Protein AF-A0A2H0S7E0-F1 (afdb_monomer_lite)

Structure (mmCIF, N/CA/C/O backbone):
data_AF-A0A2H0S7E0-F1
#
_entry.id   AF-A0A2H0S7E0-F1
#
loop_
_atom_site.group_PDB
_atom_site.id
_atom_site.type_symbol
_atom_site.label_atom_id
_atom_site.label_alt_id
_atom_site.label_comp_id
_atom_site.label_asym_id
_atom_site.label_entity_id
_atom_site.label_seq_id
_atom_site.pdbx_PDB_ins_code
_atom_site.Cartn_x
_atom_site.Cartn_y
_atom_site.Cartn_z
_atom_site.occupancy
_atom_site.B_iso_or_equiv
_atom_site.auth_seq_id
_atom_site.auth_comp_id
_atom_site.auth_asym_id
_atom_site.auth_atom_id
_atom_site.pdbx_PDB_model_num
ATOM 1 N N . MET A 1 1 ? -24.364 42.333 -24.624 1.00 38.41 1 MET A N 1
ATOM 2 C CA . MET A 1 1 ? -24.048 42.840 -25.977 1.00 38.41 1 MET A CA 1
ATOM 3 C C . MET A 1 1 ? -22.869 43.788 -25.869 1.00 38.41 1 MET A C 1
ATOM 5 O O . MET A 1 1 ? -23.035 44.830 -25.264 1.00 38.41 1 MET A O 1
ATOM 9 N N . ASN A 1 2 ? -21.713 43.408 -26.412 1.00 25.42 2 ASN A N 1
ATOM 10 C CA . ASN A 1 2 ? -20.671 44.312 -26.907 1.00 25.42 2 ASN A CA 1
ATOM 11 C C . ASN A 1 2 ? -19.902 43.526 -27.978 1.00 25.42 2 ASN A C 1
ATOM 13 O O . ASN A 1 2 ? -19.299 42.498 -27.681 1.00 25.42 2 ASN A O 1
ATOM 17 N N . LYS A 1 3 ? -20.063 43.947 -29.238 1.00 29.61 3 LYS A N 1
ATOM 18 C CA . LYS A 1 3 ? -19.468 43.339 -30.435 1.00 29.61 3 LYS A CA 1
ATOM 19 C C . LYS A 1 3 ? -18.003 43.768 -30.545 1.00 29.61 3 LYS A C 1
ATOM 21 O O . LYS A 1 3 ? -17.718 44.956 -30.428 1.00 29.61 3 LYS A O 1
ATOM 26 N N . ILE A 1 4 ? -17.112 42.821 -30.820 1.00 30.34 4 ILE A N 1
ATOM 27 C CA . ILE A 1 4 ? -15.749 43.094 -31.296 1.00 30.34 4 ILE A CA 1
ATOM 28 C C . ILE A 1 4 ? -15.795 43.114 -32.842 1.00 30.34 4 ILE A C 1
ATOM 30 O O . ILE A 1 4 ? -16.546 42.313 -33.403 1.00 30.34 4 ILE A O 1
ATOM 34 N N . PRO A 1 5 ? -15.085 44.027 -33.538 1.00 34.25 5 PRO A N 1
ATOM 35 C CA . PRO A 1 5 ? -15.232 44.235 -34.980 1.00 34.25 5 PRO A CA 1
ATOM 36 C C . PRO A 1 5 ? -14.496 43.184 -35.821 1.00 34.25 5 PRO A C 1
ATOM 38 O O . PRO A 1 5 ? -13.392 42.764 -35.476 1.00 34.25 5 PRO A O 1
ATOM 41 N N . ASP A 1 6 ? -15.097 42.842 -36.962 1.00 32.34 6 ASP A N 1
ATOM 42 C CA . ASP A 1 6 ? -14.528 42.012 -38.025 1.00 32.34 6 ASP A CA 1
ATOM 43 C C . ASP A 1 6 ? -13.213 42.590 -38.571 1.00 32.34 6 ASP A C 1
ATOM 45 O O . ASP A 1 6 ? -13.176 43.698 -39.112 1.00 32.34 6 ASP A O 1
ATOM 49 N N . ALA A 1 7 ? -12.148 41.790 -38.515 1.00 29.88 7 ALA A N 1
ATOM 50 C CA . ALA A 1 7 ? -10.954 41.976 -39.329 1.00 29.88 7 ALA A CA 1
ATOM 51 C C . ALA A 1 7 ? -10.809 40.773 -40.270 1.00 29.88 7 ALA A C 1
ATOM 53 O O . ALA A 1 7 ? -10.492 39.657 -39.864 1.00 29.88 7 ALA A O 1
ATOM 54 N N . ASN A 1 8 ? -11.084 41.040 -41.545 1.00 29.36 8 ASN A N 1
ATOM 55 C CA . ASN A 1 8 ? -10.976 40.131 -42.678 1.00 29.36 8 ASN A CA 1
ATOM 56 C C . ASN A 1 8 ? -9.623 39.397 -42.735 1.00 29.36 8 ASN A C 1
ATOM 58 O O . ASN A 1 8 ? -8.596 40.015 -43.010 1.00 29.36 8 ASN A O 1
ATOM 62 N N . LEU A 1 9 ? -9.646 38.067 -42.636 1.00 26.81 9 LEU A N 1
ATOM 63 C CA . LEU A 1 9 ? -8.590 37.198 -43.158 1.00 26.81 9 LEU A CA 1
ATOM 64 C C . LEU A 1 9 ? -9.186 36.361 -44.291 1.00 26.81 9 LEU A C 1
ATOM 66 O O . LEU A 1 9 ? -9.972 35.441 -44.077 1.00 26.81 9 LEU A O 1
ATOM 70 N N . LYS A 1 10 ? -8.839 36.745 -45.522 1.00 26.80 10 LYS A N 1
ATOM 71 C CA . LYS A 1 10 ? -9.172 36.010 -46.742 1.00 26.80 10 LYS A CA 1
ATOM 72 C C . LYS A 1 10 ? -8.582 34.599 -46.655 1.00 26.80 10 LYS A C 1
ATOM 74 O O . LYS A 1 10 ? -7.368 34.448 -46.567 1.00 26.80 10 LYS A O 1
ATOM 79 N N . MET A 1 11 ? -9.443 33.584 -46.710 1.00 24.55 11 MET A N 1
ATOM 80 C CA . MET A 1 11 ? -9.044 32.216 -47.034 1.00 24.55 11 MET A CA 1
ATOM 81 C C . MET A 1 11 ? -8.699 32.143 -48.520 1.00 24.55 11 MET A C 1
ATOM 83 O O . MET A 1 11 ? -9.587 32.312 -49.358 1.00 24.55 11 MET A O 1
ATOM 87 N N . ASP A 1 12 ? -7.438 31.852 -48.834 1.00 25.16 12 ASP A N 1
ATOM 88 C CA . ASP A 1 12 ? -7.070 31.341 -50.151 1.00 25.16 12 ASP A CA 1
ATOM 89 C C . ASP A 1 12 ? -7.205 29.815 -50.161 1.00 25.16 12 ASP A C 1
ATOM 91 O O . ASP A 1 12 ? -6.786 29.113 -49.236 1.00 25.16 12 ASP A O 1
ATOM 95 N N . LYS A 1 13 ? -7.883 29.316 -51.193 1.00 28.92 13 LYS A N 1
ATOM 96 C CA . LYS A 1 13 ? -8.259 27.913 -51.364 1.00 28.92 13 LYS A CA 1
ATOM 97 C C . LYS A 1 13 ? -7.081 27.063 -51.848 1.00 28.92 13 LYS A C 1
ATOM 99 O O . LYS A 1 13 ? -6.323 27.477 -52.712 1.00 28.92 13 LYS A O 1
ATOM 104 N N . ALA A 1 14 ? -7.119 25.809 -51.393 1.00 29.17 14 ALA A N 1
ATOM 105 C CA . ALA A 1 14 ? -6.654 24.596 -52.067 1.00 29.17 14 ALA A CA 1
ATOM 106 C C . ALA A 1 14 ? -5.143 24.421 -52.296 1.00 29.17 14 ALA A C 1
ATOM 108 O O . ALA A 1 14 ? -4.569 24.957 -53.235 1.00 29.17 14 ALA A O 1
ATOM 109 N N . VAL A 1 15 ? -4.553 23.486 -51.542 1.00 24.22 15 VAL A N 1
ATOM 110 C CA . VAL A 1 15 ? -3.498 22.610 -52.072 1.00 24.22 15 VAL A CA 1
ATOM 111 C C . VAL A 1 15 ? -3.780 21.182 -51.602 1.00 24.22 15 VAL A C 1
ATOM 113 O O . VAL A 1 15 ? -3.557 20.835 -50.443 1.00 24.22 15 VAL A O 1
ATOM 116 N N . GLU A 1 16 ? -4.288 20.358 -52.521 1.00 26.03 16 GLU A N 1
ATOM 117 C CA . GLU A 1 16 ? -4.188 18.899 -52.455 1.00 26.03 16 GLU A CA 1
ATOM 118 C C . GLU A 1 16 ? -2.715 18.505 -52.277 1.00 26.03 16 GLU A C 1
ATOM 120 O O . GLU A 1 16 ? -1.874 18.837 -53.116 1.00 26.03 16 GLU A O 1
ATOM 125 N N . ARG A 1 17 ? -2.375 17.758 -51.223 1.00 24.02 17 ARG A N 1
ATOM 126 C CA . ARG A 1 17 ? -1.083 17.064 -51.167 1.00 24.02 17 ARG A CA 1
ATOM 127 C C . ARG A 1 17 ? -1.238 15.681 -51.789 1.00 24.02 17 ARG A C 1
ATOM 129 O O . ARG A 1 17 ? -1.711 14.748 -51.149 1.00 24.02 17 ARG A O 1
ATOM 136 N N . LYS A 1 18 ? -0.831 15.581 -53.056 1.00 22.14 18 LYS A N 1
ATOM 137 C CA . LYS A 1 18 ? -0.541 14.319 -53.744 1.00 22.14 18 LYS A CA 1
ATOM 138 C C . LYS A 1 18 ? 0.566 13.567 -52.999 1.00 22.14 18 LYS A C 1
ATOM 140 O O . LYS A 1 18 ? 1.616 14.139 -52.715 1.00 22.14 18 LYS A O 1
ATOM 145 N N . TYR A 1 19 ? 0.344 12.281 -52.743 1.00 21.81 19 TYR A N 1
ATOM 146 C CA . TYR A 1 19 ? 1.407 11.329 -52.437 1.00 21.81 19 TYR A CA 1
ATOM 147 C C . TYR A 1 19 ? 2.214 11.080 -53.717 1.00 21.81 19 TYR A C 1
ATOM 149 O O . TYR A 1 19 ? 1.636 10.740 -54.748 1.00 21.81 19 TYR A O 1
ATOM 157 N N . VAL A 1 20 ? 3.534 11.255 -53.663 1.00 21.77 20 VAL A N 1
ATOM 158 C CA . VAL A 1 20 ? 4.455 10.837 -54.728 1.00 21.77 20 VAL A CA 1
ATOM 159 C C . VAL A 1 20 ? 5.477 9.895 -54.101 1.00 21.77 20 VAL A C 1
ATOM 161 O O . VAL A 1 20 ? 6.266 10.307 -53.255 1.00 21.77 20 VAL A O 1
ATOM 164 N N . SER A 1 21 ? 5.432 8.623 -54.495 1.00 23.16 21 SER A N 1
ATOM 165 C CA . SER A 1 21 ? 6.522 7.667 -54.299 1.00 23.16 21 SER A CA 1
ATOM 166 C C . SER A 1 21 ? 7.617 7.956 -55.324 1.00 23.16 21 SER A C 1
ATOM 168 O O . SER A 1 21 ? 7.308 8.057 -56.511 1.00 23.16 21 SER A O 1
ATOM 170 N N . ILE A 1 22 ? 8.876 8.051 -54.898 1.00 22.92 22 ILE A N 1
ATOM 171 C CA . ILE A 1 22 ? 10.021 8.106 -55.816 1.00 22.92 22 ILE A CA 1
ATOM 172 C C . ILE A 1 22 ? 10.898 6.886 -55.544 1.00 22.92 22 ILE A C 1
ATOM 174 O O . ILE A 1 22 ? 11.694 6.859 -54.610 1.00 22.92 22 ILE A O 1
ATOM 178 N N . SER A 1 23 ? 10.687 5.861 -56.363 1.00 24.27 23 SER A N 1
ATOM 179 C CA . SER A 1 23 ? 11.694 4.878 -56.744 1.00 24.27 23 SER A CA 1
ATOM 180 C C . SER A 1 23 ? 12.572 5.481 -57.849 1.00 24.27 23 SER A C 1
ATOM 182 O O . SER A 1 23 ? 12.039 6.112 -58.756 1.00 24.27 23 SER A O 1
ATOM 184 N N . GLU A 1 24 ? 13.884 5.240 -57.765 1.00 29.78 24 GLU A N 1
ATOM 185 C CA . GLU A 1 24 ? 14.904 5.411 -58.820 1.00 29.78 24 GLU A CA 1
ATOM 186 C C . GLU A 1 24 ? 15.216 6.833 -59.333 1.00 29.78 24 GLU A C 1
ATOM 188 O O . GLU A 1 24 ? 14.558 7.342 -60.231 1.00 29.78 24 GLU A O 1
ATOM 193 N N . VAL A 1 25 ? 16.329 7.410 -58.853 1.00 24.59 25 VAL A N 1
ATOM 194 C CA . VAL A 1 25 ? 17.223 8.351 -59.574 1.00 24.59 25 VAL A CA 1
ATOM 195 C C . VAL A 1 25 ? 18.600 8.190 -58.892 1.00 24.59 25 VAL A C 1
ATOM 197 O O . VAL A 1 25 ? 18.664 8.289 -57.673 1.00 24.59 25 VAL A O 1
ATOM 200 N N . GLY A 1 26 ? 19.725 7.819 -59.506 1.00 24.05 26 GLY A N 1
ATOM 201 C CA . GLY A 1 26 ? 20.268 8.160 -60.818 1.00 24.05 26 GLY A CA 1
ATOM 202 C C . GLY A 1 26 ? 21.510 9.036 -60.588 1.00 24.05 26 GLY A C 1
ATOM 203 O O . GLY A 1 26 ? 21.386 10.166 -60.123 1.00 24.05 26 GLY A O 1
ATOM 204 N N . GLU A 1 27 ? 22.703 8.497 -60.849 1.00 32.00 27 GLU A N 1
ATOM 205 C CA . GLU A 1 27 ? 23.993 9.189 -60.725 1.00 32.00 27 GLU A CA 1
ATOM 206 C C . GLU A 1 27 ? 24.068 10.412 -61.653 1.00 32.00 27 GLU A C 1
ATOM 208 O O . GLU A 1 27 ? 24.402 10.284 -62.825 1.00 32.00 27 GLU A O 1
ATOM 213 N N . SER A 1 28 ? 23.797 11.613 -61.141 1.00 27.38 28 SER A N 1
ATOM 214 C CA . SER A 1 28 ? 24.413 12.854 -61.630 1.00 27.38 28 SER A CA 1
ATOM 215 C C . SER A 1 28 ? 23.982 14.054 -60.790 1.00 27.38 28 SER A C 1
ATOM 217 O O . SER A 1 28 ? 22.812 14.411 -60.768 1.00 27.38 28 SER A O 1
ATOM 219 N N . GLY A 1 29 ? 24.965 14.686 -60.147 1.00 28.75 29 GLY A N 1
ATOM 220 C CA . GLY A 1 29 ? 25.114 16.136 -59.994 1.00 28.75 29 GLY A CA 1
ATOM 221 C C . GLY A 1 29 ? 23.901 17.017 -59.664 1.00 28.75 29 GLY A C 1
ATOM 222 O O . GLY A 1 29 ? 23.070 17.287 -60.517 1.00 28.75 29 GLY A O 1
ATOM 223 N N . LYS A 1 30 ? 24.011 17.672 -58.498 1.00 36.41 30 LYS A N 1
ATOM 224 C CA . LYS A 1 30 ? 23.370 18.944 -58.117 1.00 36.41 30 LYS A CA 1
ATOM 225 C C . LYS A 1 30 ? 21.843 18.923 -58.105 1.00 36.41 30 LYS A C 1
ATOM 227 O O . LYS A 1 30 ? 21.233 19.266 -59.105 1.00 36.41 30 LYS A O 1
ATOM 232 N N . ASP A 1 31 ? 21.244 18.752 -56.924 1.00 25.94 31 ASP A N 1
ATOM 233 C CA . ASP A 1 31 ? 19.941 19.373 -56.707 1.00 25.94 31 ASP A CA 1
ATOM 234 C C . ASP A 1 31 ? 19.626 19.801 -55.271 1.00 25.94 31 ASP A C 1
ATOM 236 O O . ASP A 1 31 ? 20.167 19.321 -54.277 1.00 25.94 31 ASP A O 1
ATOM 240 N N . ARG A 1 32 ? 18.784 20.832 -55.242 1.00 29.50 32 ARG A N 1
ATOM 241 C CA . ARG A 1 32 ? 18.413 21.741 -54.156 1.00 29.50 32 ARG A CA 1
ATOM 242 C C . ARG A 1 32 ? 17.862 21.039 -52.910 1.00 29.50 32 ARG A C 1
ATOM 244 O O . ARG A 1 32 ? 16.850 20.351 -52.977 1.00 29.50 32 ARG A O 1
ATOM 251 N N . ILE A 1 33 ? 18.412 21.380 -51.741 1.00 28.86 33 ILE A N 1
ATOM 252 C CA . ILE A 1 33 ? 17.736 21.174 -50.452 1.00 28.86 33 ILE A CA 1
ATOM 253 C C . ILE A 1 33 ? 16.547 22.145 -50.393 1.00 28.86 33 ILE A C 1
ATOM 255 O O . ILE A 1 33 ? 16.711 23.354 -50.215 1.00 28.86 33 ILE A O 1
ATOM 259 N N . THR A 1 34 ? 15.331 21.638 -50.577 1.00 29.30 34 THR A N 1
ATOM 260 C CA . THR A 1 34 ? 14.104 22.431 -50.462 1.00 29.30 34 THR A CA 1
ATOM 261 C C . THR A 1 34 ? 13.776 22.732 -48.994 1.00 29.30 34 THR A C 1
ATOM 263 O O . THR A 1 34 ? 13.286 21.887 -48.260 1.00 29.30 34 THR A O 1
ATOM 266 N N . ASN A 1 35 ? 14.104 23.958 -48.587 1.00 32.62 35 ASN A N 1
ATOM 267 C CA . ASN A 1 35 ? 13.504 24.907 -47.630 1.00 32.62 35 ASN A CA 1
ATOM 268 C C . ASN A 1 35 ? 12.440 24.521 -46.552 1.00 32.62 35 ASN A C 1
ATOM 270 O O . ASN A 1 35 ? 11.690 25.416 -46.163 1.00 32.62 35 ASN A O 1
ATOM 274 N N . THR A 1 36 ? 12.342 23.295 -46.018 1.00 32.62 36 THR A N 1
ATOM 275 C CA . THR A 1 36 ? 11.379 22.993 -44.917 1.00 32.62 36 THR A CA 1
ATOM 276 C C . THR A 1 36 ? 11.966 22.633 -43.547 1.00 32.62 36 THR A C 1
ATOM 278 O O . THR A 1 36 ? 11.242 22.739 -42.560 1.00 32.62 36 THR A O 1
ATOM 281 N N . ASP A 1 37 ? 13.271 22.368 -43.424 1.00 41.31 37 ASP A N 1
ATOM 282 C CA . ASP A 1 37 ? 13.897 22.008 -42.135 1.00 41.31 37 ASP A CA 1
ATOM 283 C C . ASP A 1 37 ? 15.139 22.856 -41.829 1.00 41.31 37 ASP A C 1
ATOM 285 O O . ASP A 1 37 ? 16.273 22.383 -41.862 1.00 41.31 37 ASP A O 1
ATOM 289 N N . ALA A 1 38 ? 14.961 24.154 -41.574 1.00 38.25 38 ALA A N 1
ATOM 290 C CA . ALA A 1 38 ? 16.074 25.024 -41.191 1.00 38.25 38 ALA A CA 1
ATOM 291 C C . ALA A 1 38 ? 16.447 24.815 -39.715 1.00 38.25 38 ALA A C 1
ATOM 293 O O . ALA A 1 38 ? 15.890 25.464 -38.829 1.00 38.25 38 ALA A O 1
ATOM 294 N N . GLN A 1 39 ? 17.422 23.942 -39.451 1.00 50.84 39 GLN A N 1
ATOM 295 C CA . GLN A 1 39 ? 17.995 23.793 -38.115 1.00 50.84 39 GLN A CA 1
ATOM 296 C C . GLN A 1 39 ? 18.913 24.978 -37.780 1.00 50.84 39 GLN A C 1
ATOM 298 O O . GLN A 1 39 ? 19.820 25.313 -38.550 1.00 50.84 39 GLN A O 1
ATOM 303 N N . THR A 1 40 ? 18.673 25.637 -36.644 1.00 52.00 40 THR A N 1
ATOM 304 C CA . THR A 1 40 ? 19.529 26.723 -36.138 1.00 52.00 40 THR A CA 1
ATOM 305 C C . THR A 1 40 ? 20.355 26.214 -34.963 1.00 52.00 40 THR A C 1
ATOM 307 O O . THR A 1 40 ? 19.797 25.725 -33.987 1.00 52.00 40 THR A O 1
ATOM 310 N N . ILE A 1 41 ? 21.676 26.351 -35.048 1.00 53.12 41 ILE A N 1
ATOM 311 C CA . ILE A 1 41 ? 22.608 26.071 -33.956 1.00 53.12 41 ILE A CA 1
ATOM 312 C C . ILE A 1 41 ? 22.913 27.368 -33.213 1.00 53.12 41 ILE A C 1
ATOM 314 O O . ILE A 1 41 ? 23.200 28.395 -33.834 1.00 53.12 41 ILE A O 1
ATOM 318 N N . TYR A 1 42 ? 22.891 27.288 -31.888 1.00 53.78 42 TYR A N 1
ATOM 319 C CA . TYR A 1 42 ? 23.338 28.306 -30.952 1.00 53.78 42 TYR A CA 1
ATOM 320 C C . TYR A 1 42 ? 24.473 27.744 -30.099 1.00 53.78 42 TYR A C 1
ATOM 322 O O . TYR A 1 42 ? 24.359 26.633 -29.584 1.00 53.78 42 TYR A O 1
ATOM 330 N N . CYS A 1 43 ? 25.534 28.517 -29.907 1.00 56.22 43 CYS A N 1
ATOM 331 C CA . CYS A 1 43 ? 26.610 28.176 -28.985 1.00 56.22 43 CYS A CA 1
ATOM 332 C C . CYS A 1 43 ? 26.690 29.232 -27.884 1.00 56.22 43 CYS A C 1
ATOM 334 O O . CYS A 1 43 ? 26.717 30.427 -28.183 1.00 56.22 43 CYS A O 1
ATOM 336 N N . TYR A 1 44 ? 26.742 28.790 -26.631 1.00 52.19 44 TYR A N 1
ATOM 337 C CA . TYR A 1 44 ? 26.816 29.647 -25.452 1.00 52.19 44 TYR A CA 1
ATOM 338 C C . TYR A 1 44 ? 28.062 29.332 -24.632 1.00 52.19 44 TYR A C 1
ATOM 340 O O . TYR A 1 44 ? 28.443 28.163 -24.520 1.00 52.19 44 TYR A O 1
ATOM 348 N N . ARG A 1 45 ? 28.639 30.357 -24.005 1.00 58.69 45 ARG A N 1
ATOM 349 C CA . ARG A 1 45 ? 29.683 30.231 -22.981 1.00 58.69 45 ARG A CA 1
ATOM 350 C C . ARG A 1 45 ? 29.137 30.718 -21.642 1.00 58.69 45 ARG A C 1
ATOM 352 O O . ARG A 1 45 ? 28.393 31.694 -21.597 1.00 58.69 45 ARG A O 1
ATOM 359 N N . SER A 1 46 ? 29.484 30.035 -20.559 1.00 50.44 46 SER A N 1
ATOM 360 C CA . SER A 1 46 ? 29.176 30.487 -19.202 1.00 50.44 46 SER A CA 1
ATOM 361 C C . SER A 1 46 ? 30.264 31.437 -18.713 1.00 50.44 46 SER A C 1
ATOM 363 O O . SER A 1 46 ? 31.392 31.001 -18.497 1.00 50.44 46 SER A O 1
ATOM 365 N N . VAL A 1 47 ? 29.921 32.698 -18.461 1.00 56.59 47 VAL A N 1
ATOM 366 C CA . VAL A 1 47 ? 30.819 33.695 -17.858 1.00 56.59 47 VAL A CA 1
ATOM 367 C C . VAL A 1 47 ? 30.201 34.136 -16.533 1.00 56.59 47 VAL A C 1
ATOM 369 O O . VAL A 1 47 ? 29.068 34.600 -16.504 1.00 56.59 47 VAL A O 1
ATOM 372 N N . ASN A 1 48 ? 30.909 33.931 -15.416 1.00 51.12 48 ASN A N 1
ATOM 373 C CA . ASN A 1 48 ? 30.424 34.225 -14.053 1.00 51.12 48 ASN A CA 1
ATOM 374 C C . ASN A 1 48 ? 29.060 33.593 -13.688 1.00 51.12 48 ASN A C 1
ATOM 376 O O . ASN A 1 48 ? 28.335 34.116 -12.847 1.00 51.12 48 ASN A O 1
ATOM 380 N N . GLY A 1 49 ? 28.718 32.453 -14.299 1.00 48.88 49 GLY A N 1
ATOM 381 C CA . GLY A 1 49 ? 27.457 31.737 -14.063 1.00 48.88 49 GLY A CA 1
ATOM 382 C C . GLY A 1 49 ? 26.304 32.137 -14.990 1.00 48.88 49 GLY A C 1
ATOM 383 O O . GLY A 1 49 ? 25.248 31.508 -14.928 1.00 48.88 49 GLY A O 1
ATOM 384 N N . GLU A 1 50 ? 26.504 33.114 -15.880 1.00 43.62 50 GLU A N 1
ATOM 385 C CA . GLU A 1 50 ? 25.525 33.517 -16.894 1.00 43.62 50 GLU A CA 1
ATOM 386 C C . GLU A 1 50 ? 25.887 32.976 -18.284 1.00 43.62 50 GLU A C 1
ATOM 388 O O . GLU A 1 50 ? 27.051 32.973 -18.688 1.00 43.62 50 GLU A O 1
ATOM 393 N N . TRP A 1 51 ? 24.880 32.514 -19.033 1.00 54.16 51 TRP A N 1
ATOM 394 C CA . TRP A 1 51 ? 25.058 31.936 -20.368 1.00 54.16 51 TRP A CA 1
ATOM 395 C C . TRP A 1 51 ? 24.968 33.003 -21.456 1.00 54.16 51 TRP A C 1
ATOM 397 O O . TRP A 1 51 ? 23.883 33.493 -21.773 1.00 54.16 51 TRP A O 1
ATOM 407 N N . ILE A 1 52 ? 26.102 33.303 -22.082 1.00 59.28 52 ILE A N 1
ATOM 408 C CA . ILE A 1 52 ? 26.212 34.311 -23.134 1.00 59.28 52 ILE A CA 1
ATOM 409 C C . ILE A 1 52 ? 26.231 33.612 -24.500 1.00 59.28 52 ILE A C 1
ATOM 411 O O . ILE A 1 52 ? 27.079 32.744 -24.721 1.00 59.28 52 ILE A O 1
ATOM 415 N N . PRO A 1 53 ? 25.311 33.940 -25.428 1.00 60.09 53 PRO A N 1
ATOM 416 C CA . PRO A 1 53 ? 25.339 33.404 -26.784 1.00 60.09 53 PRO A CA 1
ATOM 417 C C . PRO A 1 53 ? 26.505 34.014 -27.569 1.00 60.09 53 PRO A C 1
ATOM 419 O O . PRO A 1 53 ? 26.546 35.222 -27.782 1.00 60.09 53 PRO A O 1
ATOM 422 N N . GLU A 1 54 ? 27.420 33.177 -28.047 1.00 61.16 54 GLU A N 1
ATOM 423 C CA . GLU A 1 54 ? 28.590 33.614 -28.823 1.00 61.16 54 GLU A CA 1
ATOM 424 C C . GLU A 1 54 ? 28.488 33.253 -30.306 1.00 61.16 54 GLU A C 1
ATOM 426 O O . GLU A 1 54 ? 29.059 33.939 -31.152 1.00 61.16 54 GLU A O 1
ATOM 431 N N . LEU A 1 55 ? 27.730 32.208 -30.655 1.00 61.38 55 LEU A N 1
ATOM 432 C CA . LEU A 1 55 ? 27.561 31.795 -32.046 1.00 61.38 55 LEU A CA 1
ATOM 433 C C . LEU A 1 55 ? 26.106 31.467 -32.370 1.00 61.38 55 LEU A C 1
ATOM 435 O O . LEU A 1 55 ? 25.418 30.800 -31.600 1.00 61.38 55 LEU A O 1
ATOM 439 N N . ARG A 1 56 ? 25.663 31.874 -33.562 1.00 65.25 56 ARG A N 1
ATOM 440 C CA . ARG A 1 56 ? 24.402 31.448 -34.168 1.00 65.25 56 ARG A CA 1
ATOM 441 C C . ARG A 1 56 ? 24.609 31.129 -35.645 1.00 65.25 56 ARG A C 1
ATOM 443 O O . ARG A 1 56 ? 25.176 31.940 -36.375 1.00 65.25 56 ARG A O 1
ATOM 450 N N . GLY A 1 57 ? 24.094 29.996 -36.113 1.00 56.22 57 GLY A N 1
ATOM 451 C CA . GLY A 1 57 ? 24.142 29.643 -37.534 1.00 56.22 57 GLY A CA 1
ATOM 452 C C . GLY A 1 57 ? 23.016 28.716 -37.966 1.00 56.22 57 GLY A C 1
ATOM 453 O O . GLY A 1 57 ? 22.514 27.934 -37.169 1.00 56.22 57 GLY A O 1
ATOM 454 N N . ARG A 1 58 ? 22.601 28.808 -39.234 1.00 52.47 58 ARG A N 1
ATOM 455 C CA . ARG A 1 58 ? 21.621 27.894 -39.841 1.00 52.47 58 ARG A CA 1
ATOM 456 C C . ARG A 1 58 ? 22.342 26.845 -40.680 1.00 52.47 58 ARG A C 1
ATOM 458 O O . ARG A 1 58 ? 23.138 27.224 -41.538 1.00 52.47 58 ARG A O 1
ATOM 465 N N . LEU A 1 59 ? 22.022 25.566 -40.475 1.00 51.62 59 LEU A N 1
ATOM 466 C CA . LEU A 1 59 ? 22.636 24.456 -41.219 1.00 51.62 59 LEU A CA 1
ATOM 467 C C . LEU A 1 59 ? 22.420 24.574 -42.737 1.00 51.62 59 LEU A C 1
ATOM 469 O O . LEU A 1 59 ? 23.320 24.266 -43.508 1.00 51.62 59 LEU A O 1
ATOM 473 N N . ASN A 1 60 ? 21.270 25.084 -43.175 1.00 52.31 60 ASN A N 1
ATOM 474 C CA . ASN A 1 60 ? 20.881 25.021 -44.590 1.00 52.31 60 ASN A CA 1
ATOM 475 C C . ASN A 1 60 ? 21.574 26.060 -45.487 1.00 52.31 60 ASN A C 1
ATOM 477 O O . ASN A 1 60 ? 21.394 26.016 -46.700 1.00 52.31 60 ASN A O 1
ATOM 481 N N . ASN A 1 61 ? 22.339 26.993 -44.910 1.00 48.41 61 ASN A N 1
ATOM 482 C CA . ASN A 1 61 ? 22.907 28.119 -45.657 1.00 48.41 61 ASN A CA 1
ATOM 483 C C . ASN A 1 61 ? 24.430 28.033 -45.838 1.00 48.41 61 ASN A C 1
ATOM 485 O O . ASN A 1 61 ? 24.935 28.567 -46.818 1.00 48.41 61 ASN A O 1
ATOM 489 N N . ASP A 1 62 ? 25.154 27.412 -44.899 1.00 50.09 62 ASP A N 1
ATOM 490 C CA . ASP A 1 62 ? 26.624 27.347 -44.910 1.00 50.09 62 ASP A CA 1
ATOM 491 C C . ASP A 1 62 ? 27.138 26.333 -43.868 1.00 50.09 62 ASP A C 1
ATOM 493 O O . ASP A 1 62 ? 27.604 26.690 -42.783 1.00 50.09 62 ASP A O 1
ATOM 497 N N . ILE A 1 63 ? 27.009 25.040 -44.173 1.00 45.62 63 ILE A N 1
ATOM 498 C CA . ILE A 1 63 ? 27.440 23.948 -43.283 1.00 45.62 63 ILE A CA 1
ATOM 499 C C . ILE A 1 63 ? 28.953 23.997 -43.013 1.00 45.62 63 ILE A C 1
ATOM 501 O O . ILE A 1 63 ? 29.398 23.760 -41.889 1.00 45.62 63 ILE A O 1
ATOM 505 N N . VAL A 1 64 ? 29.752 24.324 -44.033 1.00 46.22 64 VAL A N 1
ATOM 506 C CA . VAL A 1 64 ? 31.219 24.276 -43.961 1.00 46.22 64 VAL A CA 1
ATOM 507 C C . VAL A 1 64 ? 31.759 25.440 -43.132 1.00 46.22 64 VAL A C 1
ATOM 509 O O . VAL A 1 64 ? 32.612 25.235 -42.265 1.00 46.22 64 VAL A O 1
ATOM 512 N N . GLY A 1 65 ? 31.240 26.653 -43.333 1.00 48.94 65 GLY A N 1
ATOM 513 C CA . GLY A 1 65 ? 31.601 27.809 -42.520 1.00 48.94 65 GLY A CA 1
ATOM 514 C C . GLY A 1 65 ? 31.004 27.754 -41.114 1.00 48.94 65 GLY A C 1
ATOM 515 O O . GLY A 1 65 ? 31.619 28.238 -40.163 1.00 48.94 65 GLY A O 1
ATOM 516 N N . LEU A 1 66 ? 29.839 27.127 -40.915 1.00 51.94 66 LEU A N 1
ATOM 517 C CA . LEU A 1 66 ? 29.311 26.864 -39.571 1.00 51.94 66 LEU A CA 1
ATOM 518 C C . LEU A 1 66 ? 30.210 25.895 -38.787 1.00 51.94 66 LEU A C 1
ATOM 520 O O . LEU A 1 66 ? 30.551 26.185 -37.642 1.00 51.94 66 LEU A O 1
ATOM 524 N N . ASN A 1 67 ? 30.670 24.810 -39.414 1.00 49.00 67 ASN A N 1
ATOM 525 C CA . ASN A 1 67 ? 31.604 23.870 -38.792 1.00 49.00 67 ASN A CA 1
ATOM 526 C C . ASN A 1 67 ? 32.936 24.521 -38.406 1.00 49.00 67 ASN A C 1
ATOM 528 O O . ASN A 1 67 ? 33.435 24.271 -37.310 1.00 49.00 67 ASN A O 1
ATOM 532 N N . HIS A 1 68 ? 33.504 25.370 -39.268 1.00 49.81 68 HIS A N 1
ATOM 533 C CA . HIS A 1 68 ? 34.724 26.110 -38.931 1.00 49.81 68 HIS A CA 1
ATOM 534 C C . HIS A 1 68 ? 34.520 27.014 -37.718 1.00 49.81 68 HIS A C 1
ATOM 536 O O . HIS A 1 68 ? 35.286 26.936 -36.763 1.00 49.81 68 HIS A O 1
ATOM 542 N N . ARG A 1 69 ? 33.432 27.785 -37.687 1.00 54.59 69 ARG A N 1
ATOM 543 C CA . ARG A 1 69 ? 33.170 28.693 -36.567 1.00 54.59 69 ARG A CA 1
ATOM 544 C C . ARG A 1 69 ? 32.869 27.968 -35.253 1.00 54.59 69 ARG A C 1
ATOM 546 O O . ARG A 1 69 ? 33.255 28.455 -34.198 1.00 54.59 69 ARG A O 1
ATOM 553 N N . ILE A 1 70 ? 32.217 26.802 -35.295 1.00 54.09 70 ILE A N 1
ATOM 554 C CA . ILE A 1 70 ? 32.029 25.958 -34.102 1.00 54.09 70 ILE A CA 1
ATOM 555 C C . ILE A 1 70 ? 33.380 25.417 -33.614 1.00 54.09 70 ILE A C 1
ATOM 557 O O . ILE A 1 70 ? 33.643 25.434 -32.413 1.00 54.09 70 ILE A O 1
ATOM 561 N N . ARG A 1 71 ? 34.261 24.980 -34.525 1.00 53.19 71 ARG A N 1
ATOM 562 C CA . ARG A 1 71 ? 35.622 24.546 -34.169 1.00 53.19 71 ARG A CA 1
ATOM 563 C C . ARG A 1 71 ? 36.426 25.676 -33.536 1.00 53.19 71 ARG A C 1
ATOM 565 O O . ARG A 1 71 ? 37.068 25.443 -32.518 1.00 53.19 71 ARG A O 1
ATOM 572 N N . ASP A 1 72 ? 36.369 26.877 -34.099 1.00 53.69 72 ASP A N 1
ATOM 573 C CA . ASP A 1 72 ? 37.081 28.038 -33.563 1.00 53.69 72 ASP A CA 1
ATOM 574 C C . ASP A 1 72 ? 36.521 28.458 -32.199 1.00 53.69 72 ASP A C 1
ATOM 576 O O . ASP A 1 72 ? 37.287 28.742 -31.281 1.00 53.69 72 ASP A O 1
ATOM 580 N N . PHE A 1 73 ? 35.198 28.409 -32.019 1.00 57.69 73 PHE A N 1
ATOM 581 C CA . PHE A 1 73 ? 34.547 28.643 -30.727 1.00 57.69 73 PHE A CA 1
ATOM 582 C C . PHE A 1 73 ? 35.065 27.685 -29.641 1.00 57.69 73 PHE A C 1
ATOM 584 O O . PHE A 1 73 ? 35.416 28.135 -28.555 1.00 57.69 73 PHE A O 1
ATOM 591 N N . VAL A 1 74 ? 35.188 26.386 -29.948 1.00 53.62 74 VAL A N 1
ATOM 592 C CA . VAL A 1 74 ? 35.709 25.370 -29.012 1.00 53.62 74 VAL A CA 1
ATOM 593 C C . VAL A 1 74 ? 37.214 25.513 -28.774 1.00 53.62 74 VAL A C 1
ATOM 595 O O . VAL A 1 74 ? 37.664 25.388 -27.639 1.00 53.62 74 VAL A O 1
ATOM 598 N N . LYS A 1 75 ? 38.007 25.806 -29.812 1.00 54.12 75 LYS A N 1
ATOM 599 C CA . LYS A 1 75 ? 39.462 26.005 -29.680 1.00 54.12 75 LYS A CA 1
ATOM 600 C C . LYS A 1 75 ? 39.823 27.224 -28.832 1.00 54.12 75 LYS A C 1
ATOM 602 O O . LYS A 1 75 ? 40.847 27.204 -28.162 1.00 54.12 75 LYS A O 1
ATOM 607 N N . ASN A 1 76 ? 38.986 28.258 -28.855 1.00 55.31 76 ASN A N 1
ATOM 608 C CA . ASN A 1 76 ? 39.182 29.490 -28.091 1.00 55.31 76 ASN A CA 1
ATOM 609 C C . ASN A 1 76 ? 38.565 29.431 -26.676 1.00 55.31 76 ASN A C 1
ATOM 611 O O . ASN A 1 76 ? 38.394 30.469 -26.030 1.00 55.31 76 ASN A O 1
ATOM 615 N N . ALA A 1 77 ? 38.177 28.247 -26.195 1.00 53.72 77 ALA A N 1
ATOM 616 C CA . ALA A 1 77 ? 37.693 28.054 -24.833 1.00 53.72 77 ALA A CA 1
ATOM 617 C C . ALA A 1 77 ? 38.863 27.922 -23.851 1.00 53.72 77 ALA A C 1
ATOM 619 O O . ALA A 1 77 ? 39.787 27.139 -24.075 1.00 53.72 77 ALA A O 1
ATOM 620 N N . ALA A 1 78 ? 38.821 28.676 -22.753 1.00 49.00 78 ALA A N 1
ATOM 621 C CA . ALA A 1 78 ? 39.805 28.548 -21.689 1.00 49.00 78 ALA A CA 1
ATOM 622 C C . ALA A 1 78 ? 39.504 27.315 -20.821 1.00 49.00 78 ALA A C 1
ATOM 624 O O . ALA A 1 78 ? 38.369 26.842 -20.721 1.00 49.00 78 ALA A O 1
ATOM 625 N N . THR A 1 79 ? 40.531 26.777 -20.163 1.00 44.56 79 THR A N 1
ATOM 626 C CA . THR A 1 79 ? 40.372 25.677 -19.204 1.00 44.56 79 THR A CA 1
ATOM 627 C C . THR A 1 79 ? 39.411 26.089 -18.086 1.00 44.56 79 THR A C 1
ATOM 629 O O . THR A 1 79 ? 39.670 27.057 -17.377 1.00 44.56 79 THR A O 1
ATOM 632 N N . GLY A 1 80 ? 38.317 25.340 -17.913 1.00 42.19 80 GLY A N 1
ATOM 633 C CA . GLY A 1 80 ? 37.264 25.637 -16.934 1.00 42.19 80 GLY A CA 1
ATOM 634 C C . GLY A 1 80 ? 36.016 26.317 -17.509 1.00 42.19 80 GLY A C 1
ATOM 635 O O . GLY A 1 80 ? 35.000 26.372 -16.813 1.00 42.19 80 GLY A O 1
ATOM 636 N N . ASP A 1 81 ? 36.043 26.756 -18.772 1.00 47.91 81 ASP A N 1
ATOM 637 C CA . ASP A 1 81 ? 34.854 27.277 -19.449 1.00 47.91 81 ASP A CA 1
ATOM 638 C C . ASP A 1 81 ? 33.777 26.185 -19.567 1.00 47.91 81 ASP A C 1
ATOM 640 O O . ASP A 1 81 ? 34.049 25.032 -19.931 1.00 47.91 81 ASP A O 1
ATOM 644 N N . GLN A 1 82 ? 32.525 26.554 -19.277 1.00 45.94 82 GLN A N 1
ATOM 645 C CA . GLN A 1 82 ? 31.367 25.715 -19.585 1.00 45.94 82 GLN A CA 1
ATOM 646 C C . GLN A 1 82 ? 30.730 26.200 -20.878 1.00 45.94 82 GLN A C 1
ATOM 648 O O . GLN A 1 82 ? 30.484 27.396 -21.050 1.00 45.94 82 GLN A O 1
ATOM 653 N N . MET A 1 83 ? 30.433 25.263 -21.772 1.00 51.34 83 MET A N 1
ATOM 654 C CA . MET A 1 83 ? 29.909 25.562 -23.100 1.00 51.34 83 MET A CA 1
ATOM 655 C C . MET A 1 83 ? 28.631 24.770 -23.347 1.00 51.34 83 MET A C 1
ATOM 657 O O . MET A 1 83 ? 28.491 23.625 -22.909 1.00 51.34 83 MET A O 1
ATOM 661 N N . LEU A 1 84 ? 27.690 25.381 -24.058 1.00 45.69 84 LEU A N 1
ATOM 662 C CA . LEU A 1 84 ? 26.410 24.772 -24.396 1.00 45.69 84 LEU A CA 1
ATOM 663 C C . LEU A 1 84 ? 26.149 24.945 -25.889 1.00 45.69 84 LEU A C 1
ATOM 665 O O . LEU A 1 84 ? 26.088 26.069 -26.381 1.00 45.69 84 LEU A O 1
ATOM 669 N N . LEU A 1 85 ? 25.960 23.834 -26.597 1.00 49.38 85 LEU A N 1
ATOM 670 C CA . LEU A 1 85 ? 25.488 23.825 -27.977 1.00 49.38 85 LEU A CA 1
ATOM 671 C C . LEU A 1 85 ? 23.996 23.480 -27.980 1.00 49.38 85 LEU A C 1
ATOM 673 O O . LEU A 1 85 ? 23.597 22.477 -27.386 1.00 49.38 85 LEU A O 1
ATOM 677 N N . ARG A 1 86 ? 23.169 24.291 -28.641 1.00 48.47 86 ARG A N 1
ATOM 678 C CA . ARG A 1 86 ? 21.728 24.055 -28.797 1.00 48.47 86 ARG A CA 1
ATOM 679 C C . ARG A 1 86 ? 21.326 24.039 -30.260 1.00 48.47 86 ARG A C 1
ATOM 681 O O . ARG A 1 86 ? 21.621 24.991 -30.975 1.00 48.47 86 ARG A O 1
ATOM 688 N N . GLY A 1 87 ? 20.612 23.002 -30.680 1.00 46.62 87 GLY A N 1
ATOM 689 C CA . GLY A 1 87 ? 19.942 22.952 -31.978 1.00 46.62 87 GLY A CA 1
ATOM 690 C C . GLY A 1 87 ? 18.449 23.225 -31.822 1.00 46.62 87 GLY A C 1
ATOM 691 O O . GLY A 1 87 ? 17.827 22.677 -30.917 1.00 46.62 87 GLY A O 1
ATOM 692 N N . SER A 1 88 ? 17.868 24.055 -32.691 1.00 40.28 88 SER A N 1
ATOM 693 C CA . SER A 1 88 ? 16.414 24.181 -32.834 1.00 40.28 88 SER A CA 1
ATOM 694 C C . SER A 1 88 ? 15.971 23.784 -34.237 1.00 40.28 88 SER A C 1
ATOM 696 O O . SER A 1 88 ? 16.618 24.151 -35.219 1.00 40.28 88 SER A O 1
ATOM 698 N N . ASN A 1 89 ? 14.860 23.055 -34.339 1.00 44.78 89 ASN A N 1
ATOM 699 C CA . ASN A 1 89 ? 14.181 22.788 -35.609 1.00 44.78 89 ASN A CA 1
ATOM 700 C C . ASN A 1 89 ? 12.890 23.622 -35.740 1.00 44.78 89 ASN A C 1
ATOM 702 O O . ASN A 1 89 ? 12.475 24.306 -34.802 1.00 44.78 89 ASN A O 1
ATOM 706 N N . SER A 1 90 ? 12.250 23.556 -36.911 1.00 35.50 90 SER A N 1
ATOM 707 C CA . SER A 1 90 ? 11.017 24.281 -37.268 1.00 35.50 90 SER A CA 1
ATOM 708 C C . SER A 1 90 ? 9.834 24.039 -36.312 1.00 35.50 90 SER A C 1
ATOM 710 O O . SER A 1 90 ? 8.868 24.795 -36.342 1.00 35.50 90 SER A O 1
ATOM 712 N N . PHE A 1 91 ? 9.909 23.001 -35.470 1.00 30.62 91 PHE A N 1
ATOM 713 C CA . PHE A 1 91 ? 8.868 22.574 -34.532 1.00 30.62 91 PHE A CA 1
ATOM 714 C C . PHE A 1 91 ? 9.135 23.000 -33.078 1.00 30.62 91 PHE A C 1
ATOM 716 O O . PHE A 1 91 ? 8.372 22.637 -32.190 1.00 30.62 91 PHE A O 1
ATOM 723 N N . GLY A 1 92 ? 10.197 23.769 -32.814 1.00 28.33 92 GLY A N 1
ATOM 724 C CA . GLY A 1 92 ? 10.493 24.289 -31.473 1.00 28.33 92 GLY A CA 1
ATOM 725 C C . GLY A 1 92 ? 11.116 23.277 -30.504 1.00 28.33 92 GLY A C 1
ATOM 726 O O . GLY A 1 92 ? 11.334 23.621 -29.344 1.00 28.33 92 GLY A O 1
ATOM 727 N N . ASN A 1 93 ? 11.462 22.067 -30.959 1.00 31.84 93 ASN A N 1
ATOM 728 C CA . ASN A 1 93 ? 12.216 21.115 -30.143 1.00 31.84 93 ASN A CA 1
ATOM 729 C C . ASN A 1 93 ? 13.668 21.594 -30.005 1.00 31.84 93 ASN A C 1
ATOM 731 O O . ASN A 1 93 ? 14.306 21.949 -31.001 1.00 31.84 93 ASN A O 1
ATOM 735 N N . MET A 1 94 ? 14.166 21.626 -28.766 1.00 29.41 94 MET A N 1
ATOM 736 C CA . MET A 1 94 ? 15.538 22.010 -28.446 1.00 29.41 94 MET A CA 1
ATOM 737 C C . MET A 1 94 ? 16.329 20.803 -27.952 1.00 29.41 94 MET A C 1
ATOM 739 O O . MET A 1 94 ? 16.036 20.283 -26.878 1.00 29.41 94 MET A O 1
ATOM 743 N N . ASP A 1 95 ? 17.384 20.444 -28.676 1.00 38.34 95 ASP A N 1
ATOM 744 C CA . ASP A 1 95 ? 18.384 19.484 -28.210 1.00 38.34 95 ASP A CA 1
ATOM 745 C C . ASP A 1 95 ? 19.603 20.250 -27.678 1.00 38.34 95 ASP A C 1
ATOM 747 O O . ASP A 1 95 ? 20.068 21.208 -28.305 1.00 38.34 95 ASP A O 1
ATOM 751 N N . ALA A 1 96 ? 20.107 19.866 -26.502 1.00 28.36 96 ALA A N 1
ATOM 752 C CA . ALA A 1 96 ? 21.182 20.562 -25.797 1.00 28.36 96 ALA A CA 1
ATOM 753 C C . ALA A 1 96 ? 22.354 19.619 -25.479 1.00 28.36 96 ALA A C 1
ATOM 755 O O . ALA A 1 96 ? 22.185 18.628 -24.775 1.00 28.36 96 ALA A O 1
ATOM 756 N N . LEU A 1 97 ? 23.557 19.967 -25.942 1.00 37.03 97 LEU A N 1
ATOM 757 C CA . LEU A 1 97 ? 24.822 19.310 -25.596 1.00 37.03 97 LEU A CA 1
ATOM 758 C C . LEU A 1 97 ? 25.642 20.240 -24.696 1.00 37.03 97 LEU A C 1
ATOM 760 O O . LEU A 1 97 ? 26.002 21.345 -25.105 1.00 37.03 97 LEU A O 1
ATOM 764 N N . ARG A 1 98 ? 25.937 19.801 -23.467 1.00 26.78 98 ARG A N 1
ATOM 765 C CA . ARG A 1 98 ? 26.745 20.554 -22.495 1.00 26.78 98 ARG A CA 1
ATOM 766 C C . ARG A 1 98 ? 28.162 19.984 -22.444 1.00 26.78 98 ARG A C 1
ATOM 768 O O . ARG A 1 98 ? 28.332 18.796 -22.189 1.00 26.78 98 ARG A O 1
ATOM 775 N N . PHE A 1 99 ? 29.163 20.839 -22.634 1.00 39.28 99 PHE A N 1
ATOM 776 C CA . PHE A 1 99 ? 30.580 20.494 -22.524 1.00 39.28 99 PHE A CA 1
ATOM 777 C C . PHE A 1 99 ? 31.204 21.205 -21.314 1.00 39.28 99 PHE A C 1
ATOM 779 O O . PHE A 1 99 ? 30.934 22.383 -21.065 1.00 39.28 99 PHE A O 1
ATOM 786 N N . ILE A 1 100 ? 32.047 20.489 -20.569 1.00 30.14 100 ILE A N 1
ATOM 787 C CA . ILE A 1 100 ? 32.932 21.035 -19.531 1.00 30.14 100 ILE A CA 1
ATOM 788 C C . ILE A 1 100 ? 34.347 20.637 -19.954 1.00 30.14 100 ILE A C 1
ATOM 790 O O . ILE A 1 100 ? 34.617 19.443 -20.067 1.00 30.14 100 ILE A O 1
ATOM 794 N N . SER A 1 101 ? 35.225 21.601 -20.247 1.00 34.09 101 SER A N 1
ATOM 795 C CA . SER A 1 101 ? 36.603 21.300 -20.670 1.00 34.09 101 SER A CA 1
ATOM 796 C C . SER A 1 101 ? 37.371 20.578 -19.546 1.00 34.09 101 SER A C 1
ATOM 798 O O . SER A 1 101 ? 37.468 21.136 -18.448 1.00 34.09 101 SER A O 1
ATOM 800 N N . PRO A 1 102 ? 37.923 19.366 -19.762 1.00 31.50 102 PRO A N 1
ATOM 801 C CA . PRO A 1 102 ? 38.841 18.750 -18.815 1.00 31.50 102 PRO A CA 1
ATOM 802 C C . PRO A 1 102 ? 40.259 19.291 -19.040 1.00 31.50 102 PRO A C 1
ATOM 804 O O . PRO A 1 102 ? 40.836 19.146 -20.116 1.00 31.50 102 PRO A O 1
ATOM 807 N N . GLY A 1 103 ? 40.837 19.910 -18.011 1.00 29.44 103 GLY A N 1
ATOM 808 C CA . GLY A 1 103 ? 42.240 20.310 -18.015 1.00 29.44 103 GLY A CA 1
ATOM 809 C C . GLY A 1 103 ? 43.174 19.100 -17.938 1.00 29.44 103 GLY A C 1
ATOM 810 O O . GLY A 1 103 ? 42.991 18.259 -17.067 1.00 29.44 103 GLY A O 1
ATOM 811 N N . ILE A 1 104 ? 44.145 19.036 -18.853 1.00 25.52 104 ILE A N 1
ATOM 812 C CA . ILE A 1 104 ? 45.559 18.635 -18.695 1.00 25.52 104 ILE A CA 1
ATOM 813 C C . ILE A 1 104 ? 46.203 18.897 -20.065 1.00 25.52 104 ILE A C 1
ATOM 815 O O . ILE A 1 104 ? 45.962 18.186 -21.038 1.00 25.52 104 ILE A O 1
ATOM 819 N N . ALA A 1 105 ? 47.003 19.957 -20.137 1.00 28.42 105 ALA A N 1
ATOM 820 C CA . ALA A 1 105 ? 47.967 20.172 -21.202 1.00 28.42 105 ALA A CA 1
ATOM 821 C C . ALA A 1 105 ? 49.348 19.884 -20.609 1.00 28.42 105 ALA A C 1
ATOM 823 O O . ALA A 1 105 ? 49.894 20.722 -19.900 1.00 28.42 105 ALA A O 1
ATOM 824 N N . THR A 1 106 ? 49.898 18.703 -20.882 1.00 23.53 106 THR A N 1
ATOM 825 C CA . THR A 1 106 ? 51.344 18.468 -20.799 1.00 23.53 106 THR A CA 1
ATOM 826 C C . THR A 1 106 ? 51.775 17.608 -21.983 1.00 23.53 106 THR A C 1
ATOM 828 O O . THR A 1 106 ? 51.245 16.520 -22.192 1.00 23.53 106 THR A O 1
ATOM 831 N N . GLU A 1 107 ? 52.675 18.208 -22.759 1.00 27.97 107 GLU A N 1
ATOM 832 C CA . GLU A 1 107 ? 53.536 17.731 -23.847 1.00 27.97 107 GLU A CA 1
ATOM 833 C C . GLU A 1 107 ? 53.350 16.292 -24.364 1.00 27.97 107 GLU A C 1
ATOM 835 O O . GLU A 1 107 ? 53.672 15.321 -23.687 1.00 27.97 107 GLU A O 1
ATOM 840 N N . TYR A 1 108 ? 52.971 16.176 -25.644 1.00 23.23 108 TYR A N 1
ATOM 841 C CA . TYR A 1 108 ? 53.317 15.022 -26.480 1.00 23.23 108 TYR A CA 1
ATOM 842 C C . TYR A 1 108 ? 53.953 15.502 -27.794 1.00 23.23 108 TYR A C 1
ATOM 844 O O . TYR A 1 108 ? 53.339 16.302 -28.507 1.00 23.23 108 TYR A O 1
ATOM 852 N N . PRO A 1 109 ? 55.160 15.021 -28.139 1.00 28.08 109 PRO A N 1
ATOM 853 C CA . PRO A 1 109 ? 55.859 15.366 -29.363 1.00 28.08 109 PRO A CA 1
ATOM 854 C C . PRO A 1 109 ? 55.438 14.409 -30.481 1.00 28.08 109 PRO A C 1
ATOM 856 O O . PRO A 1 109 ? 56.201 13.534 -30.856 1.00 28.08 109 PRO A O 1
ATOM 859 N N . ASP A 1 110 ? 54.210 14.531 -30.986 1.00 28.92 110 ASP A N 1
ATOM 860 C CA . ASP A 1 110 ? 53.922 14.217 -32.389 1.00 28.92 110 ASP A CA 1
ATOM 861 C C . ASP A 1 110 ? 52.521 14.694 -32.789 1.00 28.92 110 ASP A C 1
ATOM 863 O O . ASP A 1 110 ? 51.547 14.582 -32.040 1.00 28.92 110 ASP A O 1
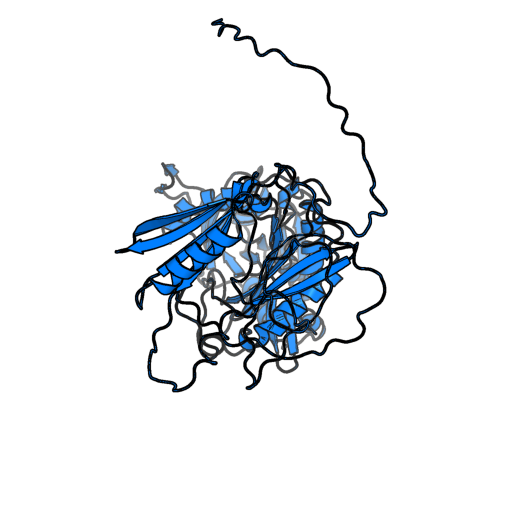ATOM 867 N N . SER A 1 111 ? 52.402 15.212 -34.005 1.00 31.52 111 SER A N 1
ATOM 868 C CA . SER A 1 111 ? 51.219 15.920 -34.524 1.00 31.52 111 SER A CA 1
ATOM 869 C C . SER A 1 111 ? 50.018 15.022 -34.893 1.00 31.52 111 SER A C 1
ATOM 871 O O . SER A 1 111 ? 49.124 15.444 -35.624 1.00 31.52 111 SER A O 1
ATOM 873 N N . SER A 1 112 ? 49.936 13.796 -34.363 1.00 30.47 112 SER A N 1
ATOM 874 C CA . SER A 1 112 ? 48.916 12.798 -34.739 1.00 30.47 112 SER A CA 1
ATOM 875 C C . SER A 1 112 ? 47.899 12.440 -33.640 1.00 30.47 112 SER A C 1
ATOM 877 O O . SER A 1 112 ? 46.964 11.670 -33.892 1.00 30.47 112 SER A O 1
ATOM 879 N N . THR A 1 113 ? 48.020 13.017 -32.437 1.00 27.83 113 THR A N 1
ATOM 880 C CA . THR A 1 113 ? 47.259 12.547 -31.257 1.00 27.83 113 THR A CA 1
ATOM 881 C C . THR A 1 113 ? 46.161 13.509 -30.782 1.00 27.83 113 THR A C 1
ATOM 883 O O . THR A 1 113 ? 45.142 13.053 -30.269 1.00 27.83 113 THR A O 1
ATOM 886 N N . ALA A 1 114 ? 46.264 14.819 -31.044 1.00 27.80 114 ALA A N 1
ATOM 887 C CA . ALA A 1 114 ? 45.187 15.778 -30.733 1.00 27.80 114 ALA A CA 1
ATOM 888 C C . ALA A 1 114 ? 43.932 15.603 -31.622 1.00 27.80 114 ALA A C 1
ATOM 890 O O . ALA A 1 114 ? 42.845 16.068 -31.287 1.00 27.80 114 ALA A O 1
ATOM 891 N N . SER A 1 115 ? 44.062 14.885 -32.739 1.00 28.66 115 SER A N 1
ATOM 892 C CA . SER A 1 115 ? 43.013 14.708 -33.751 1.00 28.66 115 SER A CA 1
ATOM 893 C C . SER A 1 115 ? 42.030 13.562 -33.463 1.00 28.66 115 SER A C 1
ATOM 895 O O . SER A 1 115 ? 41.145 13.310 -34.275 1.00 28.66 115 SER A O 1
ATOM 897 N N . LYS A 1 116 ? 42.156 12.846 -32.334 1.00 27.94 116 LYS A N 1
ATOM 898 C CA . LYS A 1 116 ? 41.416 11.587 -32.094 1.00 27.94 116 LYS A CA 1
ATOM 899 C C . LYS A 1 116 ? 40.278 11.663 -31.066 1.00 27.94 116 LYS A C 1
ATOM 901 O O . LYS A 1 116 ? 39.579 10.676 -30.881 1.00 27.94 116 LYS A O 1
ATOM 906 N N . VAL A 1 117 ? 40.013 12.830 -30.470 1.00 27.95 117 VAL A N 1
ATOM 907 C CA . VAL A 1 117 ? 38.839 13.044 -29.586 1.00 27.95 117 VAL A CA 1
ATOM 908 C C . VAL A 1 117 ? 37.537 13.290 -30.385 1.00 27.95 117 VAL A C 1
ATOM 910 O O . VAL A 1 117 ? 36.449 13.316 -29.823 1.00 27.95 117 VAL A O 1
ATOM 913 N N . PHE A 1 118 ? 37.609 13.387 -31.718 1.00 29.73 118 PHE A N 1
ATOM 914 C CA . PHE A 1 118 ? 36.472 13.701 -32.599 1.00 29.73 118 PHE A CA 1
ATOM 915 C C . PHE A 1 118 ? 36.063 12.548 -33.533 1.00 29.73 118 PHE A C 1
ATOM 917 O O . PHE A 1 118 ? 35.861 12.753 -34.728 1.00 29.73 118 PHE A O 1
ATOM 924 N N . ALA A 1 119 ? 35.910 11.329 -33.013 1.00 24.61 119 ALA A N 1
ATOM 925 C CA . ALA A 1 119 ? 35.464 10.184 -33.810 1.00 24.61 119 ALA A CA 1
ATOM 926 C C . ALA A 1 119 ? 34.097 9.650 -33.350 1.00 24.61 119 ALA A C 1
ATOM 928 O O . ALA A 1 119 ? 34.027 8.679 -32.604 1.00 24.61 119 ALA A O 1
ATOM 929 N N . THR A 1 120 ? 32.998 10.251 -33.826 1.00 26.11 120 THR A N 1
ATOM 930 C CA . THR A 1 120 ? 31.724 9.530 -34.046 1.00 26.11 120 THR A CA 1
ATOM 931 C C . THR A 1 120 ? 30.863 10.217 -35.116 1.00 26.11 120 THR A C 1
ATOM 933 O O . THR A 1 120 ? 29.806 10.738 -34.793 1.00 26.11 120 THR A O 1
ATOM 936 N N . ILE A 1 121 ? 31.296 10.208 -36.386 1.00 25.70 121 ILE A N 1
ATOM 937 C CA . ILE A 1 121 ? 30.413 10.148 -37.574 1.00 25.70 121 ILE A CA 1
ATOM 938 C C . ILE A 1 121 ? 31.203 9.451 -38.709 1.00 25.70 121 ILE A C 1
ATOM 940 O O . ILE A 1 121 ? 32.098 10.066 -39.273 1.00 25.70 121 ILE A O 1
ATOM 944 N N . GLY A 1 122 ? 30.863 8.193 -39.033 1.00 23.73 122 GLY A N 1
ATOM 945 C CA . GLY A 1 122 ? 31.187 7.504 -40.303 1.00 23.73 122 GLY A CA 1
ATOM 946 C C . GLY A 1 122 ? 32.604 6.927 -40.492 1.00 23.73 122 GLY A C 1
ATOM 947 O O . GLY A 1 122 ? 33.602 7.584 -40.221 1.00 23.73 122 GLY A O 1
ATOM 948 N N . SER A 1 123 ? 32.686 5.682 -40.976 1.00 25.12 123 SER A N 1
ATOM 949 C CA . SER A 1 123 ? 33.917 4.927 -41.257 1.00 25.12 123 SER A CA 1
ATOM 950 C C . SER A 1 123 ? 34.605 5.307 -42.576 1.00 25.12 123 SER A C 1
ATOM 952 O O . SER A 1 123 ? 33.963 5.759 -43.517 1.00 25.12 123 SER A O 1
ATOM 954 N N . ARG A 1 124 ? 35.916 5.025 -42.623 1.00 24.62 124 ARG A N 1
ATOM 955 C CA . ARG A 1 124 ? 36.844 5.082 -43.767 1.00 24.62 124 ARG A CA 1
ATOM 956 C C . ARG A 1 124 ? 36.236 4.648 -45.111 1.00 24.62 124 ARG A C 1
ATOM 958 O O . ARG A 1 124 ? 35.799 3.509 -45.242 1.00 24.62 124 ARG A O 1
ATOM 965 N N . THR A 1 125 ? 36.425 5.491 -46.118 1.00 24.31 125 THR A N 1
ATOM 966 C CA . THR A 1 125 ? 36.872 5.075 -47.455 1.00 24.31 125 THR A CA 1
ATOM 967 C C . THR A 1 125 ? 38.100 5.907 -47.811 1.00 24.31 125 THR A C 1
ATOM 969 O O . THR A 1 125 ? 38.290 6.993 -47.262 1.00 24.31 125 THR A O 1
ATOM 972 N N . ASP A 1 126 ? 38.978 5.339 -48.622 1.00 29.34 126 ASP A N 1
ATOM 973 C CA . ASP A 1 126 ? 40.359 5.772 -48.803 1.00 29.34 126 ASP A CA 1
ATOM 974 C C . ASP A 1 126 ? 40.533 7.223 -49.296 1.00 29.34 126 ASP A C 1
ATOM 976 O O . ASP A 1 126 ? 39.714 7.759 -50.034 1.00 29.34 126 ASP A O 1
ATOM 980 N N . GLU A 1 127 ? 41.641 7.817 -48.841 1.00 31.03 127 GLU A N 1
ATOM 981 C CA . GLU A 1 127 ? 42.279 9.075 -49.263 1.00 31.03 127 GLU A CA 1
ATOM 982 C C . GLU A 1 127 ? 41.451 10.391 -49.227 1.00 31.03 127 GLU A C 1
ATOM 984 O O . GLU A 1 127 ? 40.761 10.779 -50.159 1.00 31.03 127 GLU A O 1
ATOM 989 N N . ASN A 1 128 ? 41.697 11.170 -48.160 1.00 31.42 128 ASN A N 1
ATOM 990 C CA . ASN A 1 128 ? 41.734 12.645 -48.108 1.00 31.42 128 ASN A CA 1
ATOM 991 C C . ASN A 1 128 ? 40.467 13.531 -48.135 1.00 31.42 128 ASN A C 1
ATOM 993 O O . ASN A 1 128 ? 40.647 14.746 -48.149 1.00 31.42 128 ASN A O 1
ATOM 997 N N . ASP A 1 129 ? 39.238 13.035 -47.961 1.00 26.34 129 ASP A N 1
ATOM 998 C CA . ASP A 1 129 ? 38.071 13.929 -47.776 1.00 26.34 129 ASP A CA 1
ATOM 999 C C . ASP A 1 129 ? 37.151 13.532 -46.600 1.00 26.34 129 ASP A C 1
ATOM 1001 O O . ASP A 1 129 ? 36.688 12.400 -46.495 1.00 26.34 129 ASP A O 1
ATOM 1005 N N . PHE A 1 130 ? 36.852 14.490 -45.706 1.00 25.55 130 PHE A N 1
ATOM 1006 C CA . PHE A 1 130 ? 35.916 14.341 -44.576 1.00 25.55 130 PHE A CA 1
ATOM 1007 C C . PHE A 1 130 ? 34.778 15.374 -44.680 1.00 25.55 130 PHE A C 1
ATOM 1009 O O . PHE A 1 130 ? 35.008 16.574 -44.508 1.00 25.55 130 PHE A O 1
ATOM 1016 N N . GLY A 1 131 ? 33.537 14.921 -44.902 1.00 25.56 131 GLY A N 1
ATOM 1017 C CA . GLY A 1 131 ? 32.337 15.765 -45.023 1.00 25.56 131 GLY A CA 1
ATOM 1018 C C . GLY A 1 131 ? 31.139 15.268 -44.198 1.00 25.56 131 GLY A C 1
ATOM 1019 O O . GLY A 1 131 ? 31.060 14.098 -43.837 1.00 25.56 131 GLY A O 1
ATOM 1020 N N . LEU A 1 132 ? 30.196 16.171 -43.887 1.00 28.38 132 LEU A N 1
ATOM 1021 C CA . LEU A 1 132 ? 28.891 15.835 -43.294 1.00 28.38 132 LEU A CA 1
ATOM 1022 C C . LEU A 1 132 ? 27.976 15.230 -44.370 1.00 28.38 132 LEU A C 1
ATOM 1024 O O . LEU A 1 132 ? 27.738 15.874 -45.390 1.00 28.38 132 LEU A O 1
ATOM 1028 N N . VAL A 1 133 ? 27.418 14.044 -44.120 1.00 26.67 133 VAL A N 1
ATOM 1029 C CA . VAL A 1 133 ? 26.454 13.386 -45.022 1.00 26.67 133 VAL A CA 1
ATOM 1030 C C . VAL A 1 133 ? 25.035 13.473 -44.430 1.00 26.67 133 VAL A C 1
ATOM 1032 O O . VAL A 1 133 ? 24.872 13.204 -43.235 1.00 26.67 133 VAL A O 1
ATOM 1035 N N . PRO A 1 134 ? 23.991 13.827 -45.211 1.00 28.30 134 PRO A N 1
ATOM 1036 C CA . PRO A 1 134 ? 22.601 13.752 -44.761 1.00 28.30 134 PRO A CA 1
ATOM 1037 C C . PRO A 1 134 ? 22.175 12.286 -44.598 1.00 28.30 134 PRO A C 1
ATOM 1039 O O . PRO A 1 134 ? 22.429 11.459 -45.470 1.00 28.30 134 PRO A O 1
ATOM 1042 N N . ARG A 1 135 ? 21.519 11.945 -43.484 1.00 29.45 135 ARG A N 1
ATOM 1043 C CA . ARG A 1 135 ? 21.099 10.566 -43.185 1.00 29.45 135 ARG A CA 1
ATOM 1044 C C . ARG A 1 135 ? 19.964 10.093 -44.103 1.00 29.45 135 ARG A C 1
ATOM 1046 O O . ARG A 1 135 ? 18.813 10.466 -43.897 1.00 29.45 135 ARG A O 1
ATOM 1053 N N . THR A 1 136 ? 20.275 9.153 -44.989 1.00 27.42 136 THR A N 1
ATOM 1054 C CA . THR A 1 136 ? 19.347 8.124 -45.483 1.00 27.42 136 THR A CA 1
ATOM 1055 C C . THR A 1 136 ? 20.021 6.764 -45.300 1.00 27.42 136 THR A C 1
ATOM 1057 O O . THR A 1 136 ? 21.036 6.515 -45.935 1.00 27.42 136 THR A O 1
ATOM 1060 N N . ASN A 1 137 ? 19.457 5.930 -44.417 1.00 30.05 137 ASN A N 1
ATOM 1061 C CA . ASN A 1 137 ? 19.770 4.513 -44.158 1.00 30.05 137 ASN A CA 1
ATOM 1062 C C . ASN A 1 137 ? 21.217 4.153 -43.768 1.00 30.05 137 ASN A C 1
ATOM 1064 O O . ASN A 1 137 ? 22.078 4.091 -44.629 1.00 30.05 137 ASN A O 1
ATOM 1068 N N . PHE A 1 138 ? 21.452 3.784 -42.501 1.00 28.36 138 PHE A N 1
ATOM 1069 C CA . PHE A 1 138 ? 22.445 2.755 -42.155 1.00 28.36 138 PHE A CA 1
ATOM 1070 C C . PHE A 1 138 ? 22.097 2.056 -40.834 1.00 28.36 138 PHE A C 1
ATOM 1072 O O . PHE A 1 138 ? 21.798 2.700 -39.826 1.00 28.36 138 PHE A O 1
ATOM 1079 N N . GLU A 1 139 ? 22.134 0.727 -40.911 1.00 24.20 139 GLU A N 1
ATOM 1080 C CA . GLU A 1 139 ? 21.955 -0.284 -39.872 1.00 24.20 139 GLU A CA 1
ATOM 1081 C C . GLU A 1 139 ? 23.237 -0.455 -39.023 1.00 24.20 139 GLU A C 1
ATOM 1083 O O . GLU A 1 139 ? 24.313 0.027 -39.375 1.00 24.20 139 GLU A O 1
ATOM 1088 N N . ASN A 1 140 ? 23.095 -1.121 -37.873 1.00 29.44 140 ASN A N 1
ATOM 1089 C CA . ASN A 1 140 ? 24.105 -1.431 -36.849 1.00 29.44 140 ASN A CA 1
ATOM 1090 C C . ASN A 1 140 ? 25.563 -1.633 -37.324 1.00 29.44 140 ASN A C 1
ATOM 1092 O O . ASN A 1 140 ? 25.824 -2.605 -38.017 1.00 29.44 140 ASN A O 1
ATOM 1096 N N . HIS A 1 141 ? 26.530 -0.882 -36.764 1.00 24.23 141 HIS A N 1
ATOM 1097 C CA . HIS A 1 141 ? 27.906 -1.361 -36.511 1.00 24.23 141 HIS A CA 1
ATOM 1098 C C . HIS A 1 141 ? 28.542 -0.664 -35.287 1.00 24.23 141 HIS A C 1
ATOM 1100 O O . HIS A 1 141 ? 28.446 0.553 -35.124 1.00 24.23 141 HIS A O 1
ATOM 1106 N N . GLY A 1 142 ? 29.168 -1.457 -34.407 1.00 23.67 142 GLY A N 1
ATOM 1107 C CA . GLY A 1 142 ? 29.836 -1.028 -33.170 1.00 23.67 142 GLY A CA 1
ATOM 1108 C C . GLY A 1 142 ? 31.289 -0.564 -33.357 1.00 23.67 142 GLY A C 1
ATOM 1109 O O . GLY A 1 142 ? 31.920 -0.846 -3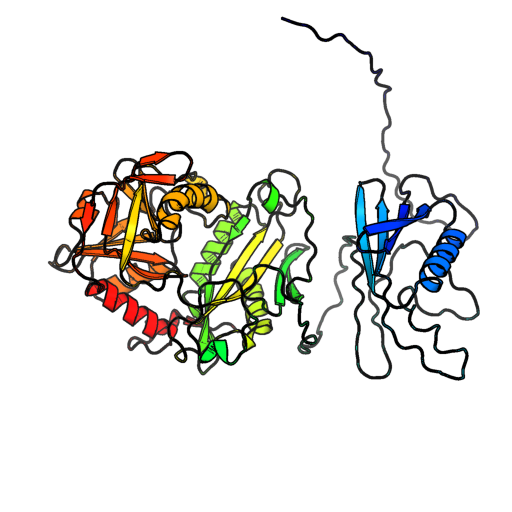4.372 1.00 23.67 142 GLY A O 1
ATOM 1110 N N . LEU A 1 143 ? 31.821 0.144 -32.353 1.00 24.22 143 LEU A N 1
ATOM 1111 C CA . LEU A 1 143 ? 33.189 0.682 -32.305 1.00 24.22 143 LEU A CA 1
ATOM 1112 C C . LEU A 1 143 ? 34.112 -0.184 -31.424 1.00 24.22 143 LEU A C 1
ATOM 1114 O O . LEU A 1 143 ? 33.748 -0.525 -30.299 1.00 24.22 143 LEU A O 1
ATOM 1118 N N . ILE A 1 144 ? 35.316 -0.477 -31.930 1.00 23.91 144 ILE A N 1
ATOM 1119 C CA . ILE A 1 144 ? 36.460 -1.068 -31.206 1.00 23.91 144 ILE A CA 1
ATOM 1120 C C . ILE A 1 144 ? 37.379 0.073 -30.737 1.00 23.91 144 ILE A C 1
ATOM 1122 O O . ILE A 1 144 ? 37.662 0.982 -31.518 1.00 23.91 144 ILE A O 1
ATOM 1126 N N . THR A 1 145 ? 37.888 0.014 -29.502 1.00 28.55 145 THR A N 1
ATOM 1127 C CA . THR A 1 145 ? 38.934 0.924 -28.997 1.00 28.55 145 THR A CA 1
ATOM 1128 C C . THR A 1 145 ? 40.059 0.146 -28.324 1.00 28.55 145 THR A C 1
ATOM 1130 O O . THR A 1 145 ? 39.789 -0.762 -27.541 1.00 28.55 145 THR A O 1
ATOM 1133 N N . ASP A 1 146 ? 41.301 0.538 -28.599 1.00 28.94 146 ASP A N 1
ATOM 1134 C CA . ASP A 1 146 ? 42.506 -0.000 -27.964 1.00 28.94 146 ASP A CA 1
ATOM 1135 C C . ASP A 1 146 ? 42.618 0.509 -26.509 1.00 28.94 146 ASP A C 1
ATOM 1137 O O . ASP A 1 146 ? 42.444 1.705 -26.256 1.00 28.94 146 ASP A O 1
ATOM 1141 N N . ASN A 1 147 ? 42.884 -0.409 -25.573 1.00 28.28 147 ASN A N 1
ATOM 1142 C CA . ASN A 1 147 ? 42.893 -0.278 -24.100 1.00 28.28 147 ASN A CA 1
ATOM 1143 C C . ASN A 1 147 ? 41.542 -0.220 -23.339 1.00 28.28 147 ASN A C 1
ATOM 1145 O O . ASN A 1 147 ? 41.358 0.600 -22.437 1.00 28.28 147 ASN A O 1
ATOM 1149 N N . ASP A 1 148 ? 40.635 -1.161 -23.628 1.00 28.75 148 ASP A N 1
ATOM 1150 C CA . ASP A 1 148 ? 39.652 -1.752 -22.685 1.00 28.75 148 ASP A CA 1
ATOM 1151 C C . ASP A 1 148 ? 38.751 -0.819 -21.833 1.00 28.75 148 ASP A C 1
ATOM 1153 O O . ASP A 1 148 ? 38.186 -1.234 -20.815 1.00 28.75 148 ASP A O 1
ATOM 1157 N N . LYS A 1 149 ? 38.505 0.428 -22.256 1.00 25.28 149 LYS A N 1
ATOM 1158 C CA . LYS A 1 149 ? 37.482 1.302 -21.648 1.00 25.28 149 LYS A CA 1
ATOM 1159 C C . LYS A 1 149 ? 36.564 1.914 -22.705 1.00 25.28 149 LYS A C 1
ATOM 1161 O O . LYS A 1 149 ? 36.970 2.772 -23.479 1.00 25.28 149 LYS A O 1
ATOM 1166 N N . ILE A 1 150 ? 35.302 1.485 -22.696 1.00 25.27 150 ILE A N 1
ATOM 1167 C CA . ILE A 1 150 ? 34.244 1.929 -23.615 1.00 25.27 150 ILE A CA 1
ATOM 1168 C C . ILE A 1 150 ? 33.569 3.198 -23.063 1.00 25.27 150 ILE A C 1
ATOM 1170 O O . ILE A 1 150 ? 33.029 3.179 -21.958 1.00 25.27 150 ILE A O 1
ATOM 1174 N N . LEU A 1 151 ? 33.528 4.273 -23.855 1.00 23.48 151 LEU A N 1
ATOM 1175 C CA . LEU A 1 151 ? 32.655 5.440 -23.662 1.00 23.48 151 LEU A CA 1
ATOM 1176 C C . LEU A 1 151 ? 31.564 5.415 -24.747 1.00 23.48 151 LEU A C 1
ATOM 1178 O O . LEU A 1 151 ? 31.884 5.439 -25.933 1.00 23.48 151 LEU A O 1
ATOM 1182 N N . ARG A 1 152 ? 30.277 5.356 -24.368 1.00 24.88 152 ARG A N 1
ATOM 1183 C CA . ARG A 1 152 ? 29.145 5.449 -25.313 1.00 24.88 152 ARG A CA 1
ATOM 1184 C C . ARG A 1 152 ? 28.616 6.886 -25.396 1.00 24.88 152 ARG A C 1
ATOM 1186 O O . ARG A 1 152 ? 28.236 7.465 -24.384 1.00 24.88 152 ARG A O 1
ATOM 1193 N N . LEU A 1 153 ? 28.545 7.420 -26.616 1.00 25.19 153 LEU A N 1
ATOM 1194 C CA . LEU A 1 153 ? 27.811 8.635 -26.990 1.00 25.19 153 LEU A CA 1
ATOM 1195 C C . LEU A 1 153 ? 26.368 8.256 -27.347 1.00 25.19 153 LEU A C 1
ATOM 1197 O O . LEU A 1 153 ? 26.158 7.446 -28.247 1.00 25.19 153 LEU A O 1
ATOM 1201 N N . ASN A 1 154 ? 25.379 8.839 -26.667 1.00 25.86 154 ASN A N 1
ATOM 1202 C CA . ASN A 1 154 ? 23.964 8.604 -26.957 1.00 25.86 154 ASN A CA 1
ATOM 1203 C C . ASN A 1 154 ? 23.423 9.763 -27.812 1.00 25.86 154 ASN A C 1
ATOM 1205 O O . ASN A 1 154 ? 23.181 10.855 -27.301 1.00 25.86 154 ASN A O 1
ATOM 1209 N N . MET A 1 155 ? 23.272 9.550 -29.124 1.00 24.03 155 MET A N 1
ATOM 1210 C CA . MET A 1 155 ? 22.538 10.471 -29.999 1.00 24.03 155 MET A CA 1
ATOM 1211 C C . MET A 1 155 ? 21.085 10.010 -30.091 1.00 24.03 155 MET A C 1
ATOM 1213 O O . MET A 1 155 ? 20.779 9.038 -30.779 1.00 24.03 155 MET A O 1
ATOM 1217 N N . ALA A 1 156 ? 20.181 10.713 -29.412 1.00 24.30 156 ALA A N 1
ATOM 1218 C CA . ALA A 1 156 ? 18.751 10.471 -29.525 1.00 24.30 156 ALA A CA 1
ATOM 1219 C C . ALA A 1 156 ? 18.239 11.002 -30.874 1.00 24.30 156 ALA A C 1
ATOM 1221 O O . ALA A 1 156 ? 17.996 12.192 -31.036 1.00 24.30 156 ALA A O 1
ATOM 1222 N N . SER A 1 157 ? 18.048 10.121 -31.857 1.00 25.11 157 SER A N 1
ATOM 1223 C CA . SER A 1 157 ? 17.193 10.412 -33.010 1.00 25.11 157 SER A CA 1
ATOM 1224 C C . SER A 1 157 ? 16.050 9.406 -33.040 1.00 25.11 157 SER A C 1
ATOM 1226 O O . SER A 1 157 ? 16.260 8.242 -33.378 1.00 25.11 157 SER A O 1
ATOM 1228 N N . ARG A 1 158 ? 14.838 9.858 -32.697 1.00 32.25 158 ARG A N 1
ATOM 1229 C CA . ARG A 1 158 ? 13.594 9.128 -32.967 1.00 32.25 158 ARG A CA 1
ATOM 1230 C C . ARG A 1 158 ? 13.388 9.054 -34.482 1.00 32.25 158 ARG A C 1
ATOM 1232 O O . ARG A 1 158 ? 12.914 10.008 -35.087 1.00 32.25 158 ARG A O 1
ATOM 1239 N N . ALA A 1 159 ? 13.709 7.912 -35.073 1.00 22.44 159 ALA A N 1
ATOM 1240 C CA . ALA A 1 159 ? 13.109 7.464 -36.319 1.00 22.44 159 ALA A CA 1
ATOM 1241 C C . ALA A 1 159 ? 12.675 6.014 -36.100 1.00 22.44 159 ALA A C 1
ATOM 1243 O O . ALA A 1 159 ? 13.504 5.122 -35.956 1.00 22.44 159 ALA A O 1
ATOM 1244 N N . VAL A 1 160 ? 11.365 5.806 -36.001 1.00 25.80 160 VAL A N 1
ATOM 1245 C CA . VAL A 1 160 ? 10.763 4.475 -36.051 1.00 25.80 160 VAL A CA 1
ATOM 1246 C C . VAL A 1 160 ? 11.000 3.953 -37.467 1.00 25.80 160 VAL A C 1
ATOM 1248 O O . VAL A 1 160 ? 10.452 4.515 -38.414 1.00 25.80 160 VAL A O 1
ATOM 1251 N N . GLN A 1 161 ? 11.822 2.918 -37.625 1.00 22.58 161 GLN A N 1
ATOM 1252 C CA . GLN A 1 161 ? 11.790 2.069 -38.814 1.00 22.58 161 GLN A CA 1
ATOM 1253 C C . GLN A 1 161 ? 11.361 0.653 -38.408 1.00 22.58 161 GLN A C 1
ATOM 1255 O O . GLN A 1 161 ? 11.743 0.198 -37.328 1.00 22.58 161 GLN A O 1
ATOM 1260 N N . PRO A 1 162 ? 10.548 -0.026 -39.237 1.00 23.86 162 PRO A N 1
ATOM 1261 C CA . PRO A 1 162 ? 10.110 -1.386 -38.967 1.00 23.86 162 PRO A CA 1
ATOM 1262 C C . PRO A 1 162 ? 11.309 -2.329 -39.103 1.00 23.86 162 PRO A C 1
ATOM 1264 O O . PRO A 1 162 ? 11.967 -2.351 -40.141 1.00 23.86 162 PRO A O 1
ATOM 1267 N N . LEU A 1 163 ? 11.609 -3.089 -38.050 1.00 26.78 163 LEU A N 1
ATOM 1268 C CA . LEU A 1 163 ? 12.679 -4.083 -38.077 1.00 26.78 163 LEU A CA 1
ATOM 1269 C C . LEU A 1 163 ? 12.276 -5.239 -39.002 1.00 26.78 163 LEU A C 1
ATOM 1271 O O . LEU A 1 163 ? 11.239 -5.877 -38.816 1.00 26.78 163 LEU A O 1
ATOM 1275 N N . THR A 1 164 ? 13.106 -5.516 -40.003 1.00 22.55 164 THR A N 1
ATOM 1276 C CA . THR A 1 164 ? 12.992 -6.682 -40.883 1.00 22.55 164 THR A CA 1
ATOM 1277 C C . THR A 1 164 ? 13.116 -7.981 -40.069 1.00 22.55 164 THR A C 1
ATOM 1279 O O . THR A 1 164 ? 13.964 -8.072 -39.175 1.00 22.55 164 THR A O 1
ATOM 1282 N N . PRO A 1 165 ? 12.298 -9.019 -40.338 1.00 25.02 165 PRO A N 1
ATOM 1283 C CA . PRO A 1 165 ? 12.361 -10.267 -39.591 1.00 25.02 165 PRO A CA 1
ATOM 1284 C C . PRO A 1 165 ? 13.582 -11.076 -40.028 1.00 25.02 165 PRO A C 1
ATOM 1286 O O . PRO A 1 165 ? 13.615 -11.610 -41.134 1.00 25.02 165 PRO A O 1
ATOM 1289 N N . GLY A 1 166 ? 14.562 -11.201 -39.137 1.00 27.47 166 GLY A N 1
ATOM 1290 C CA . GLY A 1 166 ? 15.629 -12.187 -39.282 1.00 27.47 166 GLY A CA 1
ATOM 1291 C C . GLY A 1 166 ? 17.005 -11.644 -38.956 1.00 27.47 166 GLY A C 1
ATOM 1292 O O . GLY A 1 166 ? 17.812 -11.507 -39.857 1.00 27.47 166 GLY A O 1
ATOM 1293 N N . MET A 1 167 ? 17.268 -11.356 -37.680 1.00 24.73 167 MET A N 1
ATOM 1294 C CA . MET A 1 167 ? 18.609 -11.343 -37.079 1.00 24.73 167 MET A CA 1
ATOM 1295 C C . MET A 1 167 ? 18.474 -10.922 -35.615 1.00 24.73 167 MET A C 1
ATOM 1297 O O . MET A 1 167 ? 18.488 -9.739 -35.325 1.00 24.73 167 MET A O 1
ATOM 1301 N N . MET A 1 168 ? 18.284 -11.876 -34.701 1.00 25.12 168 MET A N 1
ATOM 1302 C CA . MET A 1 168 ? 18.753 -11.806 -33.306 1.00 25.12 168 MET A CA 1
ATOM 1303 C C . MET A 1 168 ? 18.513 -13.169 -32.650 1.00 25.12 168 MET A C 1
ATOM 1305 O O . MET A 1 168 ? 17.494 -13.416 -32.012 1.00 25.12 168 MET A O 1
ATOM 1309 N N . THR A 1 169 ? 19.473 -14.070 -32.822 1.00 27.64 169 THR A N 1
ATOM 1310 C CA . THR A 1 169 ? 19.704 -15.183 -31.900 1.00 27.64 169 THR A CA 1
ATOM 1311 C C . THR A 1 169 ? 20.996 -14.874 -31.156 1.00 27.64 169 THR A C 1
ATOM 1313 O O . THR A 1 169 ? 22.050 -14.835 -31.781 1.00 27.64 169 THR A O 1
ATOM 1316 N N . GLY A 1 170 ? 20.900 -14.653 -29.844 1.00 32.34 170 GLY A N 1
ATOM 1317 C CA . GLY A 1 170 ? 22.043 -14.598 -28.929 1.00 32.34 170 GLY A CA 1
ATOM 1318 C C . GLY A 1 170 ? 22.833 -13.286 -28.930 1.00 32.34 170 GLY A C 1
ATOM 1319 O O . GLY A 1 170 ? 23.654 -13.042 -29.806 1.00 32.34 170 GLY A O 1
ATOM 1320 N N . ALA A 1 171 ? 22.664 -12.486 -27.879 1.00 26.00 171 ALA A N 1
ATOM 1321 C CA . ALA A 1 171 ? 23.700 -11.566 -27.420 1.00 26.00 171 ALA A CA 1
ATOM 1322 C C . ALA A 1 171 ? 23.830 -11.710 -25.898 1.00 26.00 171 ALA A C 1
ATOM 1324 O O . ALA A 1 171 ? 22.834 -11.760 -25.176 1.00 26.00 171 ALA A O 1
ATOM 1325 N N . GLU A 1 172 ? 25.071 -11.885 -25.459 1.00 24.33 172 GLU A N 1
ATOM 1326 C CA . GLU A 1 172 ? 25.480 -12.393 -24.154 1.00 24.33 172 GLU A CA 1
ATOM 1327 C C . GLU A 1 172 ? 25.101 -11.499 -22.967 1.00 24.33 172 GLU A C 1
ATOM 1329 O O . GLU A 1 172 ? 25.134 -10.269 -23.005 1.00 24.33 172 GLU A O 1
ATOM 1334 N N . ILE A 1 173 ? 24.795 -12.186 -21.868 1.00 33.19 173 ILE A N 1
ATOM 1335 C CA . ILE A 1 173 ? 24.594 -11.656 -20.525 1.00 33.19 173 ILE A CA 1
ATOM 1336 C C . ILE A 1 173 ? 25.949 -11.217 -19.957 1.00 33.19 173 ILE A C 1
ATOM 1338 O O . ILE A 1 173 ? 26.875 -12.019 -19.886 1.00 33.19 173 ILE A O 1
ATOM 1342 N N . GLY A 1 174 ? 26.017 -9.994 -19.427 1.00 30.22 174 GLY A N 1
ATOM 1343 C CA . GLY A 1 174 ? 27.011 -9.621 -18.419 1.00 30.22 174 GLY A CA 1
ATOM 1344 C C . GLY A 1 174 ? 28.011 -8.554 -18.852 1.00 30.22 174 GLY A C 1
ATOM 1345 O O . GLY A 1 174 ? 29.007 -8.849 -19.499 1.00 30.22 174 GLY A O 1
ATOM 1346 N N . LYS A 1 175 ? 27.775 -7.319 -18.395 1.00 24.28 175 LYS A N 1
ATOM 1347 C CA . LYS A 1 175 ? 28.781 -6.389 -17.846 1.00 24.28 175 LYS A CA 1
ATOM 1348 C C . LYS A 1 175 ? 28.048 -5.170 -17.273 1.00 24.28 175 LYS A C 1
ATOM 1350 O O . LYS A 1 175 ? 27.427 -4.407 -18.006 1.00 24.28 175 LYS A O 1
ATOM 1355 N N . THR A 1 176 ? 28.095 -5.022 -15.952 1.00 26.81 176 THR A N 1
ATOM 1356 C CA . THR A 1 176 ? 27.569 -3.877 -15.194 1.00 26.81 176 THR A CA 1
ATOM 1357 C C . THR A 1 176 ? 28.263 -2.582 -15.648 1.00 26.81 176 THR A C 1
ATOM 1359 O O . THR A 1 176 ? 29.497 -2.566 -15.683 1.00 26.81 176 THR A O 1
ATOM 1362 N N . PRO A 1 177 ? 27.546 -1.491 -15.987 1.00 28.42 177 PRO A N 1
ATOM 1363 C CA . PRO A 1 177 ? 28.187 -0.215 -16.291 1.00 28.42 177 PRO A CA 1
ATOM 1364 C C . PRO A 1 177 ? 28.862 0.377 -15.044 1.00 28.42 177 PRO A C 1
ATOM 1366 O O . PRO A 1 177 ? 28.404 0.187 -13.917 1.00 28.42 177 PRO A O 1
ATOM 1369 N N . ALA A 1 178 ? 29.969 1.091 -15.251 1.00 26.98 178 ALA A N 1
ATOM 1370 C CA . ALA A 1 178 ? 30.760 1.726 -14.200 1.00 26.98 178 ALA A CA 1
ATOM 1371 C C . ALA A 1 178 ? 29.929 2.697 -13.333 1.00 26.98 178 ALA A C 1
ATOM 1373 O O . ALA A 1 178 ? 29.103 3.444 -13.852 1.00 26.98 178 ALA A O 1
ATOM 1374 N N . LYS A 1 179 ? 30.202 2.698 -12.017 1.00 28.09 179 LYS A N 1
ATOM 1375 C CA . LYS A 1 179 ? 29.578 3.548 -10.985 1.00 28.09 179 LYS A CA 1
ATOM 1376 C C . LYS A 1 179 ? 29.461 5.008 -11.440 1.00 28.09 179 LYS A C 1
ATOM 1378 O O . LYS A 1 179 ? 30.456 5.733 -11.452 1.00 28.09 179 LYS A O 1
ATOM 1383 N N . TYR A 1 180 ? 28.243 5.454 -11.735 1.00 30.36 180 TYR A N 1
ATOM 1384 C CA . TYR A 1 180 ? 27.932 6.873 -11.847 1.00 30.36 180 TYR A CA 1
ATOM 1385 C C . TYR A 1 180 ? 27.671 7.400 -10.432 1.00 30.36 180 TYR A C 1
ATOM 1387 O O . TYR A 1 180 ? 26.597 7.218 -9.870 1.00 30.36 180 TYR A O 1
ATOM 1395 N N . VAL A 1 181 ? 28.683 8.006 -9.808 1.00 29.30 181 VAL A N 1
ATOM 1396 C CA . VAL A 1 181 ? 28.497 8.725 -8.541 1.00 29.30 181 VAL A CA 1
ATOM 1397 C C . VAL A 1 181 ? 27.915 10.093 -8.892 1.00 29.30 181 VAL A C 1
ATOM 1399 O O . VAL A 1 181 ? 28.646 11.048 -9.158 1.00 29.30 181 VAL A O 1
ATOM 1402 N N . GLY A 1 182 ? 26.587 10.165 -8.985 1.00 32.59 182 GLY A N 1
ATOM 1403 C CA . GLY A 1 182 ? 25.871 11.423 -9.169 1.00 32.59 182 GLY A CA 1
ATOM 1404 C C . GLY A 1 182 ? 26.135 12.359 -7.988 1.00 32.59 182 GLY A C 1
ATOM 1405 O O . GLY A 1 182 ? 26.021 11.960 -6.831 1.00 32.59 182 GLY A O 1
ATOM 1406 N N . LYS A 1 183 ? 26.507 13.613 -8.268 1.00 29.14 183 LYS A N 1
ATOM 1407 C CA . LYS A 1 183 ? 26.469 14.673 -7.252 1.00 29.14 183 LYS A CA 1
ATOM 1408 C C . LYS A 1 183 ? 25.025 14.812 -6.768 1.00 29.14 183 LYS A C 1
ATOM 1410 O O . LYS A 1 183 ? 24.112 14.873 -7.587 1.00 29.14 183 LYS A O 1
ATOM 1415 N N . THR A 1 184 ? 24.856 14.858 -5.453 1.00 29.86 184 THR A N 1
ATOM 1416 C CA . THR A 1 184 ? 23.581 14.999 -4.746 1.00 29.86 184 THR A CA 1
ATOM 1417 C C . THR A 1 184 ? 22.722 16.110 -5.348 1.00 29.86 184 THR A C 1
ATOM 1419 O O . THR A 1 184 ? 23.111 17.279 -5.376 1.00 29.86 184 THR A O 1
ATOM 1422 N N . VAL A 1 185 ? 21.541 15.733 -5.837 1.00 34.00 185 VAL A N 1
ATOM 1423 C CA . VAL A 1 185 ? 20.466 16.677 -6.151 1.00 34.00 185 VAL A CA 1
ATOM 1424 C C . VAL A 1 185 ? 19.913 17.199 -4.815 1.00 34.00 185 VAL A C 1
ATOM 1426 O O . VAL A 1 185 ? 19.718 16.396 -3.898 1.00 34.00 185 VAL A O 1
ATOM 1429 N N . PRO A 1 186 ? 19.678 18.513 -4.648 1.00 28.33 186 PRO A N 1
ATOM 1430 C CA . PRO A 1 186 ? 19.083 19.047 -3.425 1.00 28.33 186 PRO A CA 1
ATOM 1431 C C . PRO A 1 186 ? 17.755 18.341 -3.105 1.00 28.33 186 PRO A C 1
ATOM 1433 O O . PRO A 1 186 ? 16.860 18.318 -3.945 1.00 28.33 186 PRO A O 1
ATOM 1436 N N . GLY A 1 187 ? 17.636 17.764 -1.904 1.00 35.75 187 GLY A N 1
ATOM 1437 C CA . GLY A 1 187 ? 16.442 17.035 -1.448 1.00 35.75 187 GLY A CA 1
ATOM 1438 C C . GLY A 1 187 ? 16.551 15.504 -1.453 1.00 35.75 187 GLY A C 1
ATOM 1439 O O . GLY A 1 187 ? 15.634 14.847 -0.973 1.00 35.75 187 GLY A O 1
ATOM 1440 N N . MET A 1 188 ? 17.654 14.929 -1.941 1.00 41.81 188 MET A N 1
ATOM 1441 C CA . MET A 1 188 ? 17.968 13.510 -1.728 1.00 41.81 188 MET A CA 1
ATOM 1442 C C . MET A 1 188 ? 18.714 13.323 -0.402 1.00 41.81 188 MET A C 1
ATOM 1444 O O . MET A 1 188 ? 19.616 14.102 -0.080 1.00 41.81 188 MET A O 1
ATOM 1448 N N . SER A 1 189 ? 18.319 12.307 0.370 1.00 48.44 189 SER A N 1
ATOM 1449 C CA . SER A 1 189 ? 18.999 11.894 1.602 1.00 48.44 189 SER A CA 1
ATOM 1450 C C . SER A 1 189 ? 20.456 11.490 1.319 1.00 48.44 189 SER A C 1
ATOM 1452 O O . SER A 1 189 ? 20.845 11.259 0.170 1.0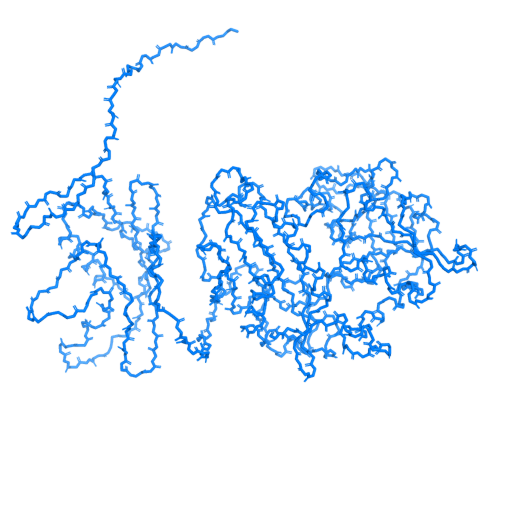0 48.44 189 SER A O 1
ATOM 1454 N N . SER A 1 190 ? 21.295 11.457 2.364 1.00 50.03 190 SER A N 1
ATOM 1455 C CA . SER A 1 190 ? 22.698 11.027 2.263 1.00 50.03 190 SER A CA 1
ATOM 1456 C C . SER A 1 190 ? 22.825 9.717 1.469 1.00 50.03 190 SER A C 1
ATOM 1458 O O . SER A 1 190 ? 21.963 8.846 1.608 1.00 50.03 190 SER A O 1
ATOM 1460 N N . PRO A 1 191 ? 23.883 9.542 0.651 1.00 63.91 191 PRO A N 1
ATOM 1461 C CA . PRO A 1 191 ? 24.046 8.330 -0.142 1.00 63.91 191 PRO A CA 1
ATOM 1462 C C . PRO A 1 191 ? 24.100 7.105 0.776 1.00 63.91 191 PRO A C 1
ATOM 1464 O O . PRO A 1 191 ? 25.000 6.985 1.606 1.00 63.91 191 PRO A O 1
ATOM 1467 N N . ILE A 1 192 ? 23.118 6.219 0.622 1.00 75.81 192 ILE A N 1
ATOM 1468 C CA . ILE A 1 192 ? 23.012 4.968 1.369 1.00 75.81 192 ILE A CA 1
ATOM 1469 C C . ILE A 1 192 ? 24.059 3.969 0.865 1.00 75.81 192 ILE A C 1
ATOM 1471 O O . ILE A 1 192 ? 24.283 3.834 -0.340 1.00 75.81 192 ILE A O 1
ATOM 1475 N N . THR A 1 193 ? 24.728 3.277 1.783 1.00 82.06 193 THR A N 1
ATOM 1476 C CA . THR A 1 193 ? 25.718 2.240 1.468 1.00 82.06 193 THR A CA 1
ATOM 1477 C C . THR A 1 193 ? 25.117 0.844 1.604 1.00 82.06 193 THR A C 1
ATOM 1479 O O . THR A 1 193 ? 24.133 0.645 2.311 1.00 82.06 193 THR A O 1
ATOM 1482 N N . GLU A 1 194 ? 25.745 -0.166 0.993 1.00 79.88 194 GLU A N 1
ATOM 1483 C CA . GLU A 1 194 ? 25.343 -1.574 1.175 1.00 79.88 194 GLU A CA 1
ATOM 1484 C C . GLU A 1 194 ? 25.396 -2.032 2.645 1.00 79.88 194 GLU A C 1
ATOM 1486 O O . GLU A 1 194 ? 24.652 -2.931 3.050 1.00 79.88 194 GLU A O 1
ATOM 1491 N N . SER A 1 195 ? 26.257 -1.402 3.453 1.00 84.50 195 SER A N 1
ATOM 1492 C CA . SER A 1 195 ? 26.321 -1.641 4.894 1.00 84.50 195 SER A CA 1
ATOM 1493 C C . SER A 1 195 ? 25.065 -1.129 5.597 1.00 84.50 195 SER A C 1
ATOM 1495 O O . SER A 1 195 ? 24.509 -1.840 6.432 1.00 84.50 195 SER A O 1
ATOM 1497 N N . ASP A 1 196 ? 24.583 0.061 5.235 1.00 86.19 196 ASP A N 1
ATOM 1498 C CA . ASP A 1 196 ? 23.405 0.671 5.863 1.00 86.19 196 ASP A CA 1
ATOM 1499 C C . ASP A 1 196 ? 22.149 -0.171 5.617 1.00 86.19 196 ASP A C 1
ATOM 1501 O O . ASP A 1 196 ? 21.373 -0.399 6.544 1.00 86.19 196 ASP A O 1
ATOM 1505 N N . LEU A 1 197 ? 22.006 -0.744 4.410 1.00 85.69 197 LEU A N 1
ATOM 1506 C CA . LEU A 1 197 ? 20.895 -1.642 4.045 1.00 85.69 197 LEU A CA 1
ATOM 1507 C C . LEU A 1 197 ? 20.666 -2.759 5.070 1.00 85.69 197 LEU A C 1
ATOM 1509 O O . LEU A 1 197 ? 19.533 -3.185 5.303 1.00 85.69 197 LEU A O 1
ATOM 1513 N N . ASN A 1 198 ? 21.764 -3.252 5.640 1.00 87.44 198 ASN A N 1
ATOM 1514 C CA . ASN A 1 198 ? 21.825 -4.482 6.412 1.00 87.44 198 ASN A CA 1
ATOM 1515 C C . ASN A 1 198 ? 22.120 -4.257 7.896 1.00 87.44 198 ASN A C 1
ATOM 1517 O O . ASN A 1 198 ? 22.124 -5.230 8.640 1.00 87.44 198 ASN A O 1
ATOM 1521 N N . ASN A 1 199 ? 22.382 -3.022 8.323 1.00 88.25 199 ASN A N 1
ATOM 1522 C CA . ASN A 1 199 ? 22.769 -2.721 9.703 1.00 88.25 199 ASN A CA 1
ATOM 1523 C C . ASN A 1 199 ? 22.024 -1.518 10.296 1.00 88.25 199 ASN A C 1
ATOM 1525 O O . ASN A 1 199 ? 22.135 -1.268 11.495 1.00 88.25 199 ASN A O 1
ATOM 1529 N N . THR A 1 200 ? 21.271 -0.767 9.488 1.00 89.19 200 THR A N 1
ATOM 1530 C CA . THR A 1 200 ? 20.616 0.469 9.921 1.00 89.19 200 THR A CA 1
ATOM 1531 C C . THR A 1 200 ? 19.123 0.446 9.582 1.00 89.19 200 THR A C 1
ATOM 1533 O O . THR A 1 200 ? 18.756 0.087 8.459 1.00 89.19 200 THR A O 1
ATOM 1536 N N . PRO A 1 201 ? 18.236 0.829 10.524 1.00 88.19 201 PRO A N 1
ATOM 1537 C CA . PRO A 1 201 ? 16.831 1.087 10.218 1.00 88.19 201 PRO A CA 1
ATOM 1538 C C . PRO A 1 201 ? 16.710 2.186 9.165 1.00 88.19 201 PRO A C 1
ATOM 1540 O O . PRO A 1 201 ? 17.202 3.296 9.366 1.00 88.19 201 PRO A O 1
ATOM 1543 N N . LEU A 1 202 ? 16.074 1.872 8.039 1.00 88.50 202 LEU A N 1
ATOM 1544 C CA . LEU A 1 202 ? 15.855 2.842 6.972 1.00 88.50 202 LEU A CA 1
ATOM 1545 C C . LEU A 1 202 ? 14.525 3.569 7.166 1.00 88.50 202 LEU A C 1
ATOM 1547 O O . LEU A 1 202 ? 13.562 3.014 7.691 1.00 88.50 202 LEU A O 1
ATOM 1551 N N . ALA A 1 203 ? 14.452 4.808 6.693 1.00 87.25 203 ALA A N 1
ATOM 1552 C CA . ALA A 1 203 ? 13.181 5.501 6.535 1.00 87.25 203 ALA A CA 1
ATOM 1553 C C . ALA A 1 203 ? 12.484 5.051 5.237 1.00 87.25 203 ALA A C 1
ATOM 1555 O O . ALA A 1 203 ? 13.078 4.402 4.370 1.00 87.25 203 ALA A O 1
ATOM 1556 N N . PHE A 1 204 ? 11.204 5.391 5.086 1.00 88.56 204 PHE A N 1
ATOM 1557 C CA . PHE A 1 204 ? 10.515 5.269 3.801 1.00 88.56 204 PHE A CA 1
ATOM 1558 C C . PHE A 1 204 ? 10.781 6.523 2.961 1.00 88.56 204 PHE A C 1
ATOM 1560 O O . PHE A 1 204 ? 9.933 7.408 2.853 1.00 88.56 204 PHE A O 1
ATOM 1567 N N . GLU A 1 205 ? 11.990 6.616 2.413 1.00 83.25 205 GLU A N 1
ATOM 1568 C CA . GLU A 1 205 ? 12.476 7.781 1.674 1.00 83.25 205 GLU A CA 1
ATOM 1569 C C . GLU A 1 205 ? 13.068 7.382 0.323 1.00 83.25 205 GLU A C 1
ATOM 1571 O O . GLU A 1 205 ? 13.458 6.237 0.096 1.00 83.25 205 GLU A O 1
ATOM 1576 N N . ALA A 1 206 ? 13.107 8.343 -0.601 1.00 71.31 206 ALA A N 1
ATOM 1577 C CA . ALA A 1 206 ? 13.702 8.124 -1.907 1.00 71.31 206 ALA A CA 1
ATOM 1578 C C . ALA A 1 206 ? 15.232 8.081 -1.793 1.00 71.31 206 ALA A C 1
ATOM 1580 O O . ALA A 1 206 ? 15.861 9.054 -1.375 1.00 71.31 206 ALA A O 1
ATOM 1581 N N . HIS A 1 207 ? 15.817 6.973 -2.237 1.00 73.12 207 HIS A N 1
ATOM 1582 C CA . HIS A 1 207 ? 17.255 6.807 -2.418 1.00 73.12 207 HIS A CA 1
ATOM 1583 C C . HIS A 1 207 ? 17.544 6.545 -3.898 1.00 73.12 207 HIS A C 1
ATOM 1585 O O . HIS A 1 207 ? 16.768 5.857 -4.561 1.00 73.12 207 HIS A O 1
ATOM 1591 N N . THR A 1 208 ? 18.653 7.075 -4.420 1.00 66.94 208 THR A N 1
ATOM 1592 C CA . THR A 1 208 ? 19.094 6.745 -5.783 1.00 66.94 208 THR A CA 1
ATOM 1593 C C . THR A 1 208 ? 19.586 5.311 -5.834 1.00 66.94 208 THR A C 1
ATOM 1595 O O . THR A 1 208 ? 20.431 4.922 -5.023 1.00 66.94 208 THR A O 1
ATOM 1598 N N . THR A 1 209 ? 19.114 4.564 -6.818 1.00 77.56 209 THR A N 1
ATOM 1599 C CA . THR A 1 209 ? 19.668 3.262 -7.193 1.00 77.56 209 THR A CA 1
ATOM 1600 C C . THR A 1 209 ? 20.446 3.386 -8.496 1.00 77.56 209 THR A C 1
ATOM 1602 O O . THR A 1 209 ? 20.659 4.489 -8.998 1.00 77.56 209 THR A O 1
ATOM 1605 N N . ASP A 1 210 ? 20.982 2.278 -9.007 1.00 79.75 210 ASP A N 1
ATOM 1606 C CA . ASP A 1 210 ? 21.836 2.345 -10.193 1.00 79.75 210 ASP A CA 1
ATOM 1607 C C . ASP A 1 210 ? 21.055 2.369 -11.483 1.00 79.75 210 ASP A C 1
ATOM 1609 O O . ASP A 1 210 ? 21.607 2.827 -12.480 1.00 79.75 210 ASP A O 1
ATOM 1613 N N . THR A 1 211 ? 19.849 1.799 -11.498 1.00 85.62 211 THR A N 1
ATOM 1614 C CA . THR A 1 211 ? 19.164 1.475 -12.742 1.00 85.62 211 THR A CA 1
ATOM 1615 C C . THR A 1 211 ? 17.667 1.741 -12.700 1.00 85.62 211 THR A C 1
ATOM 1617 O O . THR A 1 211 ? 17.020 1.653 -11.661 1.00 85.62 211 THR A O 1
ATOM 1620 N N . THR A 1 212 ? 17.111 2.017 -13.873 1.00 88.06 212 THR A N 1
ATOM 1621 C CA . THR A 1 212 ? 15.677 2.015 -14.148 1.00 88.06 212 THR A CA 1
ATOM 1622 C C . THR A 1 212 ? 15.425 1.122 -15.359 1.00 88.06 212 THR A C 1
ATOM 1624 O O . THR A 1 212 ? 16.090 1.247 -16.390 1.00 88.06 212 THR A O 1
ATOM 1627 N N . THR A 1 213 ? 14.432 0.244 -15.261 1.00 91.50 213 THR A N 1
ATOM 1628 C CA . THR A 1 213 ? 13.965 -0.583 -16.372 1.00 91.50 213 THR A CA 1
ATOM 1629 C C . THR A 1 213 ? 12.829 0.135 -17.083 1.00 91.50 213 THR A C 1
ATOM 1631 O O . THR A 1 213 ? 11.830 0.509 -16.466 1.00 91.50 213 THR A O 1
ATOM 1634 N N . ILE A 1 214 ? 12.964 0.319 -18.393 1.00 89.44 214 ILE A N 1
ATOM 1635 C CA . ILE A 1 214 ? 11.939 0.918 -19.246 1.00 89.44 214 ILE A CA 1
ATOM 1636 C C . ILE A 1 214 ? 11.398 -0.168 -20.159 1.00 89.44 214 ILE A C 1
ATOM 1638 O O . ILE A 1 214 ? 12.140 -0.752 -20.944 1.00 89.44 214 ILE A O 1
ATOM 1642 N N . MET A 1 215 ? 10.101 -0.428 -20.061 1.00 90.38 215 MET A N 1
ATOM 1643 C CA . MET A 1 215 ? 9.380 -1.329 -20.945 1.00 90.38 215 MET A CA 1
ATOM 1644 C C . MET A 1 215 ? 8.642 -0.530 -22.010 1.00 90.38 215 MET A C 1
ATOM 1646 O O . MET A 1 215 ? 7.973 0.452 -21.685 1.00 90.38 215 MET A O 1
ATOM 1650 N N . GLN A 1 216 ? 8.712 -0.980 -23.261 1.00 87.00 216 GLN A N 1
ATOM 1651 C CA . GLN A 1 216 ? 8.022 -0.369 -24.389 1.00 87.00 216 GLN A CA 1
ATOM 1652 C C . GLN A 1 216 ? 7.243 -1.387 -25.221 1.00 87.00 216 GLN A C 1
ATOM 1654 O O . GLN A 1 216 ? 7.718 -2.493 -25.468 1.00 87.00 216 GLN A O 1
ATOM 1659 N N . PHE A 1 217 ? 6.058 -1.003 -25.695 1.00 84.06 217 PHE A N 1
ATOM 1660 C CA . PHE A 1 217 ? 5.261 -1.816 -26.612 1.00 84.06 217 PHE A CA 1
ATOM 1661 C C . PHE A 1 217 ? 5.627 -1.502 -28.070 1.00 84.06 217 PHE A C 1
ATOM 1663 O O . PHE A 1 217 ? 5.231 -0.467 -28.618 1.00 84.06 217 PHE A O 1
ATOM 1670 N N . VAL A 1 218 ? 6.377 -2.401 -28.707 1.00 81.88 218 VAL A N 1
ATOM 1671 C CA . VAL A 1 218 ? 6.921 -2.259 -30.066 1.00 81.88 218 VAL A CA 1
ATOM 1672 C C . VAL A 1 218 ? 6.483 -3.457 -30.904 1.00 81.88 218 VAL A C 1
ATOM 1674 O O . VAL A 1 218 ? 6.637 -4.597 -30.481 1.00 81.88 218 VAL A O 1
ATOM 1677 N N . ASP A 1 219 ? 5.908 -3.209 -32.084 1.00 82.94 219 ASP A N 1
ATOM 1678 C CA . ASP A 1 219 ? 5.498 -4.246 -33.047 1.00 82.94 219 ASP A CA 1
ATOM 1679 C C . ASP A 1 219 ? 4.674 -5.399 -32.444 1.00 82.94 219 ASP A C 1
ATOM 1681 O O . ASP A 1 219 ? 4.863 -6.570 -32.760 1.00 82.94 219 ASP A O 1
ATOM 1685 N N . GLY A 1 220 ? 3.738 -5.061 -31.551 1.00 82.12 220 GLY A N 1
ATOM 1686 C CA . GLY A 1 220 ? 2.813 -6.032 -30.960 1.00 82.12 220 GLY A CA 1
ATOM 1687 C C . GLY A 1 220 ? 3.340 -6.765 -29.724 1.00 82.12 220 GLY A C 1
ATOM 1688 O O . GLY A 1 220 ? 2.613 -7.591 -29.182 1.00 82.12 220 GLY A O 1
ATOM 1689 N N . LYS A 1 221 ? 4.555 -6.459 -29.259 1.00 85.38 221 LYS A N 1
ATOM 1690 C CA . LYS A 1 221 ? 5.177 -7.091 -28.088 1.00 85.38 221 LYS A CA 1
ATOM 1691 C C . LYS A 1 221 ? 5.758 -6.061 -27.126 1.00 85.38 221 LYS A C 1
ATOM 1693 O O . LYS A 1 221 ? 6.170 -4.975 -27.530 1.00 85.38 221 LYS A O 1
ATOM 1698 N N . TRP A 1 222 ? 5.837 -6.428 -25.853 1.00 88.44 222 TRP A N 1
ATOM 1699 C CA . TRP A 1 222 ? 6.614 -5.680 -24.874 1.00 88.44 222 TRP A CA 1
ATOM 1700 C C . TRP A 1 222 ? 8.095 -6.045 -24.988 1.00 88.44 222 TRP A C 1
ATOM 1702 O O . TRP A 1 222 ? 8.465 -7.217 -25.016 1.00 88.44 222 TRP A O 1
ATOM 1712 N N . VAL A 1 223 ? 8.943 -5.027 -25.062 1.00 88.00 223 VAL A N 1
ATOM 1713 C CA . VAL A 1 223 ? 10.402 -5.122 -24.950 1.00 88.00 223 VAL A CA 1
ATOM 1714 C C . VAL A 1 223 ? 10.853 -4.266 -23.774 1.00 88.00 223 VAL A C 1
ATOM 1716 O O . VAL A 1 223 ? 10.106 -3.393 -23.336 1.00 88.00 223 VAL A O 1
ATOM 1719 N N . TYR A 1 224 ? 12.053 -4.494 -23.251 1.00 90.88 224 TYR A N 1
ATOM 1720 C CA . TYR A 1 224 ? 12.589 -3.682 -22.163 1.00 90.88 224 TYR A CA 1
ATOM 1721 C C . TYR A 1 224 ? 14.065 -3.350 -22.368 1.00 90.88 224 TYR A C 1
ATOM 1723 O O . TYR A 1 224 ? 14.797 -4.086 -23.029 1.00 90.88 224 TYR A O 1
ATOM 1731 N N . GLU A 1 225 ? 14.498 -2.260 -21.745 1.00 87.62 225 GLU A N 1
ATOM 1732 C CA . GLU A 1 225 ? 15.899 -1.886 -21.597 1.00 87.62 225 GLU A CA 1
ATOM 1733 C C . GLU A 1 225 ? 16.169 -1.497 -20.138 1.00 87.62 225 GLU A C 1
ATOM 1735 O O . GLU A 1 225 ? 15.318 -0.900 -19.477 1.00 87.62 225 GLU A O 1
ATOM 1740 N N . VAL A 1 226 ? 17.349 -1.853 -19.630 1.00 85.94 226 VAL A N 1
ATOM 1741 C CA . VAL A 1 226 ? 17.824 -1.436 -18.306 1.00 85.94 226 VAL A CA 1
ATOM 1742 C C . VAL A 1 226 ? 18.828 -0.312 -18.511 1.00 85.94 226 VAL A C 1
ATOM 1744 O O . VAL A 1 226 ? 19.907 -0.529 -19.065 1.00 85.94 226 VAL A O 1
ATOM 1747 N N . LEU A 1 227 ? 18.473 0.887 -18.066 1.00 80.69 227 LEU A N 1
ATOM 1748 C CA . LEU A 1 227 ? 19.302 2.082 -18.180 1.00 80.69 227 LEU A CA 1
ATOM 1749 C C . LEU A 1 227 ? 19.826 2.481 -16.806 1.00 80.69 227 LEU A C 1
ATOM 1751 O O . LEU A 1 227 ? 19.172 2.173 -15.809 1.00 80.69 227 LEU A O 1
ATOM 1755 N N . PRO A 1 228 ? 20.966 3.186 -16.711 1.00 78.06 228 PRO A N 1
ATOM 1756 C CA . PRO A 1 228 ? 21.351 3.759 -15.438 1.00 78.06 228 PRO A CA 1
ATOM 1757 C C . PRO A 1 228 ? 20.295 4.762 -14.952 1.00 78.06 228 PRO A C 1
ATOM 1759 O O . PRO A 1 228 ? 19.655 5.444 -15.758 1.00 78.06 228 PRO A O 1
ATOM 1762 N N . ASP A 1 229 ? 20.108 4.856 -13.641 1.00 68.38 229 ASP A N 1
ATOM 1763 C CA . ASP A 1 229 ? 19.095 5.728 -13.063 1.00 68.38 229 ASP A CA 1
ATOM 1764 C C . ASP A 1 229 ? 19.365 7.199 -13.415 1.00 68.38 229 ASP A C 1
ATOM 1766 O O . ASP A 1 229 ? 20.510 7.654 -13.503 1.00 68.38 229 ASP A O 1
ATOM 1770 N N . GLY A 1 230 ? 18.294 7.936 -13.706 1.00 62.66 230 GLY A N 1
ATOM 1771 C CA . GLY A 1 230 ? 18.366 9.315 -14.198 1.00 62.66 230 GLY A CA 1
ATOM 1772 C C . GLY A 1 230 ? 18.868 9.494 -15.642 1.00 62.66 230 GLY A C 1
ATOM 1773 O O . GLY A 1 230 ? 18.839 10.616 -16.146 1.00 62.66 230 GLY A O 1
ATOM 1774 N N . LEU A 1 231 ? 19.283 8.431 -16.347 1.00 57.53 231 LEU A N 1
ATOM 1775 C CA . LEU A 1 231 ? 19.673 8.480 -17.766 1.00 57.53 231 LEU A CA 1
ATOM 1776 C C . LEU A 1 231 ? 18.507 8.138 -18.710 1.00 57.53 231 LEU A C 1
ATOM 1778 O O . LEU A 1 231 ? 18.641 7.322 -19.620 1.00 57.53 231 LEU A O 1
ATOM 1782 N N . TYR A 1 232 ? 17.365 8.805 -18.537 1.00 60.78 232 TYR A N 1
ATOM 1783 C CA . TYR A 1 232 ? 16.263 8.753 -19.498 1.00 60.78 232 TYR A CA 1
ATOM 1784 C C . TYR A 1 232 ? 15.686 10.147 -19.757 1.00 60.78 232 TYR A C 1
ATOM 1786 O O . TYR A 1 232 ? 15.473 10.938 -18.842 1.00 60.78 232 TYR A O 1
ATOM 1794 N N . ALA A 1 233 ? 15.453 10.458 -21.032 1.00 59.94 233 ALA A N 1
ATOM 1795 C CA . ALA A 1 233 ? 14.820 11.700 -21.449 1.00 59.94 233 ALA A CA 1
ATOM 1796 C C . ALA A 1 233 ? 13.323 11.461 -21.648 1.00 59.94 233 ALA A C 1
ATOM 1798 O O . ALA A 1 233 ? 12.920 10.589 -22.418 1.00 59.94 233 ALA A O 1
ATOM 1799 N N . GLU A 1 234 ? 12.503 12.259 -20.977 1.00 67.88 234 GLU A N 1
ATOM 1800 C CA . GLU A 1 234 ? 11.057 12.258 -21.152 1.00 67.88 234 GLU A CA 1
ATOM 1801 C C . GLU A 1 234 ? 10.625 13.516 -21.902 1.00 67.88 234 GLU A C 1
ATOM 1803 O O . GLU A 1 234 ? 11.154 14.606 -21.677 1.00 67.88 234 GLU A O 1
ATOM 1808 N N . SER A 1 235 ? 9.670 13.368 -22.823 1.00 68.38 235 SER A N 1
ATOM 1809 C CA . SER A 1 235 ? 9.053 14.542 -23.433 1.00 68.38 235 SER A CA 1
ATOM 1810 C C . SER A 1 235 ? 8.262 15.283 -22.355 1.00 68.38 235 SER A C 1
ATOM 1812 O O . SER A 1 235 ? 7.430 14.659 -21.709 1.00 68.38 235 SER A O 1
ATOM 1814 N N . PRO A 1 236 ? 8.410 16.607 -22.200 1.00 68.56 236 PRO A N 1
ATOM 1815 C CA . PRO A 1 236 ? 7.564 17.367 -21.279 1.00 68.56 236 PRO A CA 1
ATOM 1816 C C . PRO A 1 236 ? 6.086 17.384 -21.705 1.00 68.56 236 PRO A C 1
ATOM 1818 O O . PRO A 1 236 ? 5.245 17.913 -20.991 1.00 68.56 236 PRO A O 1
ATOM 1821 N N . MET A 1 237 ? 5.763 16.843 -22.885 1.00 70.88 237 MET A N 1
ATOM 1822 C CA . MET A 1 237 ? 4.408 16.787 -23.424 1.00 70.88 237 MET A CA 1
ATOM 1823 C C . MET A 1 237 ? 3.730 15.427 -23.207 1.00 70.88 237 MET A C 1
ATOM 1825 O O . MET A 1 237 ? 2.766 15.118 -23.904 1.00 70.88 237 MET A O 1
ATOM 1829 N N . VAL A 1 238 ? 4.238 14.583 -22.303 1.00 75.81 238 VAL A N 1
ATOM 1830 C CA . VAL A 1 238 ? 3.568 13.322 -21.965 1.00 75.81 238 VAL A CA 1
ATOM 1831 C C . VAL A 1 238 ? 2.257 13.587 -21.213 1.00 75.81 238 VAL A C 1
ATOM 1833 O O . VAL A 1 238 ? 2.195 14.366 -20.259 1.00 75.81 238 VAL A O 1
ATOM 1836 N N . ALA A 1 239 ? 1.190 12.908 -21.630 1.00 73.12 239 ALA A N 1
ATOM 1837 C CA . ALA A 1 239 ? -0.138 13.018 -21.040 1.00 73.12 239 ALA A CA 1
ATOM 1838 C C . ALA A 1 239 ? -0.165 12.649 -19.554 1.00 73.12 239 ALA A C 1
ATOM 1840 O O . ALA A 1 239 ? -0.980 13.200 -18.818 1.00 73.12 239 ALA A O 1
ATOM 1841 N N . SER A 1 240 ? 0.716 11.759 -19.081 1.00 77.12 240 SER A N 1
ATOM 1842 C CA . SER A 1 240 ? 0.800 11.443 -17.648 1.00 77.12 240 SER A CA 1
ATOM 1843 C C . SER A 1 240 ? 1.086 12.674 -16.790 1.00 77.12 240 SER A C 1
ATOM 1845 O O . SER A 1 240 ? 0.537 12.787 -15.698 1.00 77.12 240 SER A O 1
ATOM 1847 N N . ASP A 1 241 ? 1.890 13.606 -17.297 1.00 78.12 241 ASP A N 1
ATOM 1848 C CA . ASP A 1 241 ? 2.337 14.778 -16.542 1.00 78.12 241 ASP A CA 1
ATOM 1849 C C . ASP A 1 241 ? 1.322 15.928 -16.648 1.00 78.12 241 ASP A C 1
ATOM 1851 O O . ASP A 1 241 ? 1.232 16.765 -15.755 1.00 78.12 241 ASP A O 1
ATOM 1855 N N . SER A 1 242 ? 0.514 15.943 -17.715 1.00 77.38 242 SER A N 1
ATOM 1856 C CA . SER A 1 242 ? -0.510 16.974 -17.958 1.00 77.38 242 SER A CA 1
ATOM 1857 C C . SER A 1 242 ? -1.912 16.586 -17.471 1.00 77.38 242 SER A C 1
ATOM 1859 O O . SER A 1 242 ? -2.694 17.456 -17.098 1.00 77.38 242 SER A O 1
ATOM 1861 N N . TYR A 1 243 ? -2.243 15.292 -17.464 1.00 77.75 243 TYR A N 1
ATOM 1862 C CA . TYR A 1 243 ? -3.580 14.770 -17.144 1.00 77.75 243 TYR A CA 1
ATOM 1863 C C . TYR A 1 243 ? -3.588 13.775 -15.979 1.00 77.75 243 TYR A C 1
ATOM 1865 O O . TYR A 1 243 ? -4.612 13.144 -15.728 1.00 77.75 243 TYR A O 1
ATOM 1873 N N . ALA A 1 244 ? -2.455 13.583 -15.292 1.00 77.56 244 ALA A N 1
ATOM 1874 C CA . ALA A 1 244 ? -2.296 12.588 -14.225 1.00 77.56 244 ALA A CA 1
ATOM 1875 C C . ALA A 1 244 ? -2.649 11.141 -14.653 1.00 77.56 244 ALA A C 1
ATOM 1877 O O . ALA A 1 244 ? -2.959 10.291 -13.816 1.00 77.56 244 ALA A O 1
ATOM 1878 N N . GLY A 1 245 ? -2.593 10.852 -15.961 1.00 71.56 245 GLY A N 1
ATOM 1879 C CA . GLY A 1 245 ? -2.997 9.582 -16.572 1.00 71.56 245 GLY A CA 1
ATOM 1880 C C . GLY A 1 245 ? -1.941 8.484 -16.437 1.00 71.56 245 GLY A C 1
ATOM 1881 O O . GLY A 1 245 ? -1.274 8.145 -17.416 1.00 71.56 245 GLY A O 1
ATOM 1882 N N . GLY A 1 246 ? -1.778 7.940 -15.230 1.00 83.31 246 GLY A N 1
ATOM 1883 C CA . GLY A 1 246 ? -0.859 6.835 -14.961 1.00 83.31 246 GLY A CA 1
ATOM 1884 C C . GLY A 1 246 ? -1.264 5.981 -13.762 1.00 83.31 246 GLY A C 1
ATOM 1885 O O . GLY A 1 246 ? -1.917 6.459 -12.830 1.00 83.31 246 GLY A O 1
ATOM 1886 N N . PHE A 1 247 ? -0.860 4.710 -13.786 1.00 90.50 247 PHE A N 1
ATOM 1887 C CA . PHE A 1 247 ? -0.972 3.813 -12.635 1.00 90.50 247 PHE A CA 1
ATOM 1888 C C . PHE A 1 247 ? 0.362 3.721 -11.903 1.00 90.50 247 PHE A C 1
ATOM 1890 O O . PHE A 1 247 ? 1.427 3.881 -12.506 1.00 90.50 247 PHE A O 1
ATOM 1897 N N . ILE A 1 248 ? 0.303 3.412 -10.610 1.00 93.00 248 ILE A N 1
ATOM 1898 C CA . ILE A 1 248 ? 1.486 3.135 -9.799 1.00 93.00 248 ILE A CA 1
ATOM 1899 C C . ILE A 1 248 ? 1.345 1.811 -9.063 1.00 93.00 248 ILE A C 1
ATOM 1901 O O . ILE A 1 248 ? 0.264 1.442 -8.612 1.00 93.00 248 ILE A O 1
ATOM 1905 N N . THR A 1 249 ? 2.461 1.120 -8.858 1.00 93.12 249 THR A N 1
ATOM 1906 C CA . THR A 1 249 ? 2.515 -0.064 -7.991 1.00 93.12 249 THR A CA 1
ATOM 1907 C C . THR A 1 249 ? 3.480 0.135 -6.832 1.00 93.12 249 THR A C 1
ATOM 1909 O O . THR A 1 249 ? 4.262 1.084 -6.768 1.00 93.12 249 THR A O 1
ATOM 1912 N N . GLY A 1 250 ? 3.383 -0.769 -5.871 1.00 93.50 250 GLY A N 1
ATOM 1913 C CA . GLY A 1 250 ? 4.331 -0.915 -4.786 1.00 93.50 250 GLY A CA 1
ATOM 1914 C C . GLY A 1 250 ? 4.479 -2.387 -4.511 1.00 93.50 250 GLY A C 1
ATOM 1915 O O . GLY A 1 250 ? 3.475 -3.007 -4.166 1.00 93.50 250 GLY A O 1
ATOM 1916 N N . ILE A 1 251 ? 5.666 -2.940 -4.726 1.00 95.81 251 ILE A N 1
ATOM 1917 C CA . ILE A 1 251 ? 5.924 -4.371 -4.566 1.00 95.81 251 ILE A CA 1
ATOM 1918 C C . ILE A 1 251 ? 7.138 -4.517 -3.651 1.00 95.81 251 ILE A C 1
ATOM 1920 O O . ILE A 1 251 ? 8.207 -4.001 -3.983 1.00 95.81 251 ILE A O 1
ATOM 1924 N N . PRO A 1 252 ? 6.993 -5.162 -2.485 1.00 94.06 252 PRO A N 1
ATOM 1925 C CA . PRO A 1 252 ? 8.099 -5.346 -1.571 1.00 94.06 252 PRO A CA 1
ATOM 1926 C C . PRO A 1 252 ? 8.891 -6.593 -1.983 1.00 94.06 252 PRO A C 1
ATOM 1928 O O . PRO A 1 252 ? 8.329 -7.670 -2.192 1.00 94.06 252 PRO A O 1
ATOM 1931 N N . VAL A 1 253 ? 10.201 -6.425 -2.101 1.00 95.31 253 VAL A N 1
ATOM 1932 C CA . VAL A 1 253 ? 11.155 -7.443 -2.528 1.00 95.31 253 VAL A CA 1
ATOM 1933 C C . VAL A 1 253 ? 12.181 -7.671 -1.424 1.00 95.31 253 VAL A C 1
ATOM 1935 O O . VAL A 1 253 ? 12.708 -6.730 -0.824 1.00 95.31 253 VAL A O 1
ATOM 1938 N N . TYR A 1 254 ? 12.469 -8.943 -1.178 1.00 91.75 254 TYR A N 1
ATOM 1939 C CA . TYR A 1 254 ? 13.281 -9.422 -0.071 1.00 91.75 254 TYR A CA 1
ATOM 1940 C C . TYR A 1 254 ? 14.346 -10.383 -0.581 1.00 91.75 254 TYR A C 1
ATOM 1942 O O . TYR A 1 254 ? 14.088 -11.214 -1.456 1.00 91.75 254 TYR A O 1
ATOM 1950 N N . LYS A 1 255 ? 15.550 -10.302 -0.015 1.00 90.81 255 LYS A N 1
ATOM 1951 C CA . LYS A 1 255 ? 16.625 -11.247 -0.314 1.00 90.81 255 LYS A CA 1
ATOM 1952 C C . LYS A 1 255 ? 16.612 -12.372 0.715 1.00 90.81 255 LYS A C 1
ATOM 1954 O O . LYS A 1 255 ? 16.892 -12.144 1.894 1.00 90.81 255 LYS A O 1
ATOM 1959 N N . GLY A 1 256 ? 16.231 -13.568 0.276 1.00 87.44 256 GLY A N 1
ATOM 1960 C CA . GLY A 1 256 ? 16.263 -14.798 1.066 1.00 87.44 256 GLY A CA 1
ATOM 1961 C C . GLY A 1 256 ? 17.612 -15.517 0.961 1.00 87.44 256 GLY A C 1
ATOM 1962 O O . GLY A 1 256 ? 18.529 -15.060 0.280 1.00 87.44 256 GLY A O 1
ATOM 1963 N N . LYS A 1 257 ? 17.733 -16.680 1.616 1.00 84.88 257 LYS A N 1
ATOM 1964 C CA . LYS A 1 257 ? 18.965 -17.499 1.599 1.00 84.88 257 LYS A CA 1
ATOM 1965 C C . LYS A 1 257 ? 19.285 -18.096 0.222 1.00 84.88 257 LYS A C 1
ATOM 1967 O O . LYS A 1 257 ? 20.444 -18.332 -0.091 1.00 84.88 257 LYS A O 1
ATOM 1972 N N . ASP A 1 258 ? 18.256 -18.368 -0.573 1.00 89.06 258 ASP A N 1
ATOM 1973 C CA . ASP A 1 258 ? 18.290 -19.168 -1.803 1.00 89.06 258 ASP A CA 1
ATOM 1974 C C . ASP A 1 258 ? 17.769 -18.406 -3.037 1.00 89.06 258 ASP A C 1
ATOM 1976 O O . ASP A 1 258 ? 17.593 -18.989 -4.112 1.00 89.06 258 ASP A O 1
ATOM 1980 N N . GLY A 1 259 ? 17.493 -17.108 -2.897 1.00 92.12 259 GLY A N 1
ATOM 1981 C CA . GLY A 1 259 ? 16.979 -16.280 -3.979 1.00 92.12 259 GLY A CA 1
ATOM 1982 C C . GLY A 1 259 ? 16.407 -14.951 -3.513 1.00 92.12 259 GLY A C 1
ATOM 1983 O O . GLY A 1 259 ? 16.496 -14.579 -2.344 1.00 92.12 259 GLY A O 1
ATOM 1984 N N . ILE A 1 260 ? 15.806 -14.241 -4.459 1.00 95.25 260 ILE A N 1
ATOM 1985 C CA . ILE A 1 260 ? 15.103 -12.985 -4.227 1.00 95.25 260 ILE A CA 1
ATOM 1986 C C . ILE A 1 260 ? 13.612 -13.255 -4.396 1.00 95.25 260 ILE A C 1
ATOM 1988 O O . ILE A 1 260 ? 13.220 -14.000 -5.291 1.00 95.25 260 ILE A O 1
ATOM 1992 N N . TYR A 1 261 ? 12.794 -12.682 -3.523 1.00 95.44 261 TYR A N 1
ATOM 1993 C CA . TYR A 1 261 ? 11.376 -12.993 -3.418 1.00 95.44 261 TYR A CA 1
ATOM 1994 C C . TYR A 1 261 ? 10.538 -11.725 -3.362 1.00 95.44 261 TYR A C 1
ATOM 1996 O O . TYR A 1 261 ? 10.952 -10.738 -2.755 1.00 95.44 261 TYR A O 1
ATOM 2004 N N . ALA A 1 262 ? 9.339 -11.772 -3.933 1.00 95.94 262 ALA A N 1
ATOM 2005 C CA . ALA A 1 262 ? 8.310 -10.757 -3.743 1.00 95.94 262 ALA A CA 1
ATOM 2006 C C . ALA A 1 262 ? 7.090 -11.356 -3.045 1.00 95.94 262 ALA A C 1
ATOM 2008 O O . ALA A 1 262 ? 6.629 -12.445 -3.390 1.00 95.94 262 ALA A O 1
ATOM 2009 N N . PHE A 1 263 ? 6.547 -10.611 -2.087 1.00 95.19 263 PHE A N 1
ATOM 2010 C CA . PHE A 1 263 ? 5.314 -10.992 -1.405 1.00 95.19 263 PHE A CA 1
ATOM 2011 C C . PHE A 1 263 ? 4.119 -10.873 -2.357 1.00 95.19 263 PHE A C 1
ATOM 2013 O O . PHE A 1 263 ? 3.892 -9.804 -2.925 1.00 95.19 263 PHE A O 1
ATOM 2020 N N . ARG A 1 264 ? 3.361 -11.964 -2.515 1.00 95.81 264 ARG A N 1
ATOM 2021 C CA . ARG A 1 264 ? 2.141 -12.075 -3.331 1.00 95.81 264 ARG A CA 1
ATOM 2022 C C . ARG A 1 264 ? 2.289 -11.441 -4.719 1.00 95.81 264 ARG A C 1
ATOM 2024 O O . ARG A 1 264 ? 1.421 -10.700 -5.177 1.00 95.81 264 ARG A O 1
ATOM 2031 N N . LEU A 1 265 ? 3.416 -11.716 -5.389 1.00 96.69 265 LEU A N 1
ATOM 2032 C CA . LEU A 1 265 ? 3.792 -11.070 -6.652 1.00 96.69 265 LEU A CA 1
ATOM 2033 C C . LEU A 1 265 ? 2.668 -11.122 -7.693 1.00 96.69 265 LEU A C 1
ATOM 2035 O O . LEU A 1 265 ? 2.345 -10.092 -8.275 1.00 96.69 265 LEU A O 1
ATOM 2039 N N . ASN A 1 266 ? 2.035 -12.283 -7.874 1.00 96.00 266 ASN A N 1
ATOM 2040 C CA . ASN A 1 266 ? 0.971 -12.454 -8.860 1.00 96.00 266 ASN A CA 1
ATOM 2041 C C . ASN A 1 266 ? -0.180 -11.455 -8.658 1.00 96.00 266 ASN A C 1
ATOM 2043 O O . ASN A 1 266 ? -0.586 -10.784 -9.599 1.00 96.00 266 ASN A O 1
ATOM 2047 N N . ASP A 1 267 ? -0.632 -11.253 -7.419 1.00 96.75 267 ASP A N 1
ATOM 2048 C CA . ASP A 1 267 ? -1.726 -10.319 -7.121 1.00 96.75 267 ASP A CA 1
ATOM 2049 C C . ASP A 1 267 ? -1.352 -8.863 -7.428 1.00 96.75 267 ASP A C 1
ATOM 2051 O O . ASP A 1 267 ? -2.188 -8.059 -7.854 1.00 96.75 267 ASP A O 1
ATOM 2055 N N . HIS A 1 268 ? -0.076 -8.508 -7.245 1.00 97.25 268 HIS A N 1
ATOM 2056 C CA . HIS A 1 268 ? 0.430 -7.202 -7.650 1.00 97.25 268 HIS A CA 1
ATOM 2057 C C . HIS A 1 268 ? 0.424 -7.030 -9.174 1.00 97.25 268 HIS A C 1
ATOM 2059 O O . HIS A 1 268 ? 0.055 -5.950 -9.643 1.00 97.25 268 HIS A O 1
ATOM 2065 N N . LEU A 1 269 ? 0.808 -8.064 -9.928 1.00 96.25 269 LEU A N 1
ATOM 2066 C CA . LEU A 1 269 ? 0.861 -8.037 -11.392 1.00 96.25 269 LEU A CA 1
ATOM 2067 C C . LEU A 1 269 ? -0.540 -8.019 -12.013 1.00 96.25 269 LEU A C 1
ATOM 2069 O O . LEU A 1 269 ? -0.793 -7.176 -12.871 1.00 96.25 269 LEU A O 1
ATOM 2073 N N . VAL A 1 270 ? -1.471 -8.843 -11.515 1.00 96.06 270 VAL A N 1
ATOM 2074 C CA . VAL A 1 270 ? -2.892 -8.846 -11.922 1.00 96.06 270 VAL A CA 1
ATOM 2075 C C . VAL A 1 270 ? -3.480 -7.443 -11.772 1.00 96.06 270 VAL A C 1
ATOM 2077 O O . VAL A 1 270 ? -4.089 -6.889 -12.691 1.00 96.06 270 VAL A O 1
ATOM 2080 N N . ARG A 1 271 ? -3.258 -6.816 -10.609 1.00 95.44 271 ARG A N 1
ATOM 2081 C CA . ARG A 1 271 ? -3.739 -5.456 -10.355 1.00 95.44 271 ARG A CA 1
ATOM 2082 C C . ARG A 1 271 ? -3.081 -4.435 -11.281 1.00 95.44 271 ARG A C 1
ATOM 2084 O O . ARG A 1 271 ? -3.775 -3.578 -11.815 1.00 95.44 271 ARG A O 1
ATOM 2091 N N . ALA A 1 272 ? -1.768 -4.523 -11.480 1.00 95.00 272 ALA A N 1
ATOM 2092 C CA . ALA A 1 272 ? -1.031 -3.621 -12.361 1.00 95.00 272 ALA A CA 1
ATOM 2093 C C . ALA A 1 272 ? -1.484 -3.732 -13.826 1.00 95.00 272 ALA A C 1
ATOM 2095 O O . ALA A 1 272 ? -1.647 -2.710 -14.484 1.00 95.00 272 ALA A O 1
ATOM 2096 N N . SER A 1 273 ? -1.755 -4.945 -14.313 1.00 93.75 273 SER A N 1
ATOM 2097 C CA . SER A 1 273 ? -2.321 -5.195 -15.643 1.00 93.75 273 SER A CA 1
ATOM 2098 C C . SER A 1 273 ? -3.698 -4.540 -15.792 1.00 93.75 273 SER A C 1
ATOM 2100 O O . SER A 1 273 ? -3.925 -3.742 -16.705 1.00 93.75 273 SER A O 1
ATOM 2102 N N . ARG A 1 274 ? -4.598 -4.785 -14.830 1.00 92.56 274 ARG A N 1
ATOM 2103 C CA . ARG A 1 274 ? -5.937 -4.181 -14.779 1.00 92.56 274 ARG A CA 1
ATOM 2104 C C . ARG A 1 274 ? -5.886 -2.649 -14.745 1.00 92.56 274 ARG A C 1
ATOM 2106 O O . ARG A 1 274 ? -6.636 -1.985 -15.459 1.00 92.56 274 ARG A O 1
ATOM 2113 N N . ASP A 1 275 ? -5.018 -2.084 -13.911 1.00 92.88 275 ASP A N 1
ATOM 2114 C CA . ASP A 1 275 ? -4.860 -0.635 -13.763 1.00 92.88 275 ASP A CA 1
ATOM 2115 C C . ASP A 1 275 ? -4.207 -0.016 -15.009 1.00 92.88 275 ASP A C 1
ATOM 2117 O O . ASP A 1 275 ? -4.606 1.064 -15.441 1.00 92.88 275 ASP A O 1
ATOM 2121 N N . GLY A 1 276 ? -3.276 -0.732 -15.646 1.00 90.00 276 GLY A N 1
ATOM 2122 C CA . GLY A 1 276 ? -2.705 -0.374 -16.941 1.00 90.00 276 GLY A CA 1
ATOM 2123 C C . GLY A 1 276 ? -3.754 -0.308 -18.045 1.00 90.00 276 GLY A C 1
ATOM 2124 O O . GLY A 1 276 ? -3.811 0.683 -18.774 1.00 90.00 276 GLY A O 1
ATOM 2125 N N . GLY A 1 277 ? -4.638 -1.305 -18.117 1.00 87.56 277 GLY A N 1
ATOM 2126 C CA . GLY A 1 277 ? -5.771 -1.300 -19.041 1.00 87.56 277 GLY A CA 1
ATOM 2127 C C . GLY A 1 277 ? -6.691 -0.091 -18.841 1.00 87.56 277 GLY A C 1
ATOM 2128 O O . GLY A 1 277 ? -7.102 0.528 -19.821 1.00 87.56 277 GLY A O 1
ATOM 2129 N N . HIS A 1 278 ? -6.949 0.299 -17.586 1.00 87.19 278 HIS A N 1
ATOM 2130 C CA . HIS A 1 278 ? -7.770 1.471 -17.263 1.00 87.19 278 HIS A CA 1
ATOM 2131 C C . HIS A 1 278 ? -7.171 2.781 -17.794 1.00 87.19 278 HIS A C 1
ATOM 2133 O O . HIS A 1 278 ? -7.889 3.601 -18.358 1.00 87.19 278 HIS A O 1
ATOM 2139 N N . VAL A 1 279 ? -5.853 2.975 -17.662 1.00 83.56 279 VAL A N 1
ATOM 2140 C CA . VAL A 1 279 ? -5.164 4.185 -18.160 1.00 83.56 279 VAL A CA 1
ATOM 2141 C C . VAL A 1 279 ? -4.760 4.096 -19.638 1.00 83.56 279 VAL A C 1
ATOM 2143 O O . VAL A 1 279 ? -3.977 4.909 -20.135 1.00 83.56 279 VAL A O 1
ATOM 2146 N N . GLY A 1 280 ? -5.290 3.103 -20.355 1.00 80.19 280 GLY A N 1
ATOM 2147 C CA . GLY A 1 280 ? -5.106 2.949 -21.790 1.00 80.19 280 GLY A CA 1
ATOM 2148 C C . GLY A 1 280 ? -3.737 2.424 -22.211 1.00 80.19 280 GLY A C 1
ATOM 2149 O O . GLY A 1 280 ? -3.309 2.682 -23.337 1.00 80.19 280 GLY A O 1
ATOM 2150 N N . ILE A 1 281 ? -3.055 1.675 -21.346 1.00 82.38 281 ILE A N 1
ATOM 2151 C CA . ILE A 1 281 ? -1.847 0.936 -21.718 1.00 82.38 281 ILE A CA 1
ATOM 2152 C C . ILE A 1 281 ? -2.248 -0.330 -22.468 1.00 82.38 281 ILE A C 1
ATOM 2154 O O . ILE A 1 281 ? -3.067 -1.131 -22.018 1.00 82.38 281 ILE A O 1
ATOM 2158 N N . LYS A 1 282 ? -1.668 -0.493 -23.655 1.00 72.38 282 LYS A N 1
ATOM 2159 C CA . LYS A 1 282 ? -2.031 -1.553 -24.589 1.00 72.38 282 LYS A CA 1
ATOM 2160 C C . LYS A 1 282 ? -1.482 -2.917 -24.155 1.00 72.38 282 LYS A C 1
ATOM 2162 O O . LYS A 1 282 ? -0.275 -3.054 -24.007 1.00 72.38 282 LYS A O 1
ATOM 2167 N N . HIS A 1 283 ? -2.353 -3.928 -24.042 1.00 75.19 283 HIS A N 1
ATOM 2168 C CA . HIS A 1 283 ? -1.989 -5.349 -23.864 1.00 75.19 283 HIS A CA 1
ATOM 2169 C C . HIS A 1 283 ? -0.881 -5.585 -22.824 1.00 75.19 283 HIS A C 1
ATOM 2171 O O . HIS A 1 283 ? 0.088 -6.290 -23.088 1.00 75.19 283 HIS A O 1
ATOM 2177 N N . LEU A 1 284 ? -0.977 -4.928 -21.670 1.00 84.62 284 LEU A N 1
ATOM 2178 C CA . LEU A 1 284 ? -0.033 -5.126 -20.577 1.00 84.62 284 LEU A CA 1
ATOM 2179 C C . LEU A 1 284 ? -0.459 -6.352 -19.777 1.00 84.62 284 LEU A C 1
ATOM 2181 O O . LEU A 1 284 ? -1.293 -6.239 -18.882 1.00 84.62 284 LEU A O 1
ATOM 2185 N N . ASP A 1 285 ? 0.061 -7.516 -20.139 1.00 89.06 285 ASP A N 1
ATOM 2186 C CA . ASP A 1 285 ? -0.166 -8.744 -19.386 1.00 89.06 285 ASP A CA 1
ATOM 2187 C C . ASP A 1 285 ? 0.794 -8.878 -18.192 1.00 89.06 285 ASP A C 1
ATOM 2189 O O . ASP A 1 285 ? 1.757 -8.123 -18.010 1.00 89.06 285 ASP A O 1
ATOM 2193 N N . GLU A 1 286 ? 0.464 -9.828 -17.324 1.00 93.31 286 GLU A N 1
ATOM 2194 C CA . GLU A 1 286 ? 1.205 -10.117 -16.098 1.00 93.31 286 GLU A CA 1
ATOM 2195 C C . GLU A 1 286 ? 2.613 -10.646 -16.395 1.00 93.31 286 GLU A C 1
ATOM 2197 O O . GLU A 1 286 ? 3.549 -10.330 -15.662 1.00 93.31 286 GLU A O 1
ATOM 2202 N N . GLU A 1 287 ? 2.786 -11.392 -17.491 1.00 92.12 287 GLU A N 1
ATOM 2203 C CA . GLU A 1 287 ? 4.067 -11.973 -17.896 1.00 92.12 287 GLU A CA 1
ATOM 2204 C C . GLU A 1 287 ? 5.069 -10.890 -18.312 1.00 92.12 287 GLU A C 1
ATOM 2206 O O . GLU A 1 287 ? 6.198 -10.869 -17.819 1.00 92.12 287 GLU A O 1
ATOM 2211 N N . ALA A 1 288 ? 4.656 -9.929 -19.142 1.00 92.38 288 ALA A N 1
ATOM 2212 C CA . ALA A 1 288 ? 5.490 -8.793 -19.516 1.00 92.38 288 ALA A CA 1
ATOM 2213 C C . ALA A 1 288 ? 5.934 -8.003 -18.276 1.00 92.38 288 ALA A C 1
ATOM 2215 O O . ALA A 1 288 ? 7.114 -7.662 -18.139 1.00 92.38 288 ALA A O 1
ATOM 2216 N N . LEU A 1 289 ? 5.007 -7.736 -17.350 1.00 94.94 289 LEU A N 1
ATOM 2217 C CA . LEU A 1 289 ? 5.311 -7.043 -16.097 1.00 94.94 289 LEU A CA 1
ATOM 2218 C C . LEU A 1 289 ? 6.270 -7.839 -15.205 1.00 94.94 289 LEU A C 1
ATOM 2220 O O . LEU A 1 289 ? 7.168 -7.244 -14.603 1.00 94.94 289 LEU A O 1
ATOM 2224 N N . ALA A 1 290 ? 6.110 -9.162 -15.133 1.00 95.69 290 ALA A N 1
ATOM 2225 C CA . ALA A 1 290 ? 7.022 -10.042 -14.411 1.00 95.69 290 ALA A CA 1
ATOM 2226 C C . ALA A 1 290 ? 8.435 -9.981 -15.005 1.00 95.69 290 ALA A C 1
ATOM 2228 O O . ALA A 1 290 ? 9.396 -9.796 -14.263 1.00 95.69 290 ALA A O 1
ATOM 2229 N N . ILE A 1 291 ? 8.564 -10.055 -16.335 1.00 94.56 291 ILE A N 1
ATOM 2230 C CA . ILE A 1 291 ? 9.850 -9.963 -17.042 1.00 94.56 291 ILE A CA 1
ATOM 2231 C C . ILE A 1 291 ? 10.542 -8.629 -16.738 1.00 94.56 291 ILE A C 1
ATOM 2233 O O . ILE A 1 291 ? 11.720 -8.610 -16.374 1.00 94.56 291 ILE A O 1
ATOM 2237 N N . GLY A 1 292 ? 9.813 -7.512 -16.836 1.00 94.56 292 GLY A N 1
ATOM 2238 C CA . GLY A 1 292 ? 10.354 -6.191 -16.519 1.00 94.56 292 GLY A CA 1
ATOM 2239 C C . GLY A 1 292 ? 10.776 -6.055 -15.052 1.00 94.56 292 GLY A C 1
ATOM 2240 O O . GLY A 1 292 ? 11.845 -5.516 -14.761 1.00 94.56 292 GLY A O 1
ATOM 2241 N N . LEU A 1 293 ? 9.975 -6.575 -14.114 1.00 96.69 293 LEU A N 1
ATOM 2242 C CA . LEU A 1 293 ? 10.321 -6.584 -12.691 1.00 96.69 293 LEU A CA 1
ATOM 2243 C C . LEU A 1 293 ? 11.575 -7.416 -12.425 1.00 96.69 293 LEU A C 1
ATOM 2245 O O . LEU A 1 293 ? 12.468 -6.958 -11.713 1.00 96.69 293 LEU A O 1
ATOM 2249 N N . SER A 1 294 ? 11.664 -8.609 -13.013 1.00 96.38 294 SER A N 1
ATOM 2250 C CA . SER A 1 294 ? 12.834 -9.480 -12.902 1.00 96.38 294 SER A CA 1
ATOM 2251 C C . SER A 1 294 ? 14.087 -8.802 -13.450 1.00 96.38 294 SER A C 1
ATOM 2253 O O . SER A 1 294 ? 15.144 -8.884 -12.822 1.00 96.38 294 SER A O 1
ATOM 2255 N N . ALA A 1 295 ? 13.981 -8.077 -14.570 1.00 95.06 295 ALA A N 1
ATOM 2256 C CA . ALA A 1 295 ? 15.088 -7.303 -15.127 1.00 95.06 295 ALA A CA 1
ATOM 2257 C C . ALA A 1 295 ? 15.577 -6.216 -14.155 1.00 95.06 295 ALA A C 1
ATOM 2259 O O . ALA A 1 295 ? 16.778 -6.154 -13.882 1.00 95.06 295 ALA A O 1
ATOM 2260 N N . GLN A 1 296 ? 14.660 -5.437 -13.567 1.00 95.19 296 GLN A N 1
ATOM 2261 C CA . GLN A 1 296 ? 15.005 -4.413 -12.575 1.00 95.19 296 GLN A CA 1
ATOM 2262 C C . GLN A 1 296 ? 15.670 -5.026 -11.340 1.00 95.19 296 GLN A C 1
ATOM 2264 O O . GLN A 1 296 ? 16.748 -4.608 -10.924 1.00 95.19 296 GLN A O 1
ATOM 2269 N N . VAL A 1 297 ? 15.044 -6.051 -10.761 1.00 95.31 297 VAL A N 1
ATOM 2270 C CA . VAL A 1 297 ? 15.532 -6.718 -9.549 1.00 95.31 297 VAL A CA 1
ATOM 2271 C C . VAL A 1 297 ? 16.905 -7.347 -9.782 1.00 95.31 297 VAL A C 1
ATOM 2273 O O . VAL A 1 297 ? 17.762 -7.290 -8.903 1.00 95.31 297 VAL A O 1
ATOM 2276 N N . LYS A 1 298 ? 17.149 -7.913 -10.971 1.00 93.38 298 LYS A N 1
ATOM 2277 C CA . LYS A 1 298 ? 18.451 -8.468 -11.360 1.00 93.38 298 LYS A CA 1
ATOM 2278 C C . LYS A 1 298 ? 19.528 -7.393 -11.517 1.00 93.38 298 LYS A C 1
ATOM 2280 O O . LYS A 1 298 ? 20.681 -7.651 -11.179 1.00 93.38 298 LYS A O 1
ATOM 2285 N N . ALA A 1 299 ? 19.177 -6.218 -12.026 1.00 90.12 299 ALA A N 1
ATOM 2286 C CA . ALA A 1 299 ? 20.115 -5.112 -12.179 1.00 90.12 299 ALA A CA 1
ATOM 2287 C C . ALA A 1 299 ? 20.506 -4.490 -10.826 1.00 90.12 299 ALA A C 1
ATOM 2289 O O . ALA A 1 299 ? 21.680 -4.208 -10.591 1.00 90.12 299 ALA A O 1
ATOM 2290 N N . ASP A 1 300 ? 19.544 -4.381 -9.908 1.00 91.19 300 ASP A N 1
ATOM 2291 C CA . ASP A 1 300 ? 19.695 -3.707 -8.617 1.00 91.19 300 ASP A CA 1
ATOM 2292 C C . ASP A 1 300 ? 19.931 -4.662 -7.429 1.00 91.19 300 ASP A C 1
ATOM 2294 O O . ASP A 1 300 ? 19.777 -4.261 -6.278 1.00 91.19 300 ASP A O 1
ATOM 2298 N N . GLN A 1 301 ? 20.343 -5.919 -7.647 1.00 90.75 301 GLN A N 1
ATOM 2299 C CA . GLN A 1 301 ? 20.439 -6.932 -6.572 1.00 90.75 301 GLN A CA 1
ATOM 2300 C C . GLN A 1 301 ? 21.236 -6.497 -5.334 1.00 90.75 301 GLN A C 1
ATOM 2302 O O . GLN A 1 301 ? 20.963 -6.965 -4.225 1.00 90.75 301 GLN A O 1
ATOM 2307 N N . ARG A 1 302 ? 22.235 -5.623 -5.504 1.00 89.00 302 ARG A N 1
ATOM 2308 C CA . ARG A 1 302 ? 23.052 -5.108 -4.396 1.00 89.00 302 ARG A CA 1
ATOM 2309 C C . ARG A 1 302 ? 22.291 -4.158 -3.4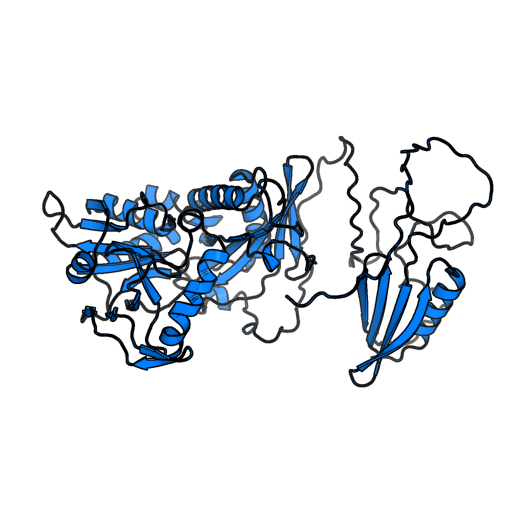64 1.00 89.00 302 ARG A C 1
ATOM 2311 O O . ARG A 1 302 ? 22.677 -4.011 -2.313 1.00 89.00 302 ARG A O 1
ATOM 2318 N N . TRP A 1 303 ? 21.201 -3.558 -3.942 1.00 91.00 303 TRP A N 1
ATOM 2319 C CA . TRP A 1 303 ? 20.328 -2.659 -3.183 1.00 91.00 303 TRP A CA 1
ATOM 2320 C C . TRP A 1 303 ? 19.238 -3.388 -2.396 1.00 91.00 303 TRP A C 1
ATOM 2322 O O . TRP A 1 303 ? 18.424 -2.740 -1.743 1.00 91.00 303 TRP A O 1
ATOM 2332 N N . ILE A 1 304 ? 19.198 -4.722 -2.449 1.00 91.94 304 ILE A N 1
ATOM 2333 C CA . ILE A 1 304 ? 18.171 -5.522 -1.781 1.00 91.94 304 ILE A CA 1
ATOM 2334 C C . ILE A 1 304 ? 18.674 -5.954 -0.398 1.00 91.94 304 ILE A C 1
ATOM 2336 O O . ILE A 1 304 ? 19.618 -6.751 -0.331 1.00 91.94 304 ILE A O 1
ATOM 2340 N N . PRO A 1 305 ? 18.059 -5.473 0.704 1.00 89.50 305 PRO A N 1
ATOM 2341 C CA . PRO A 1 305 ? 18.447 -5.864 2.056 1.00 89.50 305 PRO A CA 1
ATOM 2342 C C . PRO A 1 305 ? 18.308 -7.372 2.276 1.00 89.50 305 PRO A C 1
ATOM 2344 O O . PRO A 1 305 ? 17.353 -7.996 1.800 1.00 89.50 305 PRO A O 1
ATOM 2347 N N . ASN A 1 306 ? 19.240 -7.958 3.031 1.00 86.12 306 ASN A N 1
ATOM 2348 C CA . ASN A 1 306 ? 19.116 -9.340 3.479 1.00 86.12 306 ASN A CA 1
ATOM 2349 C C . ASN A 1 306 ? 17.982 -9.449 4.497 1.00 86.12 306 ASN A C 1
ATOM 2351 O O . ASN A 1 306 ? 17.902 -8.683 5.461 1.00 86.12 306 ASN A O 1
ATOM 2355 N N . THR A 1 307 ? 17.109 -10.429 4.292 1.00 80.38 307 THR A N 1
ATOM 2356 C CA . THR A 1 307 ? 15.964 -10.631 5.178 1.00 80.38 307 THR A CA 1
ATOM 2357 C C . THR A 1 307 ? 16.431 -11.015 6.580 1.00 80.38 307 THR A C 1
ATOM 2359 O O . THR A 1 307 ? 17.287 -11.884 6.733 1.00 80.38 307 THR A O 1
ATOM 2362 N N . GLY A 1 308 ? 15.850 -10.385 7.603 1.00 73.19 308 GLY A N 1
ATOM 2363 C CA . GLY A 1 308 ? 16.138 -10.674 9.011 1.00 73.19 308 GLY A CA 1
ATOM 2364 C C . GLY A 1 308 ? 17.297 -9.880 9.620 1.00 73.19 308 GLY A C 1
ATOM 2365 O O . GLY A 1 308 ? 17.455 -9.916 10.835 1.00 73.19 308 GLY A O 1
ATOM 2366 N N . ASN A 1 309 ? 18.062 -9.125 8.826 1.00 75.81 309 ASN A N 1
ATOM 2367 C CA . ASN A 1 309 ? 19.132 -8.279 9.357 1.00 75.81 309 ASN A CA 1
ATOM 2368 C C . ASN A 1 309 ? 18.590 -7.046 10.094 1.00 75.81 309 ASN A C 1
ATOM 2370 O O . ASN A 1 309 ? 18.973 -6.769 11.227 1.00 75.81 309 ASN A O 1
ATOM 2374 N N . VAL A 1 310 ? 17.678 -6.316 9.450 1.00 78.06 310 VAL A N 1
ATOM 2375 C CA . VAL A 1 310 ? 16.991 -5.159 10.032 1.00 78.06 310 VAL A CA 1
ATOM 2376 C C . VAL A 1 310 ? 15.502 -5.313 9.762 1.00 78.06 310 VAL A C 1
ATOM 2378 O O . VAL A 1 310 ? 15.082 -5.482 8.615 1.00 78.06 310 VAL A O 1
ATOM 2381 N N . ALA A 1 311 ? 14.696 -5.284 10.822 1.00 80.62 311 ALA A N 1
ATOM 2382 C CA . ALA A 1 311 ? 13.257 -5.481 10.720 1.00 80.62 311 ALA A CA 1
ATOM 2383 C C . ALA A 1 311 ? 12.615 -4.415 9.815 1.00 80.62 311 ALA A C 1
ATOM 2385 O O . ALA A 1 311 ? 12.842 -3.220 9.975 1.00 80.62 311 ALA A O 1
ATOM 2386 N N . GLY A 1 312 ? 11.803 -4.855 8.853 1.00 83.12 312 GLY A N 1
ATOM 2387 C CA . GLY A 1 312 ? 11.053 -3.969 7.961 1.00 83.12 312 GLY A CA 1
ATOM 2388 C C . GLY A 1 312 ? 11.833 -3.407 6.766 1.00 83.12 312 GLY A C 1
ATOM 2389 O O . GLY A 1 312 ? 11.178 -2.964 5.818 1.00 83.12 312 GLY A O 1
ATOM 2390 N N . ASN A 1 313 ? 13.170 -3.470 6.751 1.00 90.75 313 ASN A N 1
ATOM 2391 C CA . ASN A 1 313 ? 13.958 -3.087 5.575 1.00 90.75 313 ASN A CA 1
ATOM 2392 C C . ASN A 1 313 ? 13.644 -4.013 4.390 1.00 90.75 313 ASN A C 1
ATOM 2394 O O . ASN A 1 313 ? 13.560 -5.234 4.536 1.00 90.75 313 ASN A O 1
ATOM 2398 N N . ARG A 1 314 ? 13.471 -3.425 3.206 1.00 92.31 314 ARG A N 1
ATOM 2399 C CA . ARG A 1 314 ? 13.145 -4.136 1.960 1.00 92.31 314 ARG A CA 1
ATOM 2400 C C . ARG A 1 314 ? 13.531 -3.318 0.737 1.00 92.31 314 ARG A C 1
ATOM 2402 O O . ARG A 1 314 ? 13.696 -2.105 0.829 1.00 92.31 314 ARG A O 1
ATOM 2409 N N . TYR A 1 315 ? 13.617 -3.969 -0.416 1.00 94.25 315 TYR A N 1
ATOM 2410 C CA . TYR A 1 315 ? 13.667 -3.274 -1.698 1.00 94.25 315 TYR A CA 1
ATOM 2411 C C . TYR A 1 315 ? 12.240 -3.047 -2.184 1.00 94.25 315 TYR A C 1
ATOM 2413 O O . TYR A 1 315 ? 11.474 -3.990 -2.355 1.00 94.25 315 TYR A O 1
ATOM 2421 N N . TYR A 1 316 ? 11.841 -1.795 -2.352 1.00 94.69 316 TYR A N 1
ATOM 2422 C CA . TYR A 1 316 ? 10.501 -1.439 -2.791 1.00 94.69 316 TYR A CA 1
ATOM 2423 C C . TYR A 1 316 ? 10.517 -1.117 -4.278 1.00 94.69 316 TYR A C 1
ATOM 2425 O O . TYR A 1 316 ? 11.077 -0.105 -4.695 1.00 94.69 316 TYR A O 1
ATOM 2433 N N . VAL A 1 317 ? 9.879 -1.973 -5.072 1.00 95.44 317 VAL A N 1
ATOM 2434 C CA . VAL A 1 317 ? 9.726 -1.781 -6.513 1.00 95.44 317 VAL A CA 1
ATOM 2435 C C . VAL A 1 317 ? 8.503 -0.910 -6.789 1.00 95.44 317 VAL A C 1
ATOM 2437 O O . VAL A 1 317 ? 7.395 -1.175 -6.314 1.00 95.44 317 VAL A O 1
ATOM 2440 N N . ARG A 1 318 ? 8.713 0.131 -7.590 1.00 93.25 318 ARG A N 1
ATOM 2441 C CA . ARG A 1 318 ? 7.714 1.057 -8.115 1.00 93.25 318 ARG A CA 1
ATOM 2442 C C . ARG A 1 318 ? 7.602 0.847 -9.621 1.00 93.25 318 ARG A C 1
ATOM 2444 O O . ARG A 1 318 ? 8.509 1.221 -10.359 1.00 93.25 318 ARG A O 1
ATOM 2451 N N . MET A 1 319 ? 6.467 0.326 -10.078 1.00 93.75 319 MET A N 1
ATOM 2452 C CA . MET A 1 319 ? 6.095 0.413 -11.491 1.00 93.75 319 MET A CA 1
ATOM 2453 C C . MET A 1 319 ? 5.257 1.668 -11.717 1.00 93.75 319 MET A C 1
ATOM 2455 O O . MET A 1 319 ? 4.428 2.016 -10.871 1.00 93.75 319 MET A O 1
ATOM 2459 N N . VAL A 1 320 ? 5.468 2.333 -12.847 1.00 90.00 320 VAL A N 1
ATOM 2460 C CA . VAL A 1 320 ? 4.699 3.492 -13.296 1.00 90.00 320 VAL A CA 1
ATOM 2461 C C . VAL A 1 320 ? 4.319 3.279 -14.750 1.00 90.00 320 VAL A C 1
ATOM 2463 O O . VAL A 1 320 ? 5.180 3.287 -15.629 1.00 90.00 320 VAL A O 1
ATOM 2466 N N . GLY A 1 321 ? 3.028 3.105 -15.002 1.00 87.69 321 GLY A N 1
ATOM 2467 C CA . GLY A 1 321 ? 2.492 3.161 -16.354 1.00 87.69 321 GLY A CA 1
ATOM 2468 C C . GLY A 1 321 ? 2.311 4.609 -16.779 1.00 87.69 321 GLY A C 1
ATOM 2469 O O . GLY A 1 321 ? 1.661 5.373 -16.063 1.00 87.69 321 GLY A O 1
ATOM 2470 N N . LYS A 1 322 ? 2.879 4.994 -17.923 1.00 77.00 322 LYS A N 1
ATOM 2471 C CA . LYS A 1 322 ? 2.856 6.385 -18.392 1.00 77.00 322 LYS A CA 1
ATOM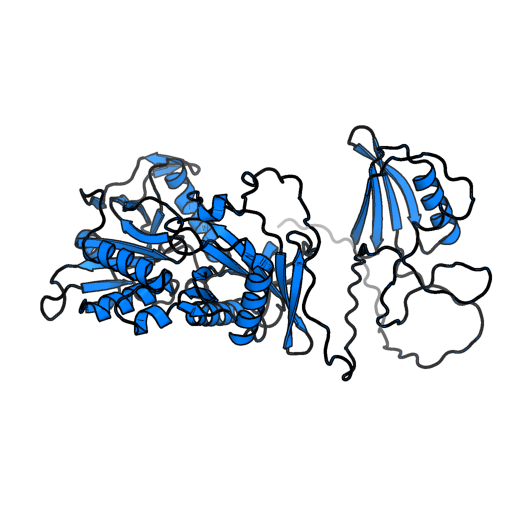 2472 C C . LYS A 1 322 ? 2.194 6.507 -19.739 1.00 77.00 322 LYS A C 1
ATOM 2474 O O . LYS A 1 322 ? 2.485 5.717 -20.627 1.00 77.00 322 LYS A O 1
ATOM 2479 N N . ASN A 1 323 ? 1.378 7.535 -19.943 1.00 72.12 323 ASN A N 1
ATOM 2480 C CA . ASN A 1 323 ? 0.890 7.847 -21.275 1.00 72.12 323 ASN A CA 1
ATOM 2481 C C . ASN A 1 323 ? 1.782 8.860 -21.999 1.00 72.12 323 ASN A C 1
ATOM 2483 O O . ASN A 1 323 ? 1.992 9.968 -21.517 1.00 72.12 323 ASN A O 1
ATOM 2487 N N . THR A 1 324 ? 2.288 8.465 -23.169 1.00 67.81 324 THR A N 1
ATOM 2488 C CA . THR A 1 324 ? 3.268 9.223 -23.952 1.00 67.81 324 THR A CA 1
ATOM 2489 C C . THR A 1 324 ? 2.658 10.115 -25.039 1.00 67.81 324 THR A C 1
ATOM 2491 O O . THR A 1 324 ? 3.411 10.740 -25.786 1.00 67.81 324 THR A O 1
ATOM 2494 N N . VAL A 1 325 ? 1.328 10.150 -25.185 1.00 70.00 325 VAL A N 1
ATOM 2495 C CA . VAL A 1 325 ? 0.648 11.052 -26.133 1.00 70.00 325 VAL A CA 1
ATOM 2496 C C . VAL A 1 325 ? 0.436 12.439 -25.528 1.00 70.00 325 VAL A C 1
ATOM 2498 O O . VAL A 1 325 ? 0.500 12.593 -24.318 1.00 70.00 325 VAL A O 1
ATOM 2501 N N . ILE A 1 326 ? 0.202 13.453 -26.366 1.00 72.06 326 ILE A N 1
ATOM 2502 C CA . ILE A 1 326 ? -0.009 14.843 -25.915 1.00 72.06 326 ILE A CA 1
ATOM 2503 C C . ILE A 1 326 ? -1.458 15.086 -25.494 1.00 72.06 326 ILE A C 1
ATOM 2505 O O . ILE A 1 326 ? -1.709 15.867 -24.586 1.00 72.06 326 ILE A O 1
ATOM 2509 N N . GLY A 1 327 ? -2.413 14.479 -26.200 1.00 70.81 327 GLY A N 1
ATOM 2510 C CA . GLY A 1 327 ? -3.838 14.650 -25.921 1.00 70.81 327 GLY A CA 1
ATOM 2511 C C . GLY A 1 327 ? -4.319 13.776 -24.761 1.00 70.81 327 GLY A C 1
ATOM 2512 O O . GLY A 1 327 ? -3.568 12.918 -24.290 1.00 70.81 327 GLY A O 1
ATOM 2513 N N . PRO A 1 328 ? -5.581 13.954 -24.321 1.00 71.75 328 PRO A N 1
ATOM 2514 C CA . PRO A 1 328 ? -6.209 13.048 -23.373 1.00 71.75 328 PRO A CA 1
ATOM 2515 C C . PRO A 1 328 ? -6.107 11.614 -23.897 1.00 71.75 328 PRO A C 1
ATOM 2517 O O . PRO A 1 328 ? -6.512 11.355 -25.035 1.00 71.75 328 PRO A O 1
ATOM 2520 N N . PRO A 1 329 ? -5.537 10.699 -23.109 1.00 66.31 329 PRO A N 1
ATOM 2521 C CA . PRO A 1 329 ? -5.231 9.377 -23.606 1.00 66.31 329 PRO A CA 1
ATOM 2522 C C . PRO A 1 329 ? -6.488 8.540 -23.806 1.00 66.31 329 PRO A C 1
ATOM 2524 O O . PRO A 1 329 ? -7.324 8.447 -22.907 1.00 66.31 329 PRO A O 1
ATOM 2527 N N . LEU A 1 330 ? -6.598 7.891 -24.963 1.00 67.06 330 LEU A N 1
ATOM 2528 C CA . LEU A 1 330 ? -7.588 6.850 -25.199 1.00 67.06 330 LEU A CA 1
ATOM 2529 C C . LEU A 1 330 ? -6.977 5.470 -24.941 1.00 67.06 330 LEU A C 1
ATOM 2531 O O . LEU A 1 330 ? -5.758 5.287 -24.849 1.00 67.06 330 LEU A O 1
ATOM 2535 N N . ALA A 1 331 ? -7.847 4.472 -24.802 1.00 60.53 331 ALA A N 1
ATOM 2536 C CA . ALA A 1 331 ? -7.417 3.099 -24.602 1.00 60.53 331 ALA A CA 1
ATOM 2537 C C . ALA A 1 331 ? -6.500 2.632 -25.748 1.00 60.53 331 ALA A C 1
ATOM 2539 O O . ALA A 1 331 ? -6.904 2.617 -26.909 1.00 60.53 331 ALA A O 1
ATOM 2540 N N . GLY A 1 332 ? -5.277 2.213 -25.410 1.00 59.28 332 GLY A N 1
ATOM 2541 C CA . GLY A 1 332 ? -4.290 1.691 -26.356 1.00 59.28 332 GLY A CA 1
ATOM 2542 C C . GLY A 1 332 ? -3.249 2.703 -26.847 1.00 59.28 332 GLY A C 1
ATOM 2543 O O . GLY A 1 332 ? -2.360 2.312 -27.608 1.00 59.28 332 GLY A O 1
ATOM 2544 N N . ASP A 1 333 ? -3.329 3.961 -26.407 1.00 65.81 333 ASP A N 1
ATOM 2545 C CA . ASP A 1 333 ? -2.409 5.029 -26.815 1.00 65.81 333 ASP A CA 1
ATOM 2546 C C . ASP A 1 333 ? -1.062 4.979 -26.083 1.00 65.81 333 ASP A C 1
ATOM 2548 O O . ASP A 1 333 ? -0.045 5.434 -26.616 1.00 65.81 333 ASP A O 1
ATOM 2552 N N . SER A 1 334 ? -1.032 4.411 -24.872 1.00 67.56 334 SER A N 1
ATOM 2553 C CA . SER A 1 334 ? 0.211 4.262 -24.120 1.00 67.56 334 SER A CA 1
ATOM 2554 C C . SER A 1 334 ? 0.951 2.972 -24.470 1.00 67.56 334 SER A C 1
ATOM 2556 O O . SER A 1 334 ? 0.365 1.895 -24.617 1.00 67.56 334 SER A O 1
ATOM 2558 N N . LYS A 1 335 ? 2.277 3.106 -24.537 1.00 74.19 335 LYS A N 1
ATOM 2559 C CA . LYS A 1 335 ? 3.223 2.049 -24.872 1.00 74.19 335 LYS A CA 1
ATOM 2560 C C . LYS A 1 335 ? 4.390 1.968 -23.894 1.00 74.19 335 LYS A C 1
ATOM 2562 O O . LYS A 1 335 ? 5.387 1.376 -24.271 1.00 74.19 335 LYS A O 1
ATOM 2567 N N . GLU A 1 336 ? 4.326 2.576 -22.706 1.00 84.69 336 GLU A N 1
ATOM 2568 C CA . GLU A 1 336 ? 5.482 2.622 -21.796 1.00 84.69 336 GLU A CA 1
ATOM 2569 C C . GLU A 1 336 ? 5.124 2.319 -20.334 1.00 84.69 336 GLU A C 1
ATOM 2571 O O . GLU A 1 336 ? 4.187 2.889 -19.766 1.00 84.69 336 GLU A O 1
ATOM 2576 N N . VAL A 1 337 ? 5.925 1.451 -19.711 1.00 90.50 337 VAL A N 1
ATOM 2577 C CA . VAL A 1 337 ? 5.928 1.191 -18.266 1.00 90.50 337 VAL A CA 1
ATOM 2578 C C . VAL A 1 337 ? 7.355 1.347 -17.762 1.00 90.50 337 VAL A C 1
ATOM 2580 O O . VAL A 1 337 ? 8.284 0.778 -18.326 1.00 90.50 337 VAL A O 1
ATOM 2583 N N . ARG A 1 338 ? 7.544 2.108 -16.686 1.00 90.19 338 ARG A N 1
ATOM 2584 C CA . ARG A 1 338 ? 8.840 2.246 -16.013 1.00 90.19 338 ARG A CA 1
ATOM 2585 C C . ARG A 1 338 ? 8.837 1.474 -14.715 1.00 90.19 338 ARG A C 1
ATOM 2587 O O . ARG A 1 338 ? 7.849 1.510 -13.988 1.00 90.19 338 ARG A O 1
ATOM 2594 N N . ILE A 1 339 ? 9.946 0.824 -14.406 1.00 93.94 339 ILE A N 1
ATOM 2595 C CA . ILE A 1 339 ? 10.134 0.055 -13.185 1.00 93.94 339 ILE A CA 1
ATOM 2596 C C . ILE A 1 339 ? 11.409 0.556 -12.528 1.00 93.94 339 ILE A C 1
ATOM 2598 O O . ILE A 1 339 ? 12.491 0.485 -13.101 1.00 93.94 339 ILE A O 1
ATOM 2602 N N . MET A 1 340 ? 11.249 1.085 -11.326 1.00 91.12 340 MET A N 1
ATOM 2603 C CA . MET A 1 340 ? 12.327 1.570 -10.473 1.00 91.12 340 MET A CA 1
ATOM 2604 C C . MET A 1 340 ? 12.250 0.811 -9.158 1.00 91.12 340 MET A C 1
ATOM 2606 O O . MET A 1 340 ? 11.191 0.288 -8.797 1.00 91.12 340 MET A O 1
ATOM 2610 N N . GLY A 1 341 ? 13.322 0.808 -8.385 1.00 91.00 341 GLY A N 1
ATOM 2611 C CA . GLY A 1 341 ? 13.221 0.389 -7.000 1.00 91.00 341 GLY A CA 1
ATOM 2612 C C . GLY A 1 341 ? 14.204 1.115 -6.114 1.00 91.00 341 GLY A C 1
ATOM 2613 O O . GLY A 1 341 ? 15.110 1.787 -6.593 1.00 91.00 341 GLY A O 1
ATOM 2614 N N . MET A 1 342 ? 13.961 1.017 -4.815 1.00 90.75 342 MET A N 1
ATOM 2615 C CA . MET A 1 342 ? 14.744 1.694 -3.789 1.00 90.75 342 MET A CA 1
ATOM 2616 C C . MET A 1 342 ? 14.706 0.896 -2.484 1.00 90.75 342 MET A C 1
ATOM 2618 O O . MET A 1 342 ? 13.663 0.322 -2.153 1.00 90.75 342 MET A O 1
ATOM 2622 N N . PRO A 1 343 ? 15.813 0.838 -1.730 1.00 92.25 343 PRO A N 1
ATOM 2623 C CA . PRO A 1 343 ? 15.793 0.300 -0.379 1.00 92.25 343 PRO A CA 1
ATOM 2624 C C . PRO A 1 343 ? 15.008 1.233 0.546 1.00 92.25 343 PRO A C 1
ATOM 2626 O O . PRO A 1 343 ? 15.236 2.435 0.538 1.00 92.25 343 PRO A O 1
ATOM 2629 N N . VAL A 1 344 ? 14.086 0.694 1.339 1.00 91.81 344 VAL A N 1
ATOM 2630 C CA . VAL A 1 344 ? 13.261 1.467 2.282 1.00 91.81 344 VAL A CA 1
ATOM 2631 C C . VAL A 1 344 ? 13.002 0.674 3.551 1.00 91.81 344 VAL A C 1
ATOM 2633 O O . VAL A 1 344 ? 12.997 -0.560 3.535 1.00 91.81 344 VAL A O 1
ATOM 2636 N N . GLY A 1 345 ? 12.710 1.382 4.637 1.00 90.31 345 GLY A N 1
ATOM 2637 C CA . GLY A 1 345 ? 12.115 0.788 5.830 1.00 90.31 345 GLY A CA 1
ATOM 2638 C C . GLY A 1 345 ? 10.586 0.889 5.847 1.00 90.31 345 GLY A C 1
ATOM 2639 O O . GLY A 1 345 ? 9.943 1.080 4.808 1.00 90.31 345 GLY A O 1
ATOM 2640 N N . PRO A 1 346 ? 9.945 0.693 7.009 1.00 85.56 346 PRO A N 1
ATOM 2641 C CA . PRO A 1 346 ? 8.494 0.801 7.143 1.00 85.56 346 PRO A CA 1
ATOM 2642 C C . PRO A 1 346 ? 7.987 2.237 6.928 1.00 85.56 346 PRO A C 1
ATOM 2644 O O . PRO A 1 346 ? 8.562 3.206 7.417 1.00 85.56 346 PRO A O 1
ATOM 2647 N N . TYR A 1 347 ? 6.858 2.376 6.229 1.00 84.31 347 TYR A N 1
ATOM 2648 C CA . TYR A 1 347 ? 6.113 3.633 6.169 1.00 84.31 347 TYR A CA 1
ATOM 2649 C C . TYR A 1 347 ? 5.297 3.784 7.453 1.00 84.31 347 TYR A C 1
ATOM 2651 O O . TYR A 1 347 ? 4.519 2.887 7.777 1.00 84.31 347 TYR A O 1
ATOM 2659 N N . LYS A 1 348 ? 5.470 4.912 8.158 1.00 80.25 348 LYS A N 1
ATOM 2660 C CA . LYS A 1 348 ? 4.880 5.183 9.483 1.00 80.25 348 LYS A CA 1
ATOM 2661 C C . LYS A 1 348 ? 5.293 4.119 10.511 1.00 80.25 348 LYS A C 1
ATOM 2663 O O . LYS A 1 348 ? 4.548 3.190 10.827 1.00 80.25 348 LYS A O 1
ATOM 2668 N N . ASP A 1 349 ? 6.493 4.270 11.070 1.00 78.12 349 ASP A N 1
ATOM 2669 C CA . ASP A 1 349 ? 7.065 3.343 12.064 1.00 78.12 349 ASP A CA 1
ATOM 2670 C C . ASP A 1 349 ? 6.439 3.451 13.474 1.00 78.12 349 ASP A C 1
ATOM 2672 O O . ASP A 1 349 ? 7.028 3.095 14.487 1.00 78.12 349 ASP A O 1
ATOM 2676 N N . LYS A 1 350 ? 5.209 3.962 13.547 1.00 88.44 350 LYS A N 1
ATOM 2677 C CA . LYS A 1 350 ? 4.399 4.012 14.759 1.00 88.44 350 LYS A CA 1
ATOM 2678 C C . LYS A 1 350 ? 3.448 2.828 14.739 1.00 88.44 350 LYS A C 1
ATOM 2680 O O . LYS A 1 350 ? 2.758 2.627 13.746 1.00 88.44 350 LYS A O 1
ATOM 2685 N N . GLU A 1 351 ? 3.403 2.055 15.819 1.00 88.81 351 GLU A N 1
ATOM 2686 C CA . GLU A 1 351 ? 2.559 0.858 15.907 1.00 88.81 351 GLU A CA 1
ATOM 2687 C C . GLU A 1 351 ? 1.059 1.183 15.955 1.00 88.81 351 GLU A C 1
ATOM 2689 O O . GLU A 1 351 ? 0.273 0.535 15.261 1.00 88.81 351 GLU A O 1
ATOM 2694 N N . MET A 1 352 ? 0.695 2.206 16.734 1.00 94.06 352 MET A N 1
ATOM 2695 C CA . MET A 1 352 ? -0.675 2.691 16.912 1.00 94.06 352 MET A CA 1
ATOM 2696 C C . MET A 1 352 ? -0.823 4.089 16.313 1.00 94.06 352 MET A C 1
ATOM 2698 O O . MET A 1 352 ? -0.267 5.050 16.833 1.00 94.06 352 MET A O 1
ATOM 2702 N N . LEU A 1 353 ? -1.569 4.216 15.224 1.00 94.50 353 LEU A N 1
ATOM 2703 C CA . LEU A 1 353 ? -1.770 5.463 14.493 1.00 94.50 353 LEU A CA 1
ATOM 2704 C C . LEU A 1 353 ? -2.839 6.343 15.149 1.00 94.50 353 LEU A C 1
ATOM 2706 O O . LEU A 1 353 ? -3.792 5.852 15.759 1.00 94.50 353 LEU A O 1
ATOM 2710 N N . THR A 1 354 ? -2.697 7.651 14.971 1.00 94.94 354 THR A N 1
ATOM 2711 C CA . THR A 1 354 ? -3.745 8.640 15.234 1.00 94.94 354 THR A CA 1
ATOM 2712 C C . THR A 1 354 ? -4.303 9.094 13.893 1.00 94.94 354 THR A C 1
ATOM 2714 O O . THR A 1 354 ? -3.562 9.641 13.076 1.00 94.94 354 THR A O 1
ATOM 2717 N N . VAL A 1 355 ? -5.591 8.869 13.644 1.00 95.69 355 VAL A N 1
ATOM 2718 C CA . VAL A 1 355 ? -6.215 9.157 12.346 1.00 95.69 355 VAL A CA 1
ATOM 2719 C C . VAL A 1 355 ? -7.359 10.152 12.471 1.00 95.69 355 VAL A C 1
ATOM 2721 O O . VAL A 1 355 ? -8.035 10.228 13.499 1.00 95.69 355 VAL A O 1
ATOM 2724 N N . VAL A 1 356 ? -7.590 10.913 11.406 1.00 96.19 356 VAL A N 1
ATOM 2725 C CA . VAL A 1 356 ? -8.767 11.778 11.295 1.00 96.19 356 VAL A CA 1
ATOM 2726 C C . VAL A 1 356 ? -9.869 11.094 10.482 1.00 96.19 356 VAL A C 1
ATOM 2728 O O . VAL A 1 356 ? -9.630 10.519 9.426 1.00 96.19 356 VAL A O 1
ATOM 2731 N N . TRP A 1 357 ? -11.092 11.139 10.985 1.00 95.56 357 TRP A N 1
ATOM 2732 C CA . TRP A 1 357 ? -12.304 10.694 10.321 1.00 95.56 357 TRP A CA 1
ATOM 2733 C C . TRP A 1 357 ? -12.834 11.811 9.431 1.00 95.56 357 TRP A C 1
ATOM 2735 O O . TRP A 1 357 ? -13.315 12.831 9.932 1.00 95.56 357 TRP A O 1
ATOM 2745 N N . MET A 1 358 ? -12.749 11.599 8.124 1.00 95.00 358 MET A N 1
ATOM 2746 C CA . MET A 1 358 ? -13.292 12.471 7.094 1.00 95.00 358 MET A CA 1
ATOM 2747 C C . MET A 1 358 ? -14.724 12.030 6.780 1.00 95.00 358 MET A C 1
ATOM 2749 O O . MET A 1 358 ? -14.946 11.034 6.089 1.00 95.00 358 MET A O 1
ATOM 2753 N N . ASP A 1 359 ? -15.700 12.789 7.284 1.00 92.88 359 ASP A N 1
ATOM 2754 C CA . ASP A 1 359 ? -17.130 12.583 7.008 1.00 92.88 359 ASP A CA 1
ATOM 2755 C C . ASP A 1 359 ? -17.517 13.166 5.639 1.00 92.88 359 ASP A C 1
ATOM 2757 O O . ASP A 1 359 ? -18.270 14.132 5.511 1.00 92.88 359 ASP A O 1
ATOM 2761 N N . LYS A 1 360 ? -16.853 12.647 4.609 1.00 93.25 360 LYS A N 1
ATOM 2762 C CA . LYS A 1 360 ? -17.051 12.965 3.198 1.00 93.25 360 LYS A CA 1
ATOM 2763 C C . LYS A 1 360 ? -16.469 11.833 2.348 1.00 93.25 360 LYS A C 1
ATOM 2765 O O . LYS A 1 360 ? -15.483 11.219 2.775 1.00 93.25 360 LYS A O 1
ATOM 2770 N N . PRO A 1 361 ? -17.008 11.584 1.142 1.00 93.31 361 PRO A N 1
ATOM 2771 C CA . PRO A 1 361 ? -16.438 10.592 0.245 1.00 93.31 361 PRO A CA 1
ATOM 2772 C C . PRO A 1 361 ? -14.982 10.931 -0.076 1.00 93.31 361 PRO A C 1
ATOM 2774 O O . PRO A 1 361 ? -14.607 12.106 -0.189 1.00 93.31 361 PRO A O 1
ATOM 2777 N N . ARG A 1 362 ? -14.168 9.892 -0.273 1.00 92.94 362 ARG A N 1
ATOM 2778 C CA . ARG A 1 362 ? -12.829 10.024 -0.845 1.00 92.94 362 ARG A CA 1
ATOM 2779 C C . ARG A 1 362 ? -12.947 10.833 -2.145 1.00 92.94 362 ARG A C 1
ATOM 2781 O O . ARG A 1 362 ? -13.822 10.521 -2.954 1.00 92.94 362 ARG A O 1
ATOM 2788 N N . PRO A 1 363 ? -12.097 11.854 -2.373 1.00 90.12 363 PRO A N 1
ATOM 2789 C CA . PRO A 1 363 ? -12.191 12.748 -3.530 1.00 90.12 363 PRO A CA 1
ATOM 2790 C C . PRO A 1 363 ? -11.696 12.059 -4.814 1.00 90.12 363 PRO A C 1
ATOM 2792 O O . PRO A 1 363 ? -10.691 12.430 -5.412 1.00 90.12 363 PRO A O 1
ATOM 2795 N N . VAL A 1 364 ? -12.379 10.988 -5.209 1.00 87.12 364 VAL A N 1
ATOM 2796 C CA . VAL A 1 364 ? -12.093 10.154 -6.373 1.00 87.12 364 VAL A CA 1
ATOM 2797 C C . VAL A 1 364 ? -13.406 9.715 -7.005 1.00 87.12 364 VAL A C 1
ATOM 2799 O O . VAL A 1 364 ? -14.412 9.518 -6.325 1.00 87.12 364 VAL A O 1
ATOM 2802 N N . ALA A 1 365 ? -13.408 9.536 -8.322 1.00 79.88 365 ALA A N 1
ATOM 2803 C CA . ALA A 1 365 ? -14.546 8.933 -8.994 1.00 79.88 365 ALA A CA 1
ATOM 2804 C C . ALA A 1 365 ? -14.578 7.426 -8.697 1.00 79.88 365 ALA A C 1
ATOM 2806 O O . ALA A 1 365 ? -13.531 6.775 -8.682 1.00 79.88 365 ALA A O 1
ATOM 2807 N N . ALA A 1 366 ? -15.765 6.835 -8.535 1.00 74.69 366 ALA A N 1
ATOM 2808 C CA . ALA A 1 366 ? -15.892 5.390 -8.313 1.00 74.69 366 ALA A CA 1
ATOM 2809 C C . ALA A 1 366 ? -15.223 4.567 -9.436 1.00 74.69 366 ALA A C 1
ATOM 2811 O O . ALA A 1 366 ? -14.665 3.503 -9.199 1.00 74.69 366 ALA A O 1
ATOM 2812 N N . GLN A 1 367 ? -15.199 5.084 -10.671 1.00 78.06 367 GLN A N 1
ATOM 2813 C CA . GLN A 1 367 ? -14.534 4.425 -11.798 1.00 78.06 367 GLN A CA 1
ATOM 2814 C C . GLN A 1 367 ? -13.013 4.334 -11.628 1.00 78.06 367 GLN A C 1
ATOM 2816 O O . GLN A 1 367 ? -12.415 3.421 -12.189 1.00 78.06 367 GLN A O 1
ATOM 2821 N N . THR A 1 368 ? -12.383 5.258 -10.894 1.00 87.38 368 THR A N 1
ATOM 2822 C CA . THR A 1 368 ? -10.927 5.289 -10.700 1.00 87.38 368 THR A CA 1
ATOM 2823 C C . THR A 1 368 ? -10.508 4.751 -9.342 1.00 87.38 368 THR A C 1
ATOM 2825 O O . THR A 1 368 ? -9.400 4.239 -9.233 1.00 87.38 368 THR A O 1
ATOM 2828 N N . ALA A 1 369 ? -11.361 4.833 -8.320 1.00 90.94 369 ALA A N 1
ATOM 2829 C CA . ALA A 1 369 ? -11.075 4.399 -6.951 1.00 90.94 369 ALA A CA 1
ATOM 2830 C C . ALA A 1 369 ? -10.679 2.917 -6.853 1.00 90.94 369 ALA A C 1
ATOM 2832 O O . ALA A 1 369 ? -9.759 2.558 -6.120 1.00 90.94 369 ALA A O 1
ATOM 2833 N N . PHE A 1 370 ? -11.302 2.064 -7.672 1.00 92.44 370 PHE A N 1
ATOM 2834 C CA . PHE A 1 370 ? -10.963 0.643 -7.744 1.00 92.44 370 PHE A CA 1
ATOM 2835 C C . PHE A 1 370 ? -9.571 0.365 -8.335 1.00 92.44 370 PHE A C 1
ATOM 2837 O O . PHE A 1 370 ? -9.109 -0.775 -8.278 1.00 92.44 370 PHE A O 1
ATOM 2844 N N . HIS A 1 371 ? -8.899 1.374 -8.901 1.00 93.62 371 HIS A N 1
ATOM 2845 C CA . HIS A 1 371 ? -7.593 1.295 -9.555 1.00 93.62 371 HIS A CA 1
ATOM 2846 C C . HIS A 1 371 ? -6.534 2.118 -8.810 1.00 93.62 371 HIS A C 1
ATOM 2848 O O . HIS A 1 371 ? -6.810 3.169 -8.233 1.00 93.62 371 HIS A O 1
ATOM 2854 N N . LYS A 1 372 ? -5.273 1.679 -8.841 1.00 94.38 372 LYS A N 1
ATOM 2855 C CA . LYS A 1 372 ? -4.172 2.370 -8.160 1.00 94.38 372 LYS A CA 1
ATOM 2856 C C . LYS A 1 372 ? -3.564 3.469 -9.037 1.00 94.38 372 LYS A C 1
ATOM 2858 O O . LYS A 1 372 ? -2.417 3.384 -9.477 1.00 94.38 372 LYS A O 1
ATOM 2863 N N . LEU A 1 373 ? -4.353 4.507 -9.300 1.00 91.50 373 LEU A N 1
ATOM 2864 C CA . LEU A 1 373 ? -3.965 5.620 -10.170 1.00 91.50 373 LEU A CA 1
ATOM 2865 C C . LEU A 1 373 ? -3.280 6.742 -9.395 1.00 91.50 373 LEU A C 1
ATOM 2867 O O . LEU A 1 373 ? -3.649 7.031 -8.257 1.00 91.50 373 LEU A O 1
ATOM 2871 N N . SER A 1 374 ? -2.320 7.417 -10.028 1.00 88.56 374 SER A N 1
ATOM 2872 C CA . SER A 1 374 ? -1.625 8.569 -9.435 1.00 88.56 374 SER A CA 1
ATOM 2873 C C . SER A 1 374 ? -2.589 9.700 -9.064 1.00 88.56 374 SER A C 1
ATOM 2875 O O . SER A 1 374 ? -2.442 10.316 -8.012 1.00 88.56 374 SER A O 1
ATOM 2877 N N . SER A 1 375 ? -3.612 9.935 -9.891 1.00 87.75 375 SER A N 1
ATOM 2878 C CA . SER A 1 375 ? -4.627 10.975 -9.679 1.00 87.75 375 SER A CA 1
ATOM 2879 C C . SER A 1 375 ? -5.395 10.821 -8.363 1.00 87.75 375 SER A C 1
ATOM 2881 O O . SER A 1 375 ? -5.770 11.821 -7.760 1.00 87.75 375 SER A O 1
ATOM 2883 N N . ASN A 1 376 ? -5.578 9.588 -7.877 1.00 91.50 376 ASN A N 1
ATOM 2884 C CA . ASN A 1 376 ? -6.387 9.284 -6.690 1.00 91.50 376 ASN A CA 1
ATOM 2885 C C . ASN A 1 376 ? -5.746 9.730 -5.359 1.00 91.50 376 ASN A C 1
ATOM 2887 O O . ASN A 1 376 ? -6.327 9.525 -4.286 1.00 91.50 376 ASN A O 1
ATOM 2891 N N . TYR A 1 377 ? -4.532 10.283 -5.412 1.00 91.00 377 TYR A N 1
ATOM 2892 C CA . TYR A 1 377 ? -3.770 10.723 -4.245 1.00 91.00 377 TYR A CA 1
ATOM 2893 C C . TYR A 1 377 ? -3.792 12.240 -4.040 1.00 91.00 377 TYR A C 1
ATOM 2895 O O . TYR A 1 377 ? -3.654 12.674 -2.902 1.00 91.00 377 TYR A O 1
ATOM 2903 N N . ASN A 1 378 ? -3.966 13.044 -5.093 1.00 89.50 378 ASN A N 1
ATOM 2904 C CA . ASN A 1 378 ? -3.711 14.491 -5.043 1.00 89.50 378 ASN A CA 1
ATOM 2905 C C . ASN A 1 378 ? -4.597 15.217 -4.022 1.00 89.50 378 ASN A C 1
ATOM 2907 O O . ASN A 1 378 ? -4.092 15.856 -3.096 1.00 89.50 378 ASN A O 1
ATOM 2911 N N . ASP A 1 379 ? -5.912 15.060 -4.151 1.00 91.31 379 ASP A N 1
ATOM 2912 C CA . ASP A 1 379 ? -6.867 15.731 -3.266 1.00 91.31 379 ASP A CA 1
ATOM 2913 C C . ASP A 1 379 ? -6.835 15.132 -1.856 1.00 91.31 379 ASP A C 1
ATOM 2915 O O . ASP A 1 379 ? -6.947 15.855 -0.868 1.00 91.31 379 ASP A O 1
ATOM 2919 N N . ALA A 1 380 ? -6.558 13.829 -1.745 1.00 93.50 380 ALA A N 1
ATOM 2920 C CA . ALA A 1 380 ? -6.361 13.188 -0.451 1.00 93.50 380 ALA A CA 1
ATOM 2921 C C . ALA A 1 380 ? -5.141 13.755 0.294 1.00 93.50 380 ALA A C 1
ATOM 2923 O O . ALA A 1 380 ? -5.208 14.025 1.489 1.00 93.50 380 ALA A O 1
ATOM 2924 N N . VAL A 1 381 ? -4.026 14.015 -0.395 1.00 94.25 381 VAL A N 1
ATOM 2925 C CA . VAL A 1 381 ? -2.864 14.679 0.218 1.00 94.25 381 VAL A CA 1
ATOM 2926 C C . VAL A 1 381 ? -3.237 16.076 0.711 1.00 94.25 381 VAL A C 1
ATOM 2928 O O . VAL A 1 381 ? -2.839 16.456 1.816 1.00 94.25 381 VAL A O 1
ATOM 2931 N N . SER A 1 382 ? -4.027 16.825 -0.062 1.00 93.94 382 SER A N 1
ATOM 2932 C CA . SER A 1 382 ? -4.515 18.145 0.351 1.00 93.94 382 SER A CA 1
ATOM 2933 C C . SER A 1 382 ? -5.365 18.062 1.622 1.00 93.94 382 SER A C 1
ATOM 2935 O O . SER A 1 382 ? -5.155 18.848 2.546 1.00 93.94 382 SER A O 1
ATOM 2937 N N . ASP A 1 383 ? -6.260 17.076 1.709 1.00 95.31 383 ASP A N 1
ATOM 2938 C CA . ASP A 1 383 ? -7.109 16.849 2.882 1.00 95.31 383 ASP A CA 1
ATOM 2939 C C . ASP A 1 383 ? -6.304 16.510 4.144 1.00 95.31 383 ASP A C 1
ATOM 2941 O O . ASP A 1 383 ? -6.613 17.010 5.228 1.00 95.31 383 ASP A O 1
ATOM 2945 N N . LEU A 1 384 ? -5.251 15.692 4.022 1.00 95.88 384 LEU A N 1
ATOM 2946 C CA . LEU A 1 384 ? -4.438 15.284 5.173 1.00 95.88 384 LEU A CA 1
ATOM 2947 C C . LEU A 1 384 ? -3.507 16.394 5.655 1.00 95.88 384 LEU A C 1
ATOM 2949 O O . LEU A 1 384 ? -3.195 16.472 6.843 1.00 95.88 384 LEU A O 1
ATOM 2953 N N . THR A 1 385 ? -3.013 17.226 4.735 1.00 96.31 385 THR A N 1
ATOM 2954 C CA . THR A 1 385 ? -1.892 18.145 4.981 1.00 96.31 385 THR A CA 1
ATOM 2955 C C . THR A 1 385 ? -2.067 19.032 6.227 1.00 96.31 385 THR A C 1
ATOM 2957 O O . THR A 1 385 ? -1.120 19.098 7.018 1.00 96.31 385 THR A O 1
ATOM 2960 N N . PRO A 1 386 ? -3.223 19.688 6.468 1.00 96.50 386 PRO A N 1
ATOM 2961 C CA . PRO A 1 386 ? -3.436 20.509 7.664 1.00 96.50 386 PRO A CA 1
ATOM 2962 C C . PRO A 1 386 ? -3.266 19.723 8.968 1.00 96.50 386 PRO A C 1
ATOM 2964 O O . PRO A 1 386 ? -2.708 20.241 9.933 1.00 96.50 386 PRO A O 1
ATOM 2967 N N . TYR A 1 387 ? -3.702 18.462 8.981 1.00 96.88 387 TYR A N 1
ATOM 2968 C CA . TYR A 1 387 ? -3.601 17.563 10.129 1.00 96.88 387 TYR A CA 1
ATOM 2969 C C . TYR A 1 387 ? -2.180 17.016 10.290 1.00 96.88 387 TYR A C 1
ATOM 2971 O O . TYR A 1 387 ? -1.612 17.100 11.379 1.00 96.88 387 TYR A O 1
ATOM 2979 N N . ALA A 1 388 ? -1.566 16.522 9.211 1.00 93.56 388 ALA A N 1
ATOM 2980 C CA . ALA A 1 388 ? -0.210 15.969 9.243 1.00 93.56 388 ALA A CA 1
ATOM 2981 C C . ALA A 1 388 ? 0.841 17.007 9.668 1.00 93.56 388 ALA A C 1
ATOM 2983 O O . ALA A 1 388 ? 1.767 16.675 10.407 1.00 93.56 388 ALA A O 1
ATOM 2984 N N . LYS A 1 389 ? 0.683 18.281 9.274 1.00 94.50 389 LYS A N 1
ATOM 2985 C CA . LYS A 1 389 ? 1.591 19.377 9.665 1.00 94.50 389 LYS A CA 1
ATOM 2986 C C . LYS A 1 389 ? 1.651 19.633 11.172 1.00 94.50 389 LYS A C 1
ATOM 2988 O O . LYS A 1 389 ? 2.630 20.206 11.636 1.00 94.50 389 LYS A O 1
ATOM 2993 N N . THR A 1 390 ? 0.646 19.206 11.937 1.00 94.31 390 THR A N 1
ATOM 2994 C CA . THR A 1 390 ? 0.682 19.299 13.407 1.00 94.31 390 THR A CA 1
ATOM 2995 C C . THR A 1 390 ? 1.652 18.299 14.044 1.00 94.31 390 THR A C 1
ATOM 2997 O O . THR A 1 390 ? 1.974 18.432 15.220 1.00 94.31 390 THR A O 1
ATOM 3000 N N . GLY A 1 391 ? 2.081 17.270 13.301 1.00 92.00 391 GLY A N 1
ATOM 3001 C CA . GLY A 1 391 ? 2.862 16.147 13.822 1.00 92.00 391 GLY A CA 1
ATOM 3002 C C . GLY A 1 391 ? 2.053 15.143 14.653 1.00 92.00 391 GLY A C 1
ATOM 3003 O O . GLY A 1 391 ? 2.600 14.118 15.049 1.00 92.00 391 GLY A O 1
ATOM 3004 N N . ARG A 1 392 ? 0.763 15.405 14.915 1.00 91.19 392 ARG A N 1
ATOM 3005 C CA . ARG A 1 392 ? -0.102 14.532 15.724 1.00 91.19 392 ARG A CA 1
ATOM 3006 C C . ARG A 1 392 ? -0.790 13.440 14.909 1.00 91.19 392 ARG A C 1
ATOM 3008 O O . ARG A 1 392 ? -0.945 12.326 15.401 1.00 91.19 392 ARG A O 1
ATOM 3015 N N . TYR A 1 393 ? -1.250 13.780 13.707 1.00 94.75 393 TYR A N 1
ATOM 3016 C CA . TYR A 1 393 ? -2.061 12.898 12.871 1.00 94.75 393 TYR A CA 1
ATOM 3017 C C . TYR A 1 393 ? -1.195 12.148 11.865 1.00 94.75 393 TYR A C 1
ATOM 3019 O O . TYR A 1 393 ? -0.392 12.737 11.139 1.00 94.75 393 TYR A O 1
ATOM 3027 N N . ASP A 1 394 ? -1.390 10.838 11.812 1.00 94.69 394 ASP A N 1
ATOM 3028 C CA . ASP A 1 394 ? -0.626 9.929 10.973 1.00 94.69 394 ASP A CA 1
ATOM 3029 C C . ASP A 1 394 ? -1.307 9.671 9.630 1.00 94.69 394 ASP A C 1
ATOM 3031 O O . ASP A 1 394 ? -0.611 9.579 8.616 1.00 94.69 394 ASP A O 1
ATOM 3035 N N . GLU A 1 395 ? -2.638 9.548 9.643 1.00 95.19 395 GLU A N 1
ATOM 3036 C CA . GLU A 1 395 ? -3.453 9.208 8.476 1.00 95.19 395 GLU A CA 1
ATOM 3037 C C . GLU A 1 395 ? -4.902 9.725 8.586 1.00 95.19 395 GLU A C 1
ATOM 3039 O O . GLU A 1 395 ? -5.246 10.447 9.527 1.00 95.19 395 GLU A O 1
ATOM 3044 N N . MET A 1 396 ? -5.772 9.332 7.652 1.00 95.75 396 MET A N 1
ATOM 3045 C CA . MET A 1 396 ? -7.209 9.569 7.721 1.00 95.75 396 MET A CA 1
ATOM 3046 C C . MET A 1 396 ? -8.027 8.348 7.298 1.00 95.75 396 MET A C 1
ATOM 3048 O O . MET A 1 396 ? -7.501 7.389 6.743 1.00 95.75 396 MET A O 1
ATOM 3052 N N . ILE A 1 397 ? -9.333 8.405 7.536 1.00 96.50 397 ILE A N 1
ATOM 3053 C CA . ILE A 1 397 ? -10.314 7.450 7.020 1.00 96.50 397 ILE A CA 1
ATOM 3054 C C . ILE A 1 397 ? -11.446 8.249 6.384 1.00 96.50 397 ILE A C 1
ATOM 3056 O O . ILE A 1 397 ? -12.036 9.098 7.053 1.00 96.50 397 ILE A O 1
ATOM 3060 N N . TYR A 1 398 ? -11.745 7.976 5.116 1.00 96.62 398 TYR A N 1
ATOM 3061 C CA . TYR A 1 398 ? -12.914 8.523 4.433 1.00 96.62 398 TYR A CA 1
ATOM 3062 C C . TYR A 1 398 ? -14.167 7.703 4.710 1.00 96.62 398 TYR A C 1
ATOM 3064 O O . TYR A 1 398 ? -14.110 6.492 4.951 1.00 96.62 398 TYR A O 1
ATOM 3072 N N . SER A 1 399 ? -15.310 8.371 4.616 1.00 94.44 399 SER A N 1
ATOM 3073 C CA . SER A 1 399 ? -16.613 7.732 4.693 1.00 94.44 399 SER A CA 1
ATOM 3074 C C . SER A 1 399 ? -17.608 8.409 3.770 1.00 94.44 399 SER A C 1
ATOM 3076 O O . SER A 1 399 ? -17.618 9.626 3.637 1.00 94.44 399 SER A O 1
ATOM 3078 N N . ASP A 1 400 ? -18.459 7.619 3.135 1.00 92.62 400 ASP A N 1
ATOM 3079 C CA . ASP A 1 400 ? -19.520 8.126 2.280 1.00 92.62 400 ASP A CA 1
ATOM 3080 C C . ASP A 1 400 ? -20.860 7.637 2.806 1.00 92.62 400 ASP A C 1
ATOM 3082 O O . ASP A 1 400 ? -21.080 6.435 2.963 1.00 92.62 400 ASP A O 1
ATOM 3086 N N . SER A 1 401 ? -21.758 8.578 3.096 1.00 90.12 401 SER A N 1
ATOM 3087 C CA . SER A 1 401 ? -23.124 8.275 3.526 1.00 90.12 401 SER A CA 1
ATOM 3088 C C . SER A 1 401 ? -23.174 7.318 4.731 1.00 90.12 401 SER A C 1
ATOM 3090 O O . SER A 1 401 ? -24.012 6.422 4.802 1.00 90.12 401 SER A O 1
ATOM 3092 N N . GLY A 1 402 ? -22.245 7.495 5.680 1.00 87.69 402 GLY A N 1
ATOM 3093 C CA . GLY A 1 402 ? -22.127 6.679 6.894 1.00 87.69 402 GLY A CA 1
ATOM 3094 C C . GLY A 1 402 ? -21.368 5.357 6.731 1.00 87.69 402 GLY A C 1
ATOM 3095 O O . GLY A 1 402 ? -21.131 4.687 7.737 1.00 87.69 402 GLY A O 1
ATOM 3096 N N . ARG A 1 403 ? -20.945 4.995 5.512 1.00 94.00 403 ARG A N 1
ATOM 3097 C CA . ARG A 1 403 ? -20.123 3.812 5.228 1.00 94.00 403 ARG A CA 1
ATOM 3098 C C . ARG A 1 403 ? -18.644 4.176 5.154 1.00 94.00 403 ARG A C 1
ATOM 3100 O O . ARG A 1 403 ? -18.254 5.088 4.432 1.00 94.00 403 ARG A O 1
ATOM 3107 N N . VAL A 1 404 ? -17.811 3.420 5.855 1.00 95.44 404 VAL A N 1
ATOM 3108 C CA . VAL A 1 404 ? -16.350 3.499 5.794 1.00 95.44 404 VAL A CA 1
ATOM 3109 C C . VAL A 1 404 ? -15.860 3.135 4.390 1.00 95.44 404 VAL A C 1
ATOM 3111 O O . VAL A 1 404 ? -16.265 2.114 3.835 1.00 95.44 404 VAL A O 1
ATOM 3114 N N . GLN A 1 405 ? -14.946 3.939 3.850 1.00 94.62 405 GLN A N 1
ATOM 3115 C CA . GLN A 1 405 ? -14.202 3.619 2.634 1.00 94.62 405 GLN A CA 1
ATOM 3116 C C . GLN A 1 405 ? -12.785 3.139 2.994 1.00 94.62 405 GLN A C 1
ATOM 3118 O O . GLN A 1 405 ? -12.578 2.010 3.435 1.00 94.62 405 GLN A O 1
ATOM 3123 N N . GLU A 1 406 ? -11.787 4.001 2.829 1.00 94.88 406 GLU A N 1
ATOM 3124 C CA . GLU A 1 406 ? -10.373 3.715 3.070 1.00 94.88 406 GLU A CA 1
ATOM 3125 C C . GLU A 1 406 ? -9.623 4.994 3.462 1.00 94.88 406 GLU A C 1
ATOM 3127 O O . GLU A 1 406 ? -10.195 6.086 3.477 1.00 94.88 406 GLU A O 1
ATOM 3132 N N . GLY A 1 407 ? -8.340 4.863 3.794 1.00 94.62 407 GLY A N 1
ATOM 3133 C CA . GLY A 1 407 ? -7.449 6.003 3.983 1.00 94.62 407 GLY A CA 1
ATOM 3134 C C . GLY A 1 407 ? -6.780 6.459 2.686 1.00 94.62 407 GLY A C 1
ATOM 3135 O O . GLY A 1 407 ? -6.961 5.892 1.604 1.00 94.62 407 GLY A O 1
ATOM 3136 N N . LEU A 1 408 ? -5.928 7.473 2.797 1.00 93.38 408 LEU A N 1
ATOM 3137 C CA . LEU A 1 408 ? -5.098 7.983 1.708 1.00 93.38 408 LEU A CA 1
ATOM 3138 C C . LEU A 1 408 ? -4.189 6.887 1.145 1.00 93.38 408 LEU A C 1
ATOM 3140 O O . LEU A 1 408 ? -4.123 6.697 -0.074 1.00 93.38 408 LEU A O 1
ATOM 3144 N N . ALA A 1 409 ? -3.490 6.170 2.031 1.00 89.50 409 ALA A N 1
ATOM 3145 C CA . ALA A 1 409 ? -2.418 5.238 1.667 1.00 89.50 409 ALA A CA 1
ATOM 3146 C C . ALA A 1 409 ? -2.726 3.754 1.941 1.00 89.50 409 ALA A C 1
ATOM 3148 O O . ALA A 1 409 ? -1.958 2.896 1.494 1.00 89.50 409 ALA A O 1
ATOM 3149 N N . ALA A 1 410 ? -3.804 3.445 2.666 1.00 95.00 410 ALA A N 1
ATOM 3150 C CA . ALA A 1 410 ? -4.080 2.110 3.194 1.00 95.00 410 ALA A CA 1
ATOM 3151 C C . ALA A 1 410 ? -5.581 1.838 3.353 1.00 95.00 410 ALA A C 1
ATOM 3153 O O . ALA A 1 410 ? -6.372 2.765 3.530 1.00 95.00 410 ALA A O 1
ATOM 3154 N N . ASN A 1 411 ? -5.959 0.559 3.346 1.00 96.94 411 ASN A N 1
ATOM 3155 C CA . ASN A 1 411 ? -7.307 0.137 3.722 1.00 96.94 411 ASN A CA 1
ATOM 3156 C C . ASN A 1 411 ? -7.424 0.053 5.242 1.00 96.94 411 ASN A C 1
ATOM 3158 O O . ASN A 1 411 ? -6.417 -0.067 5.939 1.00 96.94 411 ASN A O 1
ATOM 3162 N N . VAL A 1 412 ? -8.657 0.070 5.737 1.00 96.88 412 VAL A N 1
ATOM 3163 C CA . VAL A 1 412 ? -8.978 -0.108 7.153 1.00 96.88 412 VAL A CA 1
ATOM 3164 C C . VAL A 1 412 ? -9.827 -1.363 7.332 1.00 96.88 412 VAL A C 1
ATOM 3166 O O . VAL A 1 412 ? -10.689 -1.648 6.505 1.00 96.88 412 VAL A O 1
ATOM 3169 N N . VAL A 1 413 ? -9.564 -2.122 8.391 1.00 97.62 413 VAL A N 1
ATOM 3170 C CA . VAL A 1 413 ? -10.333 -3.306 8.794 1.00 97.62 413 VAL A CA 1
ATOM 3171 C C . VAL A 1 413 ? -10.576 -3.273 10.300 1.00 97.62 413 VAL A C 1
ATOM 3173 O O . VAL A 1 413 ? -9.847 -2.608 11.041 1.00 97.62 413 VAL A O 1
ATOM 3176 N N . PHE A 1 414 ? -11.601 -3.985 10.755 1.00 97.44 414 PHE A N 1
ATOM 3177 C CA . PHE A 1 414 ? -12.093 -3.899 12.129 1.00 97.44 414 PHE A CA 1
ATOM 3178 C C . PHE A 1 414 ? -12.214 -5.290 12.724 1.00 97.44 414 PHE A C 1
ATOM 3180 O O . PHE A 1 414 ? -12.716 -6.197 12.070 1.00 97.44 414 PHE A O 1
ATOM 3187 N N . VAL A 1 415 ? -11.782 -5.454 13.966 1.00 97.94 415 VAL A N 1
ATOM 3188 C CA . VAL A 1 415 ? -11.870 -6.723 14.689 1.00 97.94 415 VAL A CA 1
ATOM 3189 C C . VAL A 1 415 ? -12.890 -6.576 15.806 1.00 97.94 415 VAL A C 1
ATOM 3191 O O . VAL A 1 415 ? -12.829 -5.614 16.570 1.00 97.94 415 VAL A O 1
ATOM 3194 N N . LYS A 1 416 ? -13.805 -7.537 15.912 1.00 97.44 416 LYS A N 1
ATOM 3195 C CA . LYS A 1 416 ? -14.744 -7.697 17.025 1.00 97.44 416 LYS A CA 1
ATOM 3196 C C . LYS A 1 416 ? -14.539 -9.080 17.639 1.00 97.44 416 LYS A C 1
ATOM 3198 O O . LYS A 1 416 ? -14.721 -10.091 16.960 1.00 97.44 416 LYS A O 1
ATOM 3203 N N . TYR A 1 417 ? -14.131 -9.143 18.897 1.00 97.44 417 TYR A N 1
ATOM 3204 C CA . TYR A 1 417 ? -13.864 -10.404 19.577 1.00 97.44 417 TYR A CA 1
ATOM 3205 C C . TYR A 1 417 ? -15.161 -11.119 19.940 1.00 97.44 417 TYR A C 1
ATOM 3207 O O . TYR A 1 417 ? -16.104 -10.511 20.444 1.00 97.44 417 TYR A O 1
ATOM 3215 N N . GLY A 1 418 ? -15.207 -12.427 19.686 1.00 97.38 418 GLY A N 1
ATOM 3216 C CA . GLY A 1 418 ? -16.366 -13.265 20.006 1.00 97.38 418 GLY A CA 1
ATOM 3217 C C . GLY A 1 418 ? -17.682 -12.896 19.303 1.00 97.38 418 GLY A C 1
ATOM 3218 O O . GLY A 1 418 ? -18.737 -13.365 19.724 1.00 97.38 418 GLY A O 1
ATOM 3219 N N . ALA A 1 419 ? -17.646 -12.048 18.270 1.00 97.06 419 ALA A N 1
ATOM 3220 C CA . ALA A 1 419 ? -18.831 -11.530 17.582 1.00 97.06 419 ALA A CA 1
ATOM 3221 C C . ALA A 1 419 ? -19.219 -12.311 16.310 1.00 97.06 419 ALA A C 1
ATOM 3223 O O . ALA A 1 419 ? -20.198 -11.954 15.652 1.00 97.06 419 ALA A O 1
ATOM 3224 N N . GLY A 1 420 ? -18.452 -13.339 15.940 1.00 96.25 420 GLY A N 1
ATOM 3225 C CA . GLY A 1 420 ? -18.775 -14.238 14.834 1.00 96.25 420 GLY A CA 1
ATOM 3226 C C . GLY A 1 420 ? -19.903 -15.215 15.176 1.00 96.25 420 GLY A C 1
ATOM 3227 O O . GLY A 1 420 ? -20.264 -15.396 16.341 1.00 96.25 420 GLY A O 1
ATOM 3228 N N . GLU A 1 421 ? -20.446 -15.886 14.160 1.00 90.88 421 GLU A N 1
ATOM 3229 C CA . GLU A 1 421 ? -21.666 -16.712 14.243 1.00 90.88 421 GLU A CA 1
ATOM 3230 C C . GLU A 1 421 ? -21.584 -17.867 15.263 1.00 90.88 421 GLU A C 1
ATOM 3232 O O . GLU A 1 421 ? -22.613 -18.341 15.739 1.00 90.88 421 GLU A O 1
ATOM 3237 N N . ASN A 1 422 ? -20.375 -18.272 15.669 1.00 92.56 422 ASN A N 1
ATOM 3238 C CA . ASN A 1 422 ? -20.131 -19.317 16.672 1.00 92.56 422 ASN A CA 1
ATOM 3239 C C . ASN A 1 422 ? -19.338 -18.823 17.896 1.00 92.56 422 ASN A C 1
ATOM 3241 O O . ASN A 1 422 ? -18.676 -19.613 18.570 1.00 92.56 422 ASN A O 1
ATOM 3245 N N . GLY A 1 423 ? -19.353 -17.515 18.166 1.00 94.88 423 GLY A N 1
ATOM 3246 C CA . GLY A 1 423 ? -18.517 -16.907 19.206 1.00 94.88 423 GLY A CA 1
ATOM 3247 C C . GLY A 1 423 ? -17.031 -16.843 18.834 1.00 94.88 423 GLY A C 1
ATOM 3248 O O . GLY A 1 423 ? -16.190 -16.642 19.708 1.00 94.88 423 GLY A O 1
ATOM 3249 N N . SER A 1 424 ? -16.698 -17.029 17.553 1.00 97.38 424 SER A N 1
ATOM 3250 C CA . SER A 1 424 ? -15.371 -16.736 17.010 1.00 97.38 424 SER A CA 1
ATOM 3251 C C . SER A 1 424 ? -15.136 -15.227 16.961 1.00 97.38 424 SER A C 1
ATOM 3253 O O . SER A 1 424 ? -16.075 -14.430 17.014 1.00 97.38 424 SER A O 1
ATOM 3255 N N . ASP A 1 425 ? -13.883 -14.812 16.818 1.00 98.38 425 ASP A N 1
ATOM 3256 C CA . ASP A 1 425 ? -13.600 -13.427 16.450 1.00 98.38 425 ASP A CA 1
ATOM 3257 C C . ASP A 1 425 ? -14.135 -13.136 15.040 1.00 98.38 425 ASP A C 1
ATOM 3259 O O . ASP A 1 425 ? -14.272 -14.042 14.211 1.00 98.38 425 ASP A O 1
ATOM 3263 N N . LEU A 1 426 ? -14.417 -11.865 14.773 1.00 98.50 426 LEU A N 1
ATOM 3264 C CA . LEU A 1 426 ? -14.950 -11.372 13.511 1.00 98.50 426 LEU A CA 1
ATOM 3265 C C . LEU A 1 426 ? -14.069 -10.241 12.977 1.00 98.50 426 LEU A C 1
ATOM 3267 O O . LEU A 1 426 ? -13.869 -9.231 13.651 1.00 98.50 426 LEU A O 1
ATOM 3271 N N . LEU A 1 427 ? -13.584 -10.394 11.749 1.00 98.56 427 LEU A N 1
ATOM 3272 C CA . LEU A 1 427 ? -12.957 -9.348 10.954 1.00 98.56 427 LEU A CA 1
ATOM 3273 C C . LEU A 1 427 ? -14.000 -8.749 10.002 1.00 98.56 427 LEU A C 1
ATOM 3275 O O . LEU A 1 427 ? -14.477 -9.426 9.090 1.00 98.56 427 LEU A O 1
ATOM 3279 N N . LEU A 1 428 ? -14.310 -7.468 10.174 1.00 98.25 428 LEU A N 1
ATOM 3280 C CA . LEU A 1 428 ? -15.103 -6.690 9.228 1.00 98.25 428 LEU A CA 1
ATOM 3281 C C . LEU A 1 428 ? -14.182 -5.964 8.247 1.00 98.25 428 LEU A C 1
ATOM 3283 O O . LEU A 1 428 ? -13.234 -5.277 8.647 1.00 98.25 428 LEU A O 1
ATOM 3287 N N . VAL A 1 429 ? -14.496 -6.083 6.962 1.00 97.81 429 VAL A N 1
ATOM 3288 C CA . VAL A 1 429 ? -13.781 -5.427 5.864 1.00 97.81 429 VAL A CA 1
ATOM 3289 C C . VAL A 1 429 ? -14.777 -4.574 5.078 1.00 97.81 429 VAL A C 1
ATOM 3291 O O . VAL A 1 429 ? -15.809 -5.105 4.664 1.00 97.81 429 VAL A O 1
ATOM 3294 N N . PRO A 1 430 ? -14.505 -3.273 4.861 1.00 96.56 430 PRO A N 1
ATOM 3295 C CA . PRO A 1 430 ? -15.332 -2.436 4.000 1.00 96.56 430 PRO A CA 1
ATOM 3296 C C . PRO A 1 430 ? -15.543 -3.047 2.607 1.00 96.56 430 PRO A C 1
ATOM 3298 O O . PRO A 1 430 ? -14.590 -3.488 1.965 1.00 96.56 430 PRO A O 1
ATOM 3301 N N . SER A 1 431 ? -16.796 -3.055 2.151 1.00 94.56 431 SER A N 1
ATOM 3302 C CA . SER A 1 431 ? -17.231 -3.713 0.915 1.00 94.56 431 SER A CA 1
ATOM 3303 C C . SER A 1 431 ? -16.576 -3.164 -0.353 1.00 94.56 431 SER A C 1
ATOM 3305 O O . SER A 1 431 ? -16.640 -1.965 -0.633 1.00 94.56 431 SER A O 1
ATOM 3307 N N . TYR A 1 432 ? -16.041 -4.058 -1.189 1.00 93.25 432 TYR A N 1
ATOM 3308 C CA . TYR A 1 432 ? -15.532 -3.732 -2.522 1.00 93.25 432 TYR A CA 1
ATOM 3309 C C . TYR A 1 432 ? -16.643 -3.669 -3.581 1.00 93.25 432 TYR A C 1
ATOM 3311 O O . TYR A 1 432 ? -16.387 -3.246 -4.714 1.00 93.25 432 TYR A O 1
ATOM 3319 N N . ALA A 1 433 ? -17.880 -4.055 -3.241 1.00 91.94 433 ALA A N 1
ATOM 3320 C CA . ALA A 1 433 ? -19.007 -4.111 -4.176 1.00 91.94 433 ALA A CA 1
ATOM 3321 C C . ALA A 1 433 ? -19.345 -2.744 -4.798 1.00 91.94 433 ALA A C 1
ATOM 3323 O O . ALA A 1 433 ? -19.746 -2.674 -5.961 1.00 91.94 433 ALA A O 1
ATOM 3324 N N . HIS A 1 434 ? -19.120 -1.659 -4.050 1.00 90.31 434 HIS A N 1
ATOM 3325 C CA . HIS A 1 434 ? -19.351 -0.279 -4.498 1.00 90.31 434 HIS A CA 1
ATOM 3326 C C . HIS A 1 434 ? -18.264 0.245 -5.449 1.00 90.31 434 HIS A C 1
ATOM 3328 O O . HIS A 1 434 ? -18.453 1.274 -6.094 1.00 90.31 434 HIS A O 1
ATOM 3334 N N . LYS A 1 435 ? -17.140 -0.478 -5.577 1.00 91.19 435 LYS A N 1
ATOM 3335 C CA . LYS A 1 435 ? -15.971 -0.133 -6.407 1.00 91.19 435 LYS A CA 1
ATOM 3336 C C . LYS A 1 435 ? -15.320 1.218 -6.086 1.00 91.19 435 LYS A C 1
ATOM 3338 O O . LYS A 1 435 ? -14.563 1.744 -6.892 1.00 91.19 435 LYS A O 1
ATOM 3343 N N . ASP A 1 436 ? -15.566 1.757 -4.903 1.00 92.12 436 ASP A N 1
ATOM 3344 C CA . ASP A 1 436 ? -15.059 3.049 -4.442 1.00 92.12 436 ASP A CA 1
ATOM 3345 C C . ASP A 1 436 ? -13.897 2.929 -3.438 1.00 92.12 436 ASP A C 1
ATOM 3347 O O . ASP A 1 436 ? -13.484 3.913 -2.827 1.00 92.12 436 ASP A O 1
ATOM 3351 N N . ILE A 1 437 ? -13.356 1.718 -3.298 1.00 93.62 437 ILE A N 1
ATOM 3352 C CA . ILE A 1 437 ? -12.227 1.358 -2.438 1.00 93.62 437 ILE A CA 1
ATOM 3353 C C . ILE A 1 437 ? -11.225 0.566 -3.277 1.00 93.62 437 ILE A C 1
ATOM 3355 O O . ILE A 1 437 ? -11.619 -0.285 -4.083 1.00 93.62 437 ILE A O 1
ATOM 3359 N N . LEU A 1 438 ? -9.927 0.793 -3.071 1.00 95.19 438 LEU A N 1
ATOM 3360 C CA . LEU A 1 438 ? -8.884 0.043 -3.757 1.00 95.19 438 LEU A CA 1
ATOM 3361 C C . LEU A 1 438 ? -8.765 -1.391 -3.196 1.00 95.19 438 LEU A C 1
ATOM 3363 O O . LEU A 1 438 ? -8.448 -1.556 -2.014 1.00 95.19 438 LEU A O 1
ATOM 3367 N N . PRO A 1 439 ? -8.875 -2.448 -4.027 1.00 93.44 439 PRO A N 1
ATOM 3368 C CA . PRO A 1 439 ? -8.574 -3.813 -3.597 1.00 93.44 439 PRO A CA 1
ATOM 3369 C C . PRO A 1 439 ? -7.079 -3.965 -3.302 1.00 93.44 439 PRO A C 1
ATOM 3371 O O . PRO A 1 439 ? -6.222 -3.898 -4.197 1.00 93.44 439 PRO A O 1
ATOM 3374 N N . SER A 1 440 ? -6.739 -4.128 -2.027 1.00 93.62 440 SER A N 1
ATOM 3375 C CA . SER A 1 440 ? -5.354 -4.225 -1.569 1.00 93.62 440 SER A CA 1
ATOM 3376 C C . SER A 1 440 ? -4.883 -5.660 -1.447 1.00 93.62 440 SER A C 1
ATOM 3378 O O . SER A 1 440 ? -5.524 -6.486 -0.810 1.00 93.62 440 SER A O 1
ATOM 3380 N N . VAL A 1 441 ? -3.687 -5.923 -1.978 1.00 96.38 441 VAL A N 1
ATOM 3381 C CA . VAL A 1 441 ? -2.985 -7.203 -1.804 1.00 96.38 441 VAL A CA 1
ATOM 3382 C C . VAL A 1 441 ? -2.759 -7.517 -0.323 1.00 96.38 441 VAL A C 1
ATOM 3384 O O . VAL A 1 441 ? -2.911 -8.658 0.100 1.00 96.38 441 VAL A O 1
ATOM 3387 N N . THR A 1 442 ? -2.455 -6.504 0.493 1.00 96.00 442 THR A N 1
ATOM 3388 C CA . THR A 1 442 ? -2.248 -6.695 1.935 1.00 96.00 442 THR A CA 1
ATOM 3389 C C . THR A 1 442 ? -3.570 -6.914 2.673 1.00 96.00 442 THR A C 1
ATOM 3391 O O . THR A 1 442 ? -3.607 -7.716 3.597 1.00 96.00 442 THR A O 1
ATOM 3394 N N . ALA A 1 443 ? -4.668 -6.274 2.253 1.00 96.31 443 ALA A N 1
ATOM 3395 C CA . ALA A 1 443 ? -5.989 -6.541 2.830 1.00 96.31 443 ALA A CA 1
ATOM 3396 C C . ALA A 1 443 ? -6.468 -7.966 2.503 1.00 96.31 443 ALA A C 1
ATOM 3398 O O . ALA A 1 443 ? -6.952 -8.661 3.391 1.00 96.31 443 ALA A O 1
ATOM 3399 N N . MET A 1 444 ? -6.245 -8.436 1.268 1.00 96.88 444 MET A N 1
ATOM 3400 C CA . MET A 1 444 ? -6.498 -9.832 0.888 1.00 96.88 444 MET A CA 1
ATOM 3401 C C . MET A 1 444 ? -5.694 -10.807 1.752 1.00 96.88 444 MET A C 1
ATOM 3403 O O . MET A 1 444 ? -6.266 -11.734 2.312 1.00 96.88 444 MET A O 1
ATOM 3407 N N . ALA A 1 445 ? -4.399 -10.546 1.956 1.00 97.56 445 ALA A N 1
ATOM 3408 C CA . ALA A 1 445 ? -3.568 -11.353 2.848 1.00 97.56 445 ALA A CA 1
ATOM 3409 C C . ALA A 1 445 ? -4.083 -11.372 4.297 1.00 97.56 445 ALA A C 1
ATOM 3411 O O . ALA A 1 445 ? -4.090 -12.428 4.919 1.00 97.56 445 ALA A O 1
ATOM 3412 N N . VAL A 1 446 ? -4.542 -10.233 4.826 1.00 98.12 446 VAL A N 1
ATOM 3413 C CA . VAL A 1 446 ? -5.140 -10.157 6.169 1.00 98.12 446 VAL A CA 1
ATOM 3414 C C . VAL A 1 446 ? -6.406 -11.010 6.263 1.00 98.12 446 VAL A C 1
ATOM 3416 O O . VAL A 1 446 ? -6.550 -11.769 7.216 1.00 98.12 446 VAL A O 1
ATOM 3419 N N . MET A 1 447 ? -7.296 -10.935 5.269 1.00 98.38 447 MET A N 1
ATOM 3420 C CA . MET A 1 447 ? -8.501 -11.770 5.228 1.00 98.38 447 MET A CA 1
ATOM 3421 C C . MET A 1 447 ? -8.161 -13.264 5.188 1.00 98.38 447 MET A C 1
ATOM 3423 O O . MET A 1 447 ? -8.777 -14.050 5.903 1.00 98.38 447 MET A O 1
ATOM 3427 N N . ASP A 1 448 ? -7.184 -13.657 4.372 1.00 98.06 448 ASP A N 1
ATOM 3428 C CA . ASP A 1 448 ? -6.763 -15.054 4.246 1.00 98.06 448 ASP A CA 1
ATOM 3429 C C . ASP A 1 448 ? -6.129 -15.573 5.552 1.00 98.06 448 ASP A C 1
ATOM 3431 O O . ASP A 1 448 ? -6.480 -16.657 6.017 1.00 98.06 448 ASP A O 1
ATOM 3435 N N . LEU A 1 449 ? -5.277 -14.775 6.208 1.00 98.25 449 LEU A N 1
ATOM 3436 C CA . LEU A 1 449 ? -4.692 -15.126 7.508 1.00 98.25 449 LEU A CA 1
ATOM 3437 C C . LEU A 1 449 ? -5.752 -15.239 8.608 1.00 98.25 449 LEU A C 1
ATOM 3439 O O . LEU A 1 449 ? -5.747 -16.207 9.362 1.00 98.25 449 LEU A O 1
ATOM 3443 N N . CYS A 1 450 ? -6.695 -14.298 8.687 1.00 98.38 450 CYS A N 1
ATOM 3444 C CA . CYS A 1 450 ? -7.789 -14.375 9.655 1.00 98.38 450 CYS A CA 1
ATOM 3445 C C . CYS A 1 450 ? -8.594 -15.674 9.493 1.00 98.38 450 CYS A C 1
ATOM 3447 O O . CYS A 1 450 ? -8.819 -16.369 10.484 1.00 98.38 450 CYS A O 1
ATOM 3449 N N . LYS A 1 451 ? -8.940 -16.061 8.258 1.00 97.94 451 LYS A N 1
ATOM 3450 C CA . LYS A 1 451 ? -9.624 -17.340 7.992 1.00 97.94 451 LYS A CA 1
ATOM 3451 C C . LYS A 1 451 ? -8.805 -18.540 8.471 1.00 97.94 451 LYS A C 1
ATOM 3453 O O . LYS A 1 451 ? -9.372 -19.444 9.081 1.00 97.94 451 LYS A O 1
ATOM 3458 N N . ASN A 1 452 ? -7.489 -18.537 8.250 1.00 96.69 452 ASN A N 1
ATOM 3459 C CA . ASN A 1 452 ? -6.601 -19.612 8.709 1.00 96.69 452 ASN A CA 1
ATOM 3460 C C . ASN A 1 452 ? -6.564 -19.747 10.239 1.00 96.69 452 ASN A C 1
ATOM 3462 O O . ASN A 1 452 ? -6.422 -20.854 10.751 1.00 96.69 452 ASN A O 1
ATOM 3466 N N . HIS A 1 453 ? -6.758 -18.646 10.968 1.00 97.12 453 HIS A N 1
ATOM 3467 C CA . HIS A 1 453 ? -6.868 -18.634 12.432 1.00 97.12 453 HIS A CA 1
ATOM 3468 C C . HIS A 1 453 ? -8.288 -18.889 12.955 1.00 97.12 453 HIS A C 1
ATOM 3470 O O . HIS A 1 453 ? -8.539 -18.759 14.152 1.00 97.12 453 HIS A O 1
ATOM 3476 N N . GLY A 1 454 ? -9.237 -19.247 12.084 1.00 97.31 454 GLY A N 1
ATOM 3477 C CA . GLY A 1 454 ? -10.633 -19.468 12.471 1.00 97.31 454 GLY A CA 1
ATOM 3478 C C . GLY A 1 454 ? -11.385 -18.186 12.843 1.00 97.31 454 GLY A C 1
ATOM 3479 O O . GLY A 1 454 ? -12.428 -18.254 13.491 1.00 97.31 454 GLY A O 1
ATOM 3480 N N . ILE A 1 455 ? -10.866 -17.021 12.445 1.00 98.56 455 ILE A N 1
ATOM 3481 C CA . ILE A 1 455 ? -11.546 -15.731 12.569 1.00 98.56 455 ILE A CA 1
ATOM 3482 C C . ILE A 1 455 ? -12.512 -15.609 11.390 1.00 98.56 455 ILE A C 1
ATOM 3484 O O . ILE A 1 455 ? -12.121 -15.754 10.228 1.00 98.56 455 ILE A O 1
ATOM 3488 N N . GLU A 1 456 ? -13.780 -15.334 11.682 1.00 98.56 456 GLU A N 1
ATOM 3489 C CA . GLU A 1 456 ? -14.781 -15.093 10.648 1.00 98.56 456 GLU A CA 1
ATOM 3490 C C . GLU A 1 456 ? -14.422 -13.811 9.889 1.00 98.56 456 GLU A C 1
ATOM 3492 O O . GLU A 1 456 ? -14.067 -12.805 10.496 1.00 98.56 456 GLU A O 1
ATOM 3497 N N . VAL A 1 457 ? -14.519 -13.823 8.560 1.00 98.56 457 VAL A N 1
ATOM 3498 C CA . VAL A 1 457 ? -14.276 -12.637 7.732 1.00 98.56 457 VAL A CA 1
ATOM 3499 C C . VAL A 1 457 ? -15.562 -12.246 7.032 1.00 98.56 457 VAL A C 1
ATOM 3501 O O . VAL A 1 457 ? -16.135 -13.049 6.296 1.00 98.56 457 VAL A O 1
ATOM 3504 N N . ARG A 1 458 ? -15.972 -10.990 7.209 1.00 97.88 458 ARG A N 1
ATOM 3505 C CA . ARG A 1 458 ? -17.167 -10.429 6.587 1.00 97.88 458 ARG A CA 1
ATOM 3506 C C . ARG A 1 458 ? -16.822 -9.161 5.821 1.00 97.88 458 ARG A C 1
ATOM 3508 O O . ARG A 1 458 ? -16.496 -8.130 6.404 1.00 97.88 458 ARG A O 1
ATOM 3515 N N . GLU A 1 459 ? -16.915 -9.254 4.502 1.00 97.06 459 GLU A N 1
ATOM 3516 C CA . GLU A 1 459 ? -16.907 -8.087 3.627 1.00 97.06 459 GLU A CA 1
ATOM 3517 C C . GLU A 1 459 ? -18.315 -7.473 3.618 1.00 97.06 459 GLU A C 1
ATOM 3519 O O . GLU A 1 459 ? -19.270 -8.109 3.168 1.00 97.06 459 GLU A O 1
ATOM 3524 N N . CYS A 1 460 ? -18.471 -6.269 4.170 1.00 96.31 460 CYS A N 1
ATOM 3525 C CA . CYS A 1 460 ? -19.766 -5.600 4.293 1.00 96.31 460 CYS A CA 1
ATOM 3526 C C . CYS A 1 460 ? -19.629 -4.077 4.377 1.00 96.31 460 CYS A C 1
ATOM 3528 O O . CYS A 1 460 ? -18.533 -3.523 4.461 1.00 96.31 460 CYS A O 1
ATOM 3530 N N . ASP A 1 461 ? -20.761 -3.381 4.358 1.00 96.62 461 ASP A N 1
ATOM 3531 C CA . ASP A 1 461 ? -20.783 -1.953 4.649 1.00 96.62 461 ASP A CA 1
ATOM 3532 C C . ASP A 1 461 ? -20.511 -1.761 6.141 1.00 96.62 461 ASP A C 1
ATOM 3534 O O . ASP A 1 461 ? -21.291 -2.194 6.986 1.00 96.62 461 ASP A O 1
ATOM 3538 N N . VAL A 1 462 ? -19.363 -1.163 6.454 1.00 96.19 462 VAL A N 1
ATOM 3539 C CA . VAL A 1 462 ? -18.941 -0.885 7.828 1.00 96.19 462 VAL A CA 1
ATOM 3540 C C . VAL A 1 462 ? -19.305 0.549 8.172 1.00 96.19 462 VAL A C 1
ATOM 3542 O O . VAL A 1 462 ? -19.064 1.450 7.371 1.00 96.19 462 VAL A O 1
ATOM 3545 N N . THR A 1 463 ? -19.868 0.772 9.354 1.00 93.44 463 THR A N 1
ATOM 3546 C CA . THR A 1 463 ? -20.350 2.089 9.787 1.00 93.44 463 THR A CA 1
ATOM 3547 C C . THR A 1 463 ? -19.447 2.742 10.834 1.00 93.44 463 THR A C 1
ATOM 3549 O O . THR A 1 463 ? -18.530 2.129 11.384 1.00 93.44 463 THR A O 1
ATOM 3552 N N . LEU A 1 464 ? -19.730 4.005 11.166 1.00 88.19 464 LEU A N 1
ATOM 3553 C CA . LEU A 1 464 ? -19.100 4.676 12.309 1.00 88.19 464 LEU A CA 1
ATOM 3554 C C . LEU A 1 464 ? -19.399 3.968 13.647 1.00 88.19 464 LEU A C 1
ATOM 3556 O O . LEU A 1 464 ? -18.566 3.978 14.551 1.00 88.19 464 LEU A O 1
ATOM 3560 N N . GLU A 1 465 ? -20.569 3.340 13.782 1.00 89.25 465 GLU A N 1
ATOM 3561 C CA . GLU A 1 465 ? -20.932 2.565 14.975 1.00 89.25 465 GLU A CA 1
ATOM 3562 C C . GLU A 1 465 ? -20.088 1.290 15.089 1.00 89.25 465 GLU A C 1
ATOM 3564 O O . GLU A 1 465 ? -19.599 0.951 16.171 1.00 89.25 465 GLU A O 1
ATOM 3569 N N . ASP A 1 466 ? -19.827 0.619 13.966 1.00 91.00 466 ASP A N 1
ATOM 3570 C CA . ASP A 1 466 ? -18.891 -0.505 13.929 1.00 91.00 466 ASP A CA 1
ATOM 3571 C C . ASP A 1 466 ? -17.485 -0.080 14.335 1.00 91.00 466 ASP A C 1
ATOM 3573 O O . ASP A 1 466 ? -16.836 -0.782 15.106 1.00 91.00 466 ASP A O 1
ATOM 3577 N N . LEU A 1 467 ? -17.042 1.093 13.876 1.00 87.38 467 LEU A N 1
ATOM 3578 C CA . LEU A 1 467 ? -15.766 1.679 14.273 1.00 87.38 467 LEU A CA 1
ATOM 3579 C C . LEU A 1 467 ? -15.711 1.945 15.786 1.00 87.38 467 LEU A C 1
ATOM 3581 O O . LEU A 1 467 ? -14.703 1.642 16.423 1.00 87.38 467 LEU A O 1
ATOM 3585 N N . ALA A 1 468 ? -16.784 2.478 16.375 1.00 86.81 468 ALA A N 1
ATOM 3586 C CA . ALA A 1 468 ? -16.850 2.770 17.808 1.00 86.81 468 ALA A CA 1
ATOM 3587 C C . ALA A 1 468 ? -16.880 1.502 18.681 1.00 86.81 468 ALA A C 1
ATOM 3589 O O . ALA A 1 468 ? -16.375 1.513 19.804 1.00 86.81 468 ALA A O 1
ATOM 3590 N N . THR A 1 469 ? -17.458 0.416 18.161 1.00 91.69 469 THR A N 1
ATOM 3591 C CA . THR A 1 469 ? -17.636 -0.860 18.873 1.00 91.69 469 THR A CA 1
ATOM 3592 C C . THR A 1 469 ? -16.560 -1.902 18.571 1.00 91.69 469 THR A C 1
ATOM 3594 O O . THR A 1 469 ? -16.512 -2.921 19.253 1.00 91.69 469 THR A O 1
ATOM 3597 N N . ALA A 1 470 ? -15.696 -1.678 17.579 1.00 94.62 470 ALA A N 1
ATOM 3598 C CA . ALA A 1 470 ? -14.589 -2.575 17.258 1.00 94.62 470 ALA A CA 1
ATOM 3599 C C . ALA A 1 470 ? -13.615 -2.690 18.434 1.00 94.62 470 ALA A C 1
ATOM 3601 O O . ALA A 1 470 ? -13.275 -1.681 19.048 1.00 94.62 470 ALA A O 1
ATOM 3602 N N . ASP A 1 471 ? -13.110 -3.885 18.722 1.00 95.44 471 ASP A N 1
ATOM 3603 C CA . ASP A 1 471 ? -12.062 -4.113 19.717 1.00 95.44 471 ASP A CA 1
ATOM 3604 C C . ASP A 1 471 ? -10.710 -3.608 19.210 1.00 95.44 471 ASP A C 1
ATOM 3606 O O . ASP A 1 471 ? -10.023 -2.860 19.914 1.00 95.44 471 ASP A O 1
ATOM 3610 N N . GLU A 1 472 ? -10.388 -3.924 17.953 1.00 96.69 472 GLU A N 1
ATOM 3611 C CA . GLU A 1 472 ? -9.233 -3.391 17.231 1.00 96.69 472 GLU A CA 1
ATOM 3612 C C . GLU A 1 472 ? -9.658 -2.737 15.918 1.00 96.69 472 GLU A C 1
ATOM 3614 O O . GLU A 1 472 ? -10.567 -3.199 15.229 1.00 96.69 472 GLU A O 1
ATOM 3619 N N . ILE A 1 473 ? -8.939 -1.686 15.538 1.00 96.38 473 ILE A N 1
ATOM 3620 C CA . ILE A 1 473 ? -9.045 -1.064 14.221 1.00 96.38 473 ILE A CA 1
ATOM 3621 C C . ILE A 1 473 ? -7.646 -1.102 13.623 1.00 96.38 473 ILE A C 1
ATOM 3623 O O . ILE A 1 473 ? -6.695 -0.655 14.267 1.00 96.38 473 ILE A O 1
ATOM 3627 N N . LEU A 1 474 ? -7.511 -1.645 12.417 1.00 96.62 474 LEU A N 1
ATOM 3628 C CA . LEU A 1 474 ? -6.220 -1.864 11.776 1.00 96.62 474 LEU A CA 1
ATOM 3629 C C . LEU A 1 474 ? -6.178 -1.168 10.415 1.00 96.62 474 LEU A C 1
ATOM 3631 O O . LEU A 1 474 ? -7.113 -1.289 9.627 1.00 96.62 474 LEU A O 1
ATOM 3635 N N . MET A 1 475 ? -5.076 -0.487 10.109 1.00 95.94 475 MET A N 1
ATOM 3636 C CA . MET A 1 475 ? -4.747 -0.068 8.747 1.00 95.94 475 MET A CA 1
ATOM 3637 C C . MET A 1 475 ? -3.800 -1.071 8.096 1.00 95.94 475 MET A C 1
ATOM 3639 O O . MET A 1 475 ? -2.860 -1.557 8.731 1.00 95.94 475 MET A O 1
ATOM 3643 N N . THR A 1 476 ? -4.043 -1.365 6.819 1.00 95.94 476 THR A N 1
ATOM 3644 C CA . THR A 1 476 ? -3.291 -2.356 6.048 1.00 95.94 476 THR A CA 1
ATOM 3645 C C . THR A 1 476 ? -2.886 -1.851 4.663 1.00 95.94 476 THR A C 1
ATOM 3647 O O . THR A 1 476 ? -3.696 -1.326 3.894 1.00 95.94 476 THR A O 1
ATOM 3650 N N . GLY A 1 477 ? -1.611 -2.026 4.314 1.00 94.44 477 GLY A N 1
ATOM 3651 C CA . GLY A 1 477 ? -1.085 -1.680 2.995 1.00 94.44 477 GLY A CA 1
ATOM 3652 C C . GLY A 1 477 ? 0.395 -2.010 2.834 1.00 94.44 477 GLY A C 1
ATOM 3653 O O . GLY A 1 477 ? 1.146 -2.034 3.800 1.00 94.44 477 GLY A O 1
ATOM 3654 N N . THR A 1 478 ? 0.851 -2.208 1.596 1.00 91.94 478 THR A N 1
ATOM 3655 C CA . THR A 1 478 ? 2.198 -2.722 1.281 1.00 91.94 478 THR A CA 1
ATOM 3656 C C . THR A 1 478 ? 3.356 -1.975 1.953 1.00 91.94 478 THR A C 1
ATOM 3658 O O . THR A 1 478 ? 4.358 -2.584 2.313 1.00 91.94 478 THR A O 1
ATOM 3661 N N . ALA A 1 479 ? 3.263 -0.651 2.097 1.00 88.69 479 ALA A N 1
ATOM 3662 C CA . ALA A 1 479 ? 4.343 0.140 2.683 1.00 88.69 479 ALA A CA 1
ATOM 3663 C C . ALA A 1 479 ? 4.332 0.139 4.227 1.00 88.69 479 ALA A C 1
ATOM 3665 O O . ALA A 1 479 ? 5.384 0.304 4.848 1.00 88.69 479 ALA A O 1
ATOM 3666 N N . MET A 1 480 ? 3.163 -0.050 4.843 1.00 88.00 480 MET A N 1
ATOM 3667 C CA . MET A 1 480 ? 2.985 -0.032 6.302 1.00 88.00 480 MET A CA 1
ATOM 3668 C C . MET A 1 480 ? 2.836 -1.429 6.917 1.00 88.00 480 MET A C 1
ATOM 3670 O O . MET A 1 480 ? 2.975 -1.579 8.126 1.00 88.00 480 MET A O 1
ATOM 3674 N N . ASN A 1 481 ? 2.588 -2.458 6.105 1.00 91.06 481 ASN A N 1
ATOM 3675 C CA . ASN A 1 481 ? 2.068 -3.758 6.527 1.00 91.06 481 ASN A CA 1
ATOM 3676 C C . ASN A 1 481 ? 0.760 -3.589 7.304 1.00 91.06 481 ASN A C 1
ATOM 3678 O O . ASN A 1 481 ? -0.197 -3.090 6.725 1.00 91.06 481 ASN A O 1
ATOM 3682 N N . VAL A 1 482 ? 0.729 -3.980 8.580 1.00 94.44 482 VAL A N 1
ATOM 3683 C CA . VAL A 1 482 ? -0.409 -3.812 9.490 1.00 94.44 482 VAL A CA 1
ATOM 3684 C C . VAL A 1 482 ? -0.017 -2.842 10.603 1.00 94.44 482 VAL A C 1
ATOM 3686 O O . VAL A 1 482 ? 1.085 -2.933 11.160 1.00 94.44 482 VAL A O 1
ATOM 3689 N N . ARG A 1 483 ? -0.909 -1.898 10.906 1.00 94.12 483 ARG A N 1
ATOM 3690 C CA . ARG A 1 483 ? -0.802 -0.939 12.013 1.00 94.12 483 ARG A CA 1
ATOM 3691 C C . ARG A 1 483 ? -2.126 -0.844 12.743 1.00 94.12 483 ARG A C 1
ATOM 3693 O O . ARG A 1 483 ? -3.167 -0.867 12.098 1.00 94.12 483 ARG A O 1
ATOM 3700 N N . GLY A 1 484 ? -2.090 -0.711 14.061 1.00 95.31 484 GLY A N 1
ATOM 3701 C CA . GLY A 1 484 ? -3.295 -0.438 14.831 1.00 95.31 484 GLY A CA 1
ATOM 3702 C C . GLY A 1 484 ? -3.661 1.037 14.741 1.00 95.31 484 GLY A C 1
ATOM 3703 O O . GLY A 1 484 ? -2.814 1.879 14.453 1.00 95.31 484 GLY A O 1
ATOM 3704 N N . ILE A 1 485 ? -4.919 1.366 14.999 1.00 95.38 485 ILE A N 1
ATOM 3705 C CA . ILE A 1 485 ? -5.381 2.741 15.176 1.00 95.38 485 ILE A CA 1
ATOM 3706 C C . ILE A 1 485 ? -5.725 2.922 16.649 1.00 95.38 485 ILE A C 1
ATOM 3708 O O . ILE A 1 485 ? -6.626 2.273 17.179 1.00 95.38 485 ILE A O 1
ATOM 3712 N N . GLY A 1 486 ? -4.965 3.789 17.314 1.00 94.94 486 GLY A N 1
ATOM 3713 C CA . GLY A 1 486 ? -5.134 4.087 18.734 1.00 94.94 486 GLY A CA 1
ATOM 3714 C C . GLY A 1 486 ? -6.146 5.196 18.980 1.00 94.94 486 GLY A C 1
ATOM 3715 O O . GLY A 1 486 ? -6.903 5.140 19.942 1.00 94.94 486 GLY A O 1
ATOM 3716 N N . GLU A 1 487 ? -6.195 6.194 18.100 1.00 94.38 487 GLU A N 1
ATOM 3717 C CA . GLU A 1 487 ? -7.100 7.333 18.243 1.00 94.38 487 GLU A CA 1
ATOM 3718 C C . GLU A 1 487 ? -7.730 7.687 16.891 1.00 94.38 487 GLU A C 1
ATOM 3720 O O . GLU A 1 487 ? -7.030 7.796 15.884 1.00 94.38 487 GLU A O 1
ATOM 3725 N N . VAL A 1 488 ? -9.051 7.885 16.883 1.00 95.00 488 VAL A N 1
ATOM 3726 C CA . VAL A 1 488 ? -9.818 8.405 15.742 1.00 95.00 488 VAL A CA 1
ATOM 3727 C C . VAL A 1 488 ? -10.474 9.710 16.173 1.00 95.00 488 VAL A C 1
ATOM 3729 O O . VAL A 1 488 ? -11.233 9.734 17.143 1.00 95.00 488 VAL A O 1
ATOM 3732 N N . LYS A 1 489 ? -10.204 10.796 15.451 1.00 95.06 489 LYS A N 1
ATOM 3733 C CA . LYS A 1 489 ? -10.771 12.133 15.699 1.00 95.06 489 LYS A CA 1
ATOM 3734 C C . LYS A 1 489 ? -11.681 12.537 14.557 1.00 95.06 489 LYS A C 1
ATOM 3736 O O . LYS A 1 489 ? -11.322 12.295 13.415 1.00 95.06 489 LYS A O 1
ATOM 3741 N N . LYS A 1 490 ? -12.795 13.216 14.815 1.00 94.56 490 LYS A N 1
ATOM 3742 C CA . LYS A 1 490 ? -13.529 13.906 13.741 1.00 94.56 490 LYS A CA 1
ATOM 3743 C C . LYS A 1 490 ? -12.648 14.972 13.087 1.00 94.56 490 LYS A C 1
ATOM 3745 O O . LYS A 1 490 ? -11.698 15.468 13.698 1.00 94.56 490 LYS A O 1
ATOM 3750 N N . THR A 1 491 ? -12.997 15.360 11.865 1.00 93.75 491 THR A N 1
ATOM 3751 C CA . THR A 1 491 ? -12.448 16.568 11.242 1.00 93.75 491 THR A CA 1
ATOM 3752 C C . THR A 1 491 ? -12.584 17.775 12.166 1.00 93.75 491 THR A C 1
ATOM 3754 O O . THR A 1 491 ? -13.644 18.006 12.750 1.00 93.75 491 THR A O 1
ATOM 3757 N N . GLY A 1 492 ? -11.499 18.535 12.285 1.00 93.00 492 GLY A N 1
ATOM 3758 C CA . GLY A 1 492 ? -11.457 19.800 13.007 1.00 93.00 492 GLY A CA 1
ATOM 3759 C C . GLY A 1 492 ? -11.777 20.996 12.111 1.00 93.00 492 GLY A C 1
ATOM 3760 O O . GLY A 1 492 ? -12.198 20.843 10.963 1.00 93.00 492 GLY A O 1
ATOM 3761 N N . VAL A 1 493 ? -11.544 22.204 12.624 1.00 94.69 493 VAL A N 1
ATOM 3762 C CA . VAL A 1 493 ? -11.718 23.440 11.848 1.00 94.69 493 VAL A CA 1
ATOM 3763 C C . VAL A 1 493 ? -10.412 23.770 11.134 1.00 94.69 493 VAL A C 1
ATOM 3765 O O . VAL A 1 493 ? -9.405 24.069 11.775 1.00 94.69 493 VAL A O 1
ATOM 3768 N N . VAL A 1 494 ? -10.433 23.736 9.802 1.00 93.06 494 VAL A N 1
ATOM 3769 C CA . VAL A 1 494 ? -9.301 24.124 8.951 1.00 93.06 494 VAL A CA 1
ATOM 3770 C C . VAL A 1 494 ? -9.611 25.461 8.282 1.00 93.06 494 VAL A C 1
ATOM 3772 O O . VAL A 1 494 ? -10.631 25.595 7.610 1.00 93.06 494 VAL A O 1
ATOM 3775 N N . VAL A 1 495 ? -8.718 26.438 8.443 1.00 93.56 495 VAL A N 1
ATOM 3776 C CA . VAL A 1 495 ? -8.788 27.755 7.785 1.00 93.56 495 VAL A CA 1
ATOM 3777 C C . VAL A 1 495 ? -7.483 27.971 7.033 1.00 93.56 495 VAL A C 1
ATOM 3779 O O . VAL A 1 495 ? -6.412 27.786 7.609 1.00 93.56 495 VAL A O 1
ATOM 3782 N N . ASP A 1 496 ? -7.571 28.294 5.741 1.00 91.94 496 ASP A N 1
ATOM 3783 C CA . ASP A 1 496 ? -6.422 28.532 4.852 1.00 91.94 496 ASP A CA 1
ATOM 3784 C C . ASP A 1 496 ? -5.353 27.420 4.896 1.00 91.94 496 ASP A C 1
ATOM 3786 O O . ASP A 1 496 ? -4.147 27.663 4.882 1.00 91.94 496 ASP A O 1
ATOM 3790 N N . GLY A 1 497 ? -5.800 26.161 4.974 1.00 88.81 497 GLY A N 1
ATOM 3791 C CA . GLY A 1 497 ? -4.918 24.988 5.008 1.00 88.81 497 GLY A CA 1
ATOM 3792 C C . GLY A 1 497 ? -4.201 24.758 6.345 1.00 88.81 497 GLY A C 1
ATOM 3793 O O . GLY A 1 497 ? -3.271 23.951 6.406 1.00 88.81 497 GLY A O 1
ATOM 3794 N N . VAL A 1 498 ? -4.625 25.440 7.413 1.00 93.12 498 VAL A N 1
ATOM 3795 C CA . VAL A 1 498 ? -4.087 25.299 8.772 1.00 93.12 498 VAL A CA 1
ATOM 3796 C C . VAL A 1 498 ? -5.182 24.813 9.720 1.00 93.12 498 VAL A C 1
ATOM 3798 O O . VAL A 1 498 ? -6.279 25.371 9.746 1.00 93.12 498 VAL A O 1
ATOM 3801 N N . LEU A 1 499 ? -4.882 23.779 10.514 1.00 94.75 499 LEU A N 1
ATOM 3802 C CA . LEU A 1 499 ? -5.777 23.291 11.563 1.00 94.75 499 LEU A CA 1
ATOM 3803 C C . LEU A 1 499 ? -5.827 24.305 12.718 1.00 94.75 499 LEU A C 1
ATOM 3805 O O . LEU A 1 499 ? -4.824 24.520 13.393 1.00 94.75 499 LEU A O 1
ATOM 3809 N N . GLN A 1 500 ? -6.988 24.922 12.934 1.00 95.62 500 GLN A N 1
ATOM 3810 C CA . GLN A 1 500 ? -7.224 25.913 13.992 1.00 95.62 500 GLN A CA 1
ATOM 3811 C C . GLN A 1 500 ? -7.710 25.261 15.289 1.00 95.62 500 GLN A C 1
ATOM 3813 O O . GLN A 1 500 ? -7.354 25.690 16.384 1.00 95.62 500 GLN A O 1
ATOM 3818 N N . SER A 1 501 ? -8.522 24.210 15.169 1.00 95.00 501 SER A N 1
ATOM 3819 C CA . SER A 1 501 ? -8.990 23.414 16.301 1.00 95.00 501 SER A CA 1
ATOM 3820 C C . SER A 1 501 ? -9.162 21.956 15.900 1.00 95.00 501 SER A C 1
ATOM 3822 O O . SER A 1 501 ? -9.531 21.647 14.767 1.00 95.00 501 SER A O 1
ATOM 3824 N N . GLU A 1 502 ? -8.886 21.051 16.835 1.00 93.88 502 GLU A N 1
ATOM 3825 C CA . GLU A 1 502 ? -9.104 19.620 16.641 1.00 93.88 502 GLU A CA 1
ATOM 3826 C C . GLU A 1 502 ? -10.588 19.260 16.738 1.00 93.88 502 GLU A C 1
ATOM 3828 O O . GLU A 1 502 ? -11.353 19.911 17.452 1.00 93.88 502 GLU A O 1
ATOM 3833 N N . GLY A 1 503 ? -10.983 18.192 16.045 1.00 93.38 503 GLY A N 1
ATOM 3834 C CA . GLY A 1 503 ? -12.299 17.596 16.224 1.00 93.38 503 GLY A CA 1
ATOM 3835 C C . GLY A 1 503 ? -12.383 16.722 17.476 1.00 93.38 503 GLY A C 1
ATOM 3836 O O . GLY A 1 503 ? -11.387 16.388 18.126 1.00 93.38 503 GLY A O 1
ATOM 3837 N N . GLU A 1 504 ? -13.609 16.328 17.803 1.00 93.94 504 GLU A N 1
ATOM 3838 C CA . GLU A 1 504 ? -13.900 15.433 18.922 1.00 93.94 504 GLU A CA 1
ATOM 3839 C C . GLU A 1 504 ? -13.274 14.049 18.717 1.00 93.94 504 GLU A C 1
ATOM 3841 O O . GLU A 1 504 ? -13.182 13.544 17.596 1.00 93.94 504 GLU A O 1
ATOM 3846 N N . THR A 1 505 ? -12.870 13.406 19.812 1.00 94.00 505 THR A N 1
ATOM 3847 C CA . THR A 1 505 ? -12.427 12.009 19.781 1.00 94.00 505 THR A CA 1
ATOM 3848 C C . THR A 1 505 ? -13.631 11.089 19.587 1.00 94.00 505 THR A C 1
ATOM 3850 O O . THR A 1 505 ? -14.559 11.116 20.389 1.00 94.00 505 THR A O 1
ATOM 3853 N N . ILE A 1 506 ? -13.594 10.256 18.546 1.00 91.19 506 ILE A N 1
ATOM 3854 C CA . ILE A 1 506 ? -14.582 9.199 18.284 1.00 91.19 506 ILE A CA 1
ATOM 3855 C C . ILE A 1 506 ? -14.158 7.916 18.997 1.00 91.19 506 ILE A C 1
ATOM 3857 O O . ILE A 1 506 ? -14.946 7.300 19.706 1.00 91.19 506 ILE A O 1
ATOM 3861 N N . VAL A 1 507 ? -12.893 7.526 18.821 1.00 89.25 507 VAL A N 1
ATOM 3862 C CA . VAL A 1 507 ? -12.305 6.335 19.440 1.00 89.25 507 VAL A CA 1
ATOM 3863 C C . VAL A 1 507 ? -11.003 6.724 20.110 1.00 89.25 507 VAL A C 1
ATOM 3865 O O . VAL A 1 507 ? -10.168 7.392 19.505 1.00 89.25 507 VAL A O 1
ATOM 3868 N N . SER A 1 508 ? -10.825 6.263 21.345 1.00 87.75 508 SER A N 1
ATOM 3869 C CA . SER A 1 508 ? -9.549 6.273 22.055 1.00 87.75 508 SER A CA 1
ATOM 3870 C C . SER A 1 508 ? -9.318 4.893 22.645 1.00 87.75 508 SER A C 1
ATOM 3872 O O . SER A 1 508 ? -9.982 4.488 23.600 1.00 87.75 508 SER A O 1
ATOM 3874 N N . LYS A 1 509 ? -8.377 4.153 22.071 1.00 81.00 509 LYS A N 1
ATOM 3875 C CA . LYS A 1 509 ? -7.860 2.918 22.645 1.00 81.00 509 LYS A CA 1
ATOM 3876 C C . LYS A 1 509 ? -6.748 3.316 23.608 1.00 81.00 509 LYS A C 1
ATOM 3878 O O . LYS A 1 509 ? -5.688 3.763 23.188 1.00 81.00 509 LYS A O 1
ATOM 3883 N N . ASN A 1 510 ? -6.978 3.148 24.909 1.00 61.31 510 ASN A N 1
ATOM 3884 C CA . ASN A 1 510 ? -6.019 3.486 25.976 1.00 61.31 510 ASN A CA 1
ATOM 3885 C C . ASN A 1 510 ? -4.782 2.554 26.018 1.00 61.31 510 ASN A C 1
ATOM 3887 O O . ASN A 1 510 ? -4.158 2.398 27.065 1.00 61.31 510 ASN A O 1
ATOM 3891 N N . SER A 1 511 ? -4.438 1.914 24.900 1.00 68.75 511 SER A N 1
ATOM 3892 C CA . SER A 1 511 ? -3.287 1.033 24.742 1.00 68.75 511 SER A CA 1
ATOM 3893 C C . SER A 1 511 ? -2.358 1.615 23.686 1.00 68.75 511 SER A C 1
ATOM 3895 O O . SER A 1 511 ? -2.777 1.911 22.568 1.00 68.75 511 SER A O 1
ATOM 3897 N N . SER A 1 512 ? -1.076 1.735 24.026 1.00 71.44 512 SER A N 1
ATOM 3898 C CA . SER A 1 512 ? -0.015 2.031 23.060 1.00 71.44 512 SER A CA 1
ATOM 3899 C C . SER A 1 512 ? 0.384 0.811 22.224 1.00 71.44 512 SER A C 1
ATOM 3901 O O . SER A 1 512 ? 1.243 0.936 21.358 1.00 71.44 512 SER A O 1
ATOM 3903 N N . VAL A 1 513 ? -0.196 -0.357 22.512 1.00 82.56 513 VAL A N 1
ATOM 3904 C CA . VAL A 1 513 ? 0.131 -1.647 21.899 1.00 82.56 513 VAL A CA 1
ATOM 3905 C C . VAL A 1 513 ? -1.067 -2.157 21.108 1.00 82.56 513 VAL A C 1
ATOM 3907 O O . VAL A 1 513 ? -2.220 -1.977 21.518 1.00 82.56 513 VAL A O 1
ATOM 3910 N N . MET A 1 514 ? -0.773 -2.804 19.984 1.00 90.12 514 MET A N 1
ATOM 3911 C CA . MET A 1 514 ? -1.757 -3.468 19.136 1.00 90.12 514 MET A CA 1
ATOM 3912 C C . MET A 1 514 ? -2.479 -4.590 19.898 1.00 90.12 514 MET A C 1
ATOM 3914 O O . MET A 1 514 ? -1.925 -5.174 20.830 1.00 90.12 514 MET A O 1
ATOM 3918 N N . GLY A 1 515 ? -3.724 -4.893 19.526 1.00 93.69 515 GLY A N 1
ATOM 3919 C CA . GLY A 1 515 ? -4.455 -5.996 20.142 1.00 93.69 515 GLY A CA 1
ATOM 3920 C C . GLY A 1 515 ? -3.973 -7.363 19.647 1.00 93.69 515 GLY A C 1
ATOM 3921 O O . GLY A 1 515 ? -2.953 -7.487 18.959 1.00 93.69 515 GLY A O 1
ATOM 3922 N N . ARG A 1 516 ? -4.692 -8.418 20.044 1.00 96.06 516 ARG A N 1
ATOM 3923 C CA . ARG A 1 516 ? -4.279 -9.809 19.816 1.00 96.06 516 ARG A CA 1
ATOM 3924 C C . ARG A 1 516 ? -4.242 -10.148 18.328 1.00 96.06 516 ARG A C 1
ATOM 3926 O O . ARG A 1 516 ? -3.258 -10.724 17.873 1.00 96.06 516 ARG A O 1
ATOM 3933 N N . VAL A 1 517 ? -5.293 -9.809 17.586 1.00 97.69 517 VAL A N 1
ATOM 3934 C CA . VAL A 1 517 ? -5.415 -10.135 16.159 1.00 97.69 517 VAL A CA 1
ATOM 3935 C C . VAL A 1 517 ? -4.449 -9.288 15.344 1.00 97.69 517 VAL A C 1
ATOM 3937 O O . VAL A 1 517 ? -3.768 -9.822 14.472 1.00 97.69 517 VAL A O 1
ATOM 3940 N N . GLY A 1 518 ? -4.304 -7.998 15.650 1.00 96.69 518 GLY A N 1
ATOM 3941 C CA . GLY A 1 518 ? -3.309 -7.167 14.979 1.00 96.69 518 GLY A CA 1
ATOM 3942 C C . GLY A 1 518 ? -1.871 -7.662 15.199 1.00 96.69 518 GLY A C 1
ATOM 3943 O O . GLY A 1 518 ? -1.095 -7.743 14.244 1.00 96.69 518 GLY A O 1
ATOM 3944 N N . THR A 1 519 ? -1.529 -8.060 16.430 1.00 95.94 519 THR A N 1
ATOM 3945 C CA . THR A 1 519 ? -0.208 -8.629 16.760 1.00 95.94 519 THR A CA 1
ATOM 3946 C C . THR A 1 519 ? 0.035 -9.940 16.015 1.00 95.94 519 THR A C 1
ATOM 3948 O O . THR A 1 519 ? 1.060 -10.077 15.350 1.00 95.94 519 THR A O 1
ATOM 3951 N N . MET A 1 520 ? -0.938 -10.855 16.040 1.00 96.94 520 MET A N 1
ATOM 3952 C CA . MET A 1 520 ? -0.906 -12.118 15.294 1.00 96.94 520 MET A CA 1
ATOM 3953 C C . MET A 1 520 ? -0.656 -11.884 13.796 1.00 96.94 520 MET A C 1
ATOM 3955 O O . MET A 1 520 ? 0.269 -12.455 13.228 1.00 96.94 520 MET A O 1
ATOM 3959 N N . LEU A 1 521 ? -1.409 -10.978 13.160 1.00 97.25 521 LEU A N 1
ATOM 3960 C CA . LEU A 1 521 ? -1.230 -10.648 11.740 1.00 97.25 521 LEU A CA 1
ATOM 3961 C C . LEU A 1 521 ? 0.172 -10.104 11.440 1.00 97.25 521 LEU A C 1
ATOM 3963 O O . LEU A 1 521 ? 0.769 -10.435 10.415 1.00 97.25 521 LEU A O 1
ATOM 3967 N N . LYS A 1 522 ? 0.704 -9.244 12.315 1.00 93.62 522 LYS A N 1
ATOM 3968 C CA . LYS A 1 522 ? 2.044 -8.664 12.164 1.00 93.62 522 LYS A CA 1
ATOM 3969 C C . LYS A 1 522 ? 3.130 -9.738 12.266 1.00 93.62 522 LYS A C 1
ATOM 3971 O O . LYS A 1 522 ? 4.073 -9.710 11.474 1.00 93.62 522 LYS A O 1
ATOM 3976 N N . GLU A 1 523 ? 2.996 -10.665 13.210 1.00 94.06 523 GLU A N 1
ATOM 3977 C CA . GLU A 1 523 ? 3.921 -11.785 13.401 1.00 94.06 523 GLU A CA 1
ATOM 3978 C C . GLU A 1 523 ? 3.885 -12.761 12.223 1.00 94.06 523 GLU A C 1
ATOM 3980 O O . GLU A 1 523 ? 4.942 -13.095 11.684 1.00 94.06 523 GLU A O 1
ATOM 3985 N N . ASP A 1 524 ? 2.695 -13.149 11.764 1.00 96.25 524 ASP A N 1
ATOM 3986 C CA . ASP A 1 524 ? 2.542 -14.042 10.615 1.00 96.25 524 ASP A CA 1
ATOM 3987 C C . ASP A 1 524 ? 3.125 -13.428 9.349 1.00 96.25 524 ASP A C 1
ATOM 3989 O O . ASP A 1 524 ? 3.927 -14.063 8.666 1.00 96.25 524 ASP A O 1
ATOM 3993 N N . LEU A 1 525 ? 2.799 -12.165 9.053 1.00 93.81 525 LEU A N 1
ATOM 3994 C CA . LEU A 1 525 ? 3.361 -11.470 7.895 1.00 93.81 525 LEU A CA 1
ATOM 3995 C C . LEU A 1 525 ? 4.885 -11.371 7.981 1.00 93.81 525 LEU A C 1
ATOM 3997 O O . LEU A 1 525 ? 5.557 -11.570 6.970 1.00 93.81 525 LEU A O 1
ATOM 4001 N N . ALA A 1 526 ? 5.445 -11.104 9.165 1.00 90.81 526 ALA A N 1
ATOM 4002 C CA . ALA A 1 526 ? 6.891 -11.083 9.351 1.00 90.81 526 ALA A CA 1
ATOM 4003 C C . ALA A 1 526 ? 7.513 -12.459 9.064 1.00 90.81 526 ALA A C 1
ATOM 4005 O O . ALA A 1 526 ? 8.463 -12.533 8.283 1.00 90.81 526 ALA A O 1
ATOM 4006 N N . LYS A 1 527 ? 6.942 -13.538 9.623 1.00 92.19 527 LYS A N 1
ATOM 4007 C CA . LY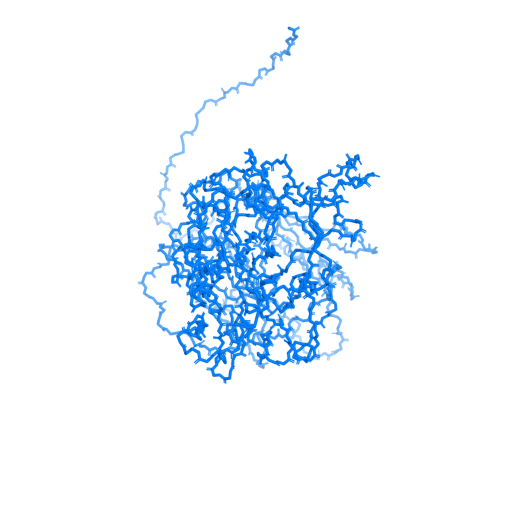S A 1 527 ? 7.387 -14.923 9.390 1.00 92.19 527 LYS A CA 1
ATOM 4008 C C . LYS A 1 527 ? 7.257 -15.332 7.920 1.00 92.19 527 LYS A C 1
ATOM 4010 O O . LYS A 1 527 ? 8.160 -15.978 7.392 1.00 92.19 527 LYS A O 1
ATOM 4015 N N . ILE A 1 528 ? 6.174 -14.950 7.244 1.00 93.19 528 ILE A N 1
ATOM 4016 C CA . ILE A 1 528 ? 5.956 -15.227 5.817 1.00 93.19 528 ILE A CA 1
ATOM 4017 C C . ILE A 1 528 ? 6.998 -14.497 4.974 1.00 93.19 528 ILE A C 1
ATOM 4019 O O . ILE A 1 528 ? 7.653 -15.118 4.141 1.00 93.19 528 ILE A O 1
ATOM 4023 N N . MET A 1 529 ? 7.216 -13.201 5.220 1.00 89.31 529 MET A N 1
ATOM 4024 C CA . MET A 1 529 ? 8.207 -12.402 4.489 1.00 89.31 529 MET A CA 1
ATOM 4025 C C . MET A 1 529 ? 9.636 -12.930 4.677 1.00 89.31 529 MET A C 1
ATOM 4027 O O . MET A 1 529 ? 10.450 -12.817 3.760 1.00 89.31 529 MET A O 1
ATOM 4031 N N . SER A 1 530 ? 9.937 -13.554 5.823 1.00 88.56 530 SER A N 1
ATOM 4032 C CA . SER A 1 530 ? 11.197 -14.267 6.063 1.00 88.56 530 SER A CA 1
ATOM 4033 C C . SER A 1 530 ? 11.214 -15.726 5.614 1.00 88.56 530 SER A C 1
ATOM 4035 O O . SER A 1 530 ? 12.266 -16.361 5.711 1.00 88.56 530 SER A O 1
ATOM 4037 N N . ARG A 1 531 ? 10.102 -16.254 5.090 1.00 91.38 531 ARG A N 1
ATOM 4038 C CA . ARG A 1 531 ? 9.914 -17.669 4.726 1.00 91.38 531 ARG A CA 1
ATOM 4039 C C . ARG A 1 531 ? 10.204 -18.630 5.887 1.00 91.38 531 ARG A C 1
ATOM 4041 O O . ARG A 1 531 ? 10.815 -19.681 5.703 1.00 91.38 531 ARG A O 1
ATOM 4048 N N . THR A 1 532 ? 9.817 -18.239 7.097 1.00 91.62 532 THR A N 1
ATOM 4049 C CA . THR A 1 532 ? 9.989 -19.011 8.338 1.00 91.62 532 THR A CA 1
ATOM 4050 C C . THR A 1 532 ? 8.659 -19.324 9.017 1.00 91.62 532 THR A C 1
ATOM 4052 O O . THR A 1 532 ? 8.645 -19.645 10.203 1.00 91.62 532 THR A O 1
ATOM 4055 N N . HIS A 1 533 ? 7.538 -19.180 8.309 1.00 94.44 533 HIS A N 1
ATOM 4056 C CA . HIS A 1 533 ? 6.234 -19.541 8.844 1.00 94.44 533 HIS A CA 1
ATOM 4057 C C . HIS A 1 533 ? 6.126 -21.066 8.996 1.00 94.44 533 HIS A C 1
ATOM 4059 O O . HIS A 1 533 ? 6.667 -21.814 8.180 1.00 94.44 533 HIS A O 1
ATOM 4065 N N . GLU A 1 534 ? 5.454 -21.525 10.051 1.00 94.06 534 GLU A N 1
ATOM 4066 C CA . GLU A 1 534 ? 5.328 -22.952 10.382 1.00 94.06 534 GLU A CA 1
ATOM 4067 C C . GLU A 1 534 ? 4.456 -23.698 9.359 1.00 94.06 534 GLU A C 1
ATOM 4069 O O . GLU A 1 534 ? 4.785 -24.809 8.948 1.00 94.06 534 GLU A O 1
ATOM 4074 N N . ASP A 1 535 ? 3.383 -23.055 8.890 1.00 93.50 535 ASP A N 1
ATOM 4075 C CA . ASP A 1 535 ? 2.646 -23.487 7.701 1.00 93.50 535 ASP A CA 1
ATOM 4076 C C . ASP A 1 535 ? 3.454 -23.181 6.431 1.00 93.50 535 ASP A C 1
ATOM 4078 O O . ASP A 1 535 ? 3.638 -22.021 6.048 1.00 93.50 535 ASP A O 1
ATOM 4082 N N . ALA A 1 536 ? 3.923 -24.241 5.772 1.00 90.56 536 ALA A N 1
ATOM 4083 C CA . ALA A 1 536 ? 4.715 -24.149 4.555 1.00 90.56 536 ALA A CA 1
ATOM 4084 C C . ALA A 1 536 ? 3.957 -23.488 3.392 1.00 90.56 536 ALA A C 1
ATOM 4086 O O . ALA A 1 536 ? 4.585 -22.790 2.601 1.00 90.56 536 ALA A O 1
ATOM 4087 N N . THR A 1 537 ? 2.633 -23.646 3.315 1.00 93.44 537 THR A N 1
ATOM 4088 C CA . THR A 1 537 ? 1.825 -23.094 2.214 1.00 93.44 537 THR A CA 1
ATOM 4089 C C . THR A 1 537 ? 1.760 -21.568 2.256 1.00 93.44 537 THR A C 1
ATOM 4091 O O . THR A 1 537 ? 1.716 -20.908 1.220 1.00 93.44 537 THR A O 1
ATOM 4094 N N . LEU A 1 538 ? 1.842 -20.978 3.451 1.00 93.94 538 LEU A N 1
ATOM 4095 C CA . LEU A 1 538 ? 1.923 -19.529 3.619 1.00 93.94 538 LEU A CA 1
ATOM 4096 C C . LEU A 1 538 ? 3.288 -18.974 3.199 1.00 93.94 538 LEU A C 1
ATOM 4098 O O . LEU A 1 538 ? 3.372 -17.837 2.737 1.00 93.94 538 LEU A O 1
ATOM 4102 N N . ASN A 1 539 ? 4.358 -19.772 3.274 1.00 91.50 539 ASN A N 1
ATOM 4103 C CA . ASN A 1 539 ? 5.663 -19.362 2.748 1.00 91.50 539 ASN A CA 1
ATOM 4104 C C . ASN A 1 539 ? 5.673 -19.276 1.210 1.00 91.50 539 ASN A C 1
ATOM 4106 O O . ASN A 1 539 ? 6.492 -18.533 0.666 1.00 91.50 539 ASN A O 1
ATOM 4110 N N . ASP A 1 540 ? 4.762 -19.966 0.514 1.00 93.31 540 ASP A N 1
ATOM 4111 C CA . ASP A 1 540 ? 4.624 -19.898 -0.950 1.00 93.31 540 ASP A CA 1
ATOM 4112 C C . ASP A 1 540 ? 4.029 -18.564 -1.430 1.00 93.31 540 ASP A C 1
ATOM 4114 O O . ASP A 1 540 ? 4.111 -18.227 -2.612 1.00 93.31 540 ASP A O 1
ATOM 4118 N N . TRP A 1 541 ? 3.507 -17.734 -0.515 1.00 95.81 541 TRP A N 1
ATOM 4119 C CA . TRP A 1 541 ? 3.159 -16.344 -0.827 1.00 95.81 541 TRP A CA 1
ATOM 4120 C C . TRP A 1 541 ? 4.392 -15.517 -1.200 1.00 95.81 541 TRP A C 1
ATOM 4122 O O . TRP A 1 541 ? 4.263 -14.479 -1.849 1.00 95.81 541 TRP A O 1
ATOM 4132 N N . MET A 1 542 ? 5.591 -15.960 -0.817 1.00 95.12 542 MET A N 1
ATOM 4133 C CA . MET A 1 542 ? 6.846 -15.385 -1.281 1.00 95.12 542 MET A CA 1
ATOM 4134 C C . MET A 1 542 ? 7.228 -16.016 -2.617 1.00 95.12 542 MET A C 1
ATOM 4136 O O . MET A 1 542 ? 7.854 -17.074 -2.677 1.00 95.12 542 MET A O 1
ATOM 4140 N N . VAL A 1 543 ? 6.882 -15.330 -3.703 1.00 95.12 543 VAL A N 1
ATOM 4141 C CA . VAL A 1 543 ? 7.163 -15.786 -5.065 1.00 95.12 543 VAL A CA 1
ATOM 4142 C C . VAL A 1 543 ? 8.613 -15.476 -5.406 1.00 95.12 543 VAL A C 1
ATOM 4144 O O . VAL A 1 543 ? 9.053 -14.327 -5.307 1.00 95.12 543 VAL A O 1
ATOM 4147 N N . LYS A 1 544 ? 9.365 -16.504 -5.803 1.00 94.81 544 LYS A N 1
ATOM 4148 C CA . LYS A 1 544 ? 10.757 -16.356 -6.230 1.00 94.81 544 LYS A CA 1
ATOM 4149 C C . LYS A 1 544 ? 10.824 -15.574 -7.541 1.00 94.81 544 LYS A C 1
ATOM 4151 O O . LYS A 1 544 ? 10.138 -15.915 -8.497 1.00 94.81 544 LYS A O 1
ATOM 4156 N N . ILE A 1 545 ? 11.675 -14.556 -7.582 1.00 93.19 545 ILE A N 1
ATOM 4157 C CA . ILE A 1 545 ? 11.978 -13.768 -8.777 1.00 93.19 545 ILE A CA 1
ATOM 4158 C C . ILE A 1 545 ? 13.210 -14.398 -9.435 1.00 93.19 545 ILE A C 1
ATOM 4160 O O . ILE A 1 545 ? 14.269 -14.481 -8.802 1.00 93.19 545 ILE A O 1
ATOM 4164 N N . GLY A 1 546 ? 13.074 -14.868 -10.676 1.00 68.94 546 GLY A N 1
ATOM 4165 C CA . GLY A 1 546 ? 14.122 -15.589 -11.403 1.00 68.94 546 GLY A CA 1
ATOM 4166 C C . GLY A 1 546 ? 13.854 -15.659 -12.890 1.00 68.94 546 GLY A C 1
ATOM 4167 O O . GLY A 1 546 ? 12.702 -15.992 -13.238 1.00 68.94 546 GLY A O 1
#

Secondary structure (DSSP, 8-state):
--PPPP--------------------S-------SS---EEEEEEEETTEEEEEEEEETTT-HHHHHHHHHHHHHTPPTT-EEEEEEE-TT--EEEEEEEPPP-------TTSGGGS---S----SSS-------------PPP-TTS-------------PPPS---S------PPP---PPPPTTPPSPPPHHHHHHSPPPS-----SEEEEEEEETTEEEEEEEETT-----TT-HHHHH--EEE--EEEEE-SSSEEEETHHHHHHHHHHHHHHTTBTT--HHHHHHHHHHHHHHSGGGSPBTTTSTT-EEEEEEEEE---SSSPPTT-B-EEEEEEEEE--SS--SEEEEEEE-S--SS-HHHHTS-BGGGGHHHHHHHHHHHTTTS--EEEEEETTEE---SSSEEEEEETT-STTS--EEEEE-STTS-S---HHHHHHHHHHHHTT-EEEEE--BHHHHHH-SEEEEEETTTEEEEEEEEEE--EEETTEEEEPPPEEEE-S-SS--HHHHHHHHHHHHHHTT--SSHHHHTTEEEE-

Radius of gyration: 30.1 Å; chains: 1; bounding box: 80×68×88 Å

Foldseek 3Di:
DDDDDDDDDDDDDDDDDDDDDDDDDDDDDDDDDPDAKWKKKWKWKQDPNDTDTDDIDTCRPCVPVNVVVVVVVVVPDDQQIKMKMWIAIPVGDIDIDIDHDDDDDDDDPDPPPVPPVPDDDDDDDDDDDDDDDDDDDDDDDDDDDPDPDDDDDDDDDDDDDDDDPDDDDDDDDDDQDDDDPDDDDPPADDADDLCCLQAPAFAQGDHAFQWKKKWFCDPNDIDIDIDGPPPDDADPLWCCNVPVLKFKFKWWWEQAPVFIWTFLLQVRLVQRQVLCQLSQAPPRHSVSVLVRQLVQCVSRVSQAYHAPSDPQKTKIKMKMFTGRDNDRDDHNRGTIIMIHIHIGGFQPPQQAFAEEEAAAAQPDDLSPQQHRGSVSQDVLCLVCQQVVVVVRHRWYWYDDPQFTAQINAWRKKFWDQLPDPRRHIEIEGEACPSSNHYDAPLVVVLQVVCVVVVYHYDHDGAGLVRVLRTPWMWTDHDRNHIHTHQWYFYDADDDPSHGPDTGHTSHHRPDSHGDDSSVVSVVLVSCLSNCNDPPNVSVVSTPGRD

pLDDT: mean 70.32, std 27.79, range [21.77, 98.56]

Sequence (546 aa):
MNKIPDANLKMDKAVERKYVSISEVGESGKDRITNTDAQTIYCYRSVNGEWIPELRGRLNNDIVGLNHRIRDFVKNAATGDQMLLRGSNSFGNMDALRFISPGIATEYPDSSTASKVFATIGSRTDENDFGLVPRTNFENHGLITDNDKILRLNMASRAVQPLTPGMMTGAEIGKTPAKYVGKTVPGMSSPITESDLNNTPLAFEAHTTDTTTIMQFVDGKWVYEVLPDGLYAESPMVASDSYAGGFITGIPVYKGKDGIYAFRLNDHLVRASRDGGHVGIKHLDEEALAIGLSAQVKADQRWIPNTGNVAGNRYYVRMVGKNTVIGPPLAGDSKEVRIMGMPVGPYKDKEMLTVVWMDKPRPVAAQTAFHKLSSNYNDAVSDLTPYAKTGRYDEMIYSDSGRVQEGLAANVVFVKYGAGENGSDLLLVPSYAHKDILPSVTAMAVMDLCKNHGIEVRECDVTLEDLATADEILMTGTAMNVRGIGEVKKTGVVVDGVLQSEGETIVSKNSSVMGRVGTMLKEDLAKIMSRTHEDATLNDWMVKIG